Protein 6NCR (pdb70)

Radius of gyration: 32.48 Å; Cα contacts (8 Å, |Δi|>4): 1185; chains: 2; bounding box: 62×85×91 Å

Structure (mmCIF, N/CA/C/O backbone):
data_6NCR
#
_entry.id   6NCR
#
_cell.length_a   50.890
_cell.length_b   61.050
_cell.length_c   246.160
_cell.angle_alpha   90.000
_cell.angle_beta   90.000
_cell.angle_gamma   90.000
#
_symmetry.space_group_name_H-M   'P 21 21 21'
#
loop_
_entity.id
_entity.type
_entity.pdbx_description
1 polymer 'Tryptophan--tRNA ligase'
2 non-polymer TRYPTOPHAN
3 non-polymer 'ACETATE ION'
4 non-polymer 1,2-ETHANEDIOL
5 non-polymer 'CALCIUM ION'
6 water water
#
loop_
_atom_site.group_PDB
_atom_site.id
_atom_site.type_symbol
_atom_site.label_atom_id
_atom_site.label_alt_id
_atom_site.label_comp_id
_atom_site.label_asym_id
_atom_site.label_entity_id
_atom_site.label_seq_id
_atom_site.pdbx_PDB_ins_code
_atom_site.Cartn_x
_atom_site.Cartn_y
_atom_site.Cartn_z
_atom_site.occupancy
_atom_site.B_iso_or_equiv
_atom_site.auth_seq_id
_atom_site.auth_comp_id
_atom_site.auth_asym_id
_atom_site.auth_atom_id
_atom_site.pdbx_PDB_model_num
ATOM 1 N N . LYS A 1 10 ? 22.423 34.718 35.411 1.00 86.53 2 LYS A N 1
ATOM 2 C CA . LYS A 1 10 ? 21.439 35.758 35.132 1.00 81.87 2 LYS A CA 1
ATOM 3 C C . LYS A 1 10 ? 20.805 35.560 33.756 1.00 75.94 2 LYS A C 1
ATOM 4 O O . LYS A 1 10 ? 20.022 36.393 33.300 1.00 77.25 2 LYS A O 1
ATOM 6 N N . LYS A 1 11 ? 21.143 34.453 33.097 1.00 62.20 3 LYS A N 1
ATOM 7 C CA . LYS A 1 11 ? 20.625 34.162 31.766 1.00 56.54 3 LYS A CA 1
ATOM 8 C C . LYS A 1 11 ? 19.258 33.499 31.872 1.00 52.91 3 LYS A C 1
ATOM 9 O O . LYS A 1 11 ? 19.073 32.559 32.647 1.00 53.57 3 LYS A O 1
ATOM 15 N N . LYS A 1 12 ? 18.304 34.003 31.100 1.00 48.15 4 LYS A N 1
ATOM 16 C CA . LYS A 1 12 ? 16.965 33.439 31.059 1.00 43.65 4 LYS A CA 1
ATOM 17 C C . LYS A 1 12 ? 16.870 32.421 29.929 1.00 38.85 4 LYS A C 1
ATOM 18 O O . LYS A 1 12 ? 17.454 32.606 28.857 1.00 40.24 4 LYS A O 1
ATOM 20 N N . ARG A 1 13 ? 16.110 31.359 30.161 1.00 30.36 5 ARG A N 1
ATOM 21 C CA . ARG A 1 13 ? 15.971 30.300 29.177 1.00 28.34 5 ARG A CA 1
ATOM 22 C C . ARG A 1 13 ? 14.754 30.540 28.294 1.00 30.74 5 ARG A C 1
ATOM 23 O O . ARG A 1 13 ? 13.670 30.867 28.788 1.00 28.64 5 ARG A O 1
ATOM 31 N N . VAL A 1 14 ? 14.949 30.367 26.988 1.00 28.89 6 VAL A N 1
ATOM 32 C CA . VAL A 1 14 ? 13.912 30.494 25.970 1.00 24.29 6 VAL A CA 1
ATOM 33 C C . VAL A 1 14 ? 13.675 29.107 25.398 1.00 25.07 6 VAL A C 1
ATOM 34 O O . VAL A 1 14 ? 14.633 28.389 25.090 1.00 28.15 6 VAL A O 1
ATOM 38 N N . LEU A 1 15 ? 12.413 28.725 25.253 1.00 23.26 7 LEU A N 1
ATOM 39 C CA . LEU A 1 15 ? 12.103 27.473 24.583 1.00 22.59 7 LEU A CA 1
ATOM 40 C C . LEU A 1 15 ? 10.977 27.700 23.591 1.00 25.78 7 LEU A C 1
ATOM 41 O O . LEU A 1 15 ? 9.943 28.273 23.936 1.00 25.06 7 LEU A O 1
ATOM 46 N N . THR A 1 16 ? 11.184 27.258 22.356 1.00 26.48 8 THR A N 1
ATOM 47 C CA . THR A 1 16 ? 10.120 27.228 21.362 1.00 25.51 8 THR A CA 1
ATOM 48 C C . THR A 1 16 ? 10.521 26.203 20.311 1.00 25.37 8 THR A C 1
ATOM 49 O O . THR A 1 16 ? 11.607 25.621 20.373 1.00 23.59 8 THR A O 1
ATOM 53 N N . GLY A 1 17 ? 9.643 25.981 19.346 1.00 25.52 9 GLY A N 1
ATOM 54 C CA . GLY A 1 17 ? 9.961 25.015 18.315 1.00 25.88 9 GLY A CA 1
ATOM 55 C C . GLY A 1 17 ? 8.717 24.622 17.550 1.00 24.08 9 GLY A C 1
ATOM 56 O O . GLY A 1 17 ? 7.739 25.361 17.509 1.00 24.37 9 GLY A O 1
ATOM 57 N N . ASP A 1 18 ? 8.803 23.455 16.913 1.00 22.58 10 ASP A N 1
ATOM 58 C CA . ASP A 1 18 ? 7.806 23.037 15.938 1.00 25.63 10 ASP A CA 1
ATOM 59 C C . ASP A 1 18 ? 7.685 21.526 15.899 1.00 22.01 10 ASP A C 1
ATOM 60 O O . ASP A 1 18 ? 8.681 20.802 16.040 1.00 23.39 10 ASP A O 1
ATOM 65 N N . ARG A 1 19 ? 6.457 21.062 15.666 1.00 23.67 11 ARG A N 1
ATOM 66 C CA . ARG A 1 19 ? 6.273 19.711 15.127 1.00 25.97 11 ARG A CA 1
ATOM 67 C C . ARG A 1 19 ? 6.969 19.613 13.777 1.00 25.26 11 ARG A C 1
ATOM 68 O O . ARG A 1 19 ? 6.782 20.501 12.929 1.00 27.82 11 ARG A O 1
ATOM 76 N N . PRO A 1 20 ? 7.742 18.551 13.517 1.00 24.03 12 PRO A N 1
ATOM 77 C CA . PRO A 1 20 ? 8.357 18.404 12.189 1.00 25.92 12 PRO A CA 1
ATOM 78 C C . PRO A 1 20 ? 7.320 17.997 11.154 1.00 28.32 12 PRO A C 1
ATOM 79 O O . PRO A 1 20 ? 6.787 16.884 11.207 1.00 28.78 12 PRO A O 1
ATOM 83 N N . THR A 1 21 ? 6.983 18.909 10.226 1.00 24.32 13 THR A N 1
ATOM 84 C CA . THR A 1 21 ? 5.990 18.627 9.207 1.00 26.39 13 THR A CA 1
ATOM 85 C C . THR A 1 21 ? 6.533 18.772 7.799 1.00 30.95 13 THR A C 1
ATOM 86 O O . THR A 1 21 ? 5.837 18.404 6.845 1.00 35.73 13 THR A O 1
ATOM 90 N N . GLY A 1 22 ? 7.733 19.289 7.636 1.00 36.72 14 GLY A N 1
ATOM 91 C CA . GLY A 1 22 ? 8.282 19.487 6.318 1.00 41.98 14 GLY A CA 1
ATOM 92 C C . GLY A 1 22 ? 9.042 20.796 6.242 1.00 42.04 14 GLY A C 1
ATOM 93 O O . GLY A 1 22 ? 9.454 21.359 7.258 1.00 31.88 14 GLY A O 1
ATOM 94 N N . LYS A 1 23 ? 9.191 21.264 5.007 1.00 37.61 15 LYS A N 1
ATOM 95 C CA . LYS A 1 23 ? 10.013 22.419 4.685 1.00 39.11 15 LYS A CA 1
ATOM 96 C C . LYS A 1 23 ? 9.382 23.713 5.197 1.00 36.35 15 LYS A C 1
ATOM 97 O O . LYS A 1 23 ? 8.166 23.817 5.360 1.00 41.20 15 LYS A O 1
ATOM 103 N N . LEU A 1 24 ? 10.228 24.715 5.429 1.00 35.23 16 LEU A N 1
ATOM 104 C CA . LEU A 1 24 ? 9.782 26.019 5.901 1.00 30.40 16 LEU A CA 1
ATOM 105 C C . LEU A 1 24 ? 9.471 26.960 4.740 1.00 28.30 16 LEU A C 1
ATOM 106 O O . LEU A 1 24 ? 10.094 26.905 3.676 1.00 33.90 16 LEU A O 1
ATOM 111 N N . HIS A 1 25 ? 8.501 27.842 4.962 1.00 31.39 17 HIS A N 1
ATOM 112 C CA . HIS A 1 25 ? 8.085 28.787 3.942 1.00 34.32 17 HIS A CA 1
ATOM 113 C C . HIS A 1 25 ? 8.232 30.215 4.467 1.00 36.93 17 HIS A C 1
ATOM 114 O O . HIS A 1 25 ? 8.638 30.450 5.608 1.00 38.08 17 HIS A O 1
ATOM 121 N N . LEU A 1 26 ? 7.938 31.176 3.590 1.00 36.94 18 LEU A N 1
ATOM 122 C CA . LEU A 1 26 ? 8.141 32.584 3.932 1.00 34.58 18 LEU A CA 1
ATOM 123 C C . LEU A 1 26 ? 7.321 32.999 5.143 1.00 36.58 18 LEU A C 1
ATOM 124 O O . LEU A 1 26 ? 7.728 33.900 5.884 1.00 38.35 18 LEU A O 1
ATOM 129 N N . GLY A 1 27 ? 6.168 32.364 5.356 1.00 38.42 19 GLY A N 1
ATOM 130 C CA . GLY A 1 27 ? 5.365 32.690 6.520 1.00 43.29 19 GLY A CA 1
ATOM 131 C C . GLY A 1 27 ? 6.050 32.301 7.813 1.00 40.89 19 GLY A C 1
ATOM 132 O O . GLY A 1 27 ? 5.972 33.029 8.805 1.00 43.10 19 GLY A O 1
ATOM 133 N N . HIS A 1 28 ? 6.742 31.154 7.811 1.00 34.04 20 HIS A N 1
ATOM 134 C CA . HIS A 1 28 ? 7.537 30.748 8.967 1.00 38.74 20 HIS A CA 1
ATOM 135 C C . HIS A 1 28 ? 8.635 31.759 9.249 1.00 38.36 20 HIS A C 1
ATOM 136 O O . HIS A 1 28 ? 8.899 32.091 10.411 1.00 38.04 20 HIS A O 1
ATOM 143 N N . TRP A 1 29 ? 9.294 32.247 8.194 1.00 34.49 21 TRP A N 1
ATOM 144 C CA . TRP A 1 29 ? 10.361 33.228 8.369 1.00 39.03 21 TRP A CA 1
ATOM 145 C C . TRP A 1 29 ? 9.839 34.487 9.045 1.00 42.23 21 TRP A C 1
ATOM 146 O O . TRP A 1 29 ? 10.376 34.928 10.069 1.00 39.70 21 TRP A O 1
ATOM 157 N N . ILE A 1 30 ? 8.777 35.072 8.490 1.00 37.35 22 ILE A N 1
ATOM 158 C CA . ILE A 1 30 ? 8.242 36.321 9.023 1.00 42.71 22 ILE A CA 1
ATOM 159 C C . ILE A 1 30 ? 7.609 36.102 10.391 1.00 40.37 22 ILE A C 1
ATOM 160 O O . ILE A 1 30 ? 7.800 36.904 11.315 1.00 41.74 22 ILE A O 1
ATOM 165 N N . GLY A 1 31 ? 6.836 35.025 10.537 1.00 42.15 23 GLY A N 1
ATOM 166 C CA . GLY A 1 31 ? 6.051 34.827 11.739 1.00 43.43 23 GLY A CA 1
ATOM 167 C C . GLY A 1 31 ? 6.838 34.390 12.956 1.00 39.25 23 GLY A C 1
ATOM 168 O O . GLY A 1 31 ? 6.460 34.725 14.081 1.00 44.52 23 GLY A O 1
ATOM 169 N N . SER A 1 32 ? 7.924 33.627 12.773 1.00 34.37 24 SER A N 1
ATOM 170 C CA . SER A 1 32 ? 8.623 33.118 13.954 1.00 35.39 24 SER A CA 1
ATOM 171 C C . SER A 1 32 ? 10.136 33.012 13.814 1.00 34.83 24 SER A C 1
ATOM 172 O O . SER A 1 32 ? 10.827 33.231 14.814 1.00 32.88 24 SER A O 1
ATOM 175 N N . ILE A 1 33 ? 10.689 32.688 12.640 1.00 33.15 25 ILE A N 1
ATOM 176 C CA . ILE A 1 33 ? 12.122 32.400 12.567 1.00 37.49 25 ILE A CA 1
ATOM 177 C C . ILE A 1 33 ? 12.947 33.662 12.801 1.00 36.79 25 ILE A C 1
ATOM 178 O O . ILE A 1 33 ? 13.979 33.630 13.485 1.00 36.08 25 ILE A O 1
ATOM 183 N N . MET A 1 34 ? 12.519 34.784 12.224 1.00 35.89 26 MET A N 1
ATOM 184 C CA A MET A 1 34 ? 13.245 36.030 12.426 0.56 38.95 26 MET A CA 1
ATOM 185 C CA B MET A 1 34 ? 13.216 36.049 12.427 0.44 39.00 26 MET A CA 1
ATOM 186 C C . MET A 1 34 ? 13.352 36.365 13.909 1.00 37.52 26 MET A C 1
ATOM 187 O O . MET A 1 34 ? 14.421 36.764 14.385 1.00 41.04 26 MET A O 1
ATOM 196 N N . ASN A 1 35 ? 12.262 36.190 14.657 1.00 35.17 27 ASN A N 1
ATOM 197 C CA . ASN A 1 35 ? 12.316 36.428 16.092 1.00 33.35 27 ASN A CA 1
ATOM 198 C C . ASN A 1 35 ? 13.199 35.410 16.810 1.00 31.47 27 ASN A C 1
ATOM 199 O O . ASN A 1 35 ? 13.859 35.762 17.796 1.00 34.39 27 ASN A O 1
ATOM 204 N N . ARG A 1 36 ? 13.245 34.157 16.337 1.00 31.04 28 ARG A N 1
ATOM 205 C CA . ARG A 1 36 ? 14.116 33.187 16.991 1.00 28.82 28 ARG A CA 1
ATOM 206 C C . ARG A 1 36 ? 15.586 33.557 16.819 1.00 31.83 28 ARG A C 1
ATOM 207 O O . ARG A 1 36 ? 16.382 33.382 17.750 1.00 32.59 28 ARG A O 1
ATOM 215 N N . LEU A 1 37 ? 15.971 34.077 15.646 1.00 29.79 29 LEU A N 1
ATOM 216 C CA . LEU A 1 37 ? 17.338 34.553 15.480 1.00 32.36 29 LEU A CA 1
ATOM 217 C C . LEU A 1 37 ? 17.622 35.726 16.405 1.00 31.92 29 LEU A C 1
ATOM 218 O O . LEU A 1 37 ? 18.700 35.809 17.007 1.00 36.61 29 LEU A O 1
ATOM 223 N N . GLN A 1 38 ? 16.664 36.646 16.526 1.00 34.42 30 GLN A N 1
ATOM 224 C CA . GLN A 1 38 ? 16.849 37.795 17.404 1.00 37.07 30 GLN A CA 1
ATOM 225 C C . GLN A 1 38 ? 17.089 37.353 18.840 1.00 38.06 30 GLN A C 1
ATOM 226 O O . GLN A 1 38 ? 17.976 37.880 19.520 1.00 40.27 30 GLN A O 1
ATOM 232 N N . LEU A 1 39 ? 16.306 36.383 19.322 1.00 31.27 31 LEU A N 1
ATOM 233 C CA . LEU A 1 39 ? 16.495 35.890 20.682 1.00 33.03 31 LEU A CA 1
ATOM 234 C C . LEU A 1 39 ? 17.829 35.164 20.825 1.00 34.96 31 LEU A C 1
ATOM 235 O O . LEU A 1 39 ? 18.535 35.331 21.826 1.00 37.15 31 LEU A O 1
ATOM 240 N N . GLN A 1 40 ? 18.184 34.350 19.833 1.00 29.23 32 GLN A N 1
ATOM 241 C CA . GLN A 1 40 ? 19.430 33.597 19.903 1.00 33.57 32 GLN A CA 1
ATOM 242 C C . GLN A 1 40 ? 20.638 34.525 19.968 1.00 40.38 32 GLN A C 1
ATOM 243 O O . GLN A 1 40 ? 21.590 34.266 20.708 1.00 37.19 32 GLN A O 1
ATOM 249 N N . ASN A 1 41 ? 20.612 35.619 19.216 1.00 37.05 33 ASN A N 1
ATOM 250 C CA . ASN A 1 41 ? 21.727 36.562 19.210 1.00 39.51 33 ASN A CA 1
ATOM 251 C C . ASN A 1 41 ? 21.795 37.429 20.460 1.00 45.03 33 ASN A C 1
ATOM 252 O O . ASN A 1 41 ? 22.750 38.203 20.605 1.00 49.47 33 ASN A O 1
ATOM 257 N N . ASP A 1 42 ? 20.808 37.345 21.342 1.00 42.30 34 ASP A N 1
ATOM 258 C CA . ASP A 1 42 ? 20.759 38.177 22.533 1.00 45.40 34 ASP A CA 1
ATOM 259 C C . ASP A 1 42 ? 21.486 37.484 23.680 1.00 45.42 34 ASP A C 1
ATOM 260 O O . ASP A 1 42 ? 21.159 36.349 24.041 1.00 43.50 34 ASP A O 1
ATOM 265 N N . SER A 1 43 ? 22.463 38.183 24.262 1.00 51.55 35 SER A N 1
ATOM 266 C CA . SER A 1 43 ? 23.258 37.607 25.340 1.00 54.23 35 SER A CA 1
ATOM 267 C C . SER A 1 43 ? 22.439 37.337 26.596 1.00 50.64 35 SER A C 1
ATOM 268 O O . SER A 1 43 ? 22.895 36.589 27.464 1.00 52.15 35 SER A O 1
ATOM 271 N N . ARG A 1 44 ? 21.257 37.939 26.728 1.00 48.08 36 ARG A N 1
ATOM 272 C CA . ARG A 1 44 ? 20.436 37.680 27.905 1.00 46.24 36 ARG A CA 1
ATOM 273 C C . ARG A 1 44 ? 19.791 36.302 27.897 1.00 46.44 36 ARG A C 1
ATOM 274 O O . ARG A 1 44 ? 19.279 35.883 28.940 1.00 44.49 36 ARG A O 1
ATOM 282 N N . TYR A 1 45 ? 19.795 35.586 26.771 1.00 41.90 37 TYR A N 1
ATOM 283 C CA . TYR A 1 45 ? 18.995 34.374 26.652 1.00 41.73 37 TYR A CA 1
ATOM 284 C C . TYR A 1 45 ? 19.825 33.143 26.312 1.00 37.54 37 TYR A C 1
ATOM 285 O O . TYR A 1 45 ? 20.874 33.225 25.673 1.00 39.77 37 TYR A O 1
ATOM 294 N N . ASP A 1 46 ? 19.319 32.001 26.763 1.00 37.38 38 ASP A N 1
ATOM 295 C CA A ASP A 1 46 ? 19.822 30.679 26.411 0.48 35.54 38 ASP A CA 1
ATOM 296 C CA B ASP A 1 46 ? 19.824 30.678 26.401 0.52 35.43 38 ASP A CA 1
ATOM 297 C C . ASP A 1 46 ? 18.671 29.949 25.724 1.00 31.36 38 ASP A C 1
ATOM 298 O O . ASP A 1 46 ? 17.681 29.605 26.377 1.00 32.60 38 ASP A O 1
ATOM 307 N N . CYS A 1 47 ? 18.784 29.713 24.413 1.00 28.68 39 CYS A N 1
ATOM 308 C CA . CYS A 1 47 ? 17.660 29.205 23.631 1.00 27.78 39 CYS A CA 1
ATOM 309 C C . CYS A 1 47 ? 17.676 27.694 23.462 1.00 26.83 39 CYS A C 1
ATOM 310 O O . CYS A 1 47 ? 18.716 27.094 23.176 1.00 27.81 39 CYS A O 1
ATOM 313 N N . PHE A 1 48 ? 16.496 27.106 23.602 1.00 23.71 40 PHE A N 1
ATOM 314 C CA . PHE A 1 48 ? 16.232 25.693 23.335 1.00 26.15 40 PHE A CA 1
ATOM 315 C C . PHE A 1 48 ? 15.198 25.634 22.225 1.00 23.43 40 PHE A C 1
ATOM 316 O O . PHE A 1 48 ? 14.165 26.308 22.306 1.00 25.11 40 PHE A O 1
ATOM 324 N N . PHE A 1 49 ? 15.483 24.875 21.171 1.00 23.48 41 PHE A N 1
ATOM 325 C CA . PHE A 1 49 ? 14.552 24.747 20.053 1.00 21.72 41 PHE A CA 1
ATOM 326 C C . PHE A 1 49 ? 14.145 23.286 19.919 1.00 24.68 41 PHE A C 1
ATOM 327 O O . PHE A 1 49 ? 14.956 22.442 19.526 1.00 24.58 41 PHE A O 1
ATOM 335 N N . ILE A 1 50 ? 12.882 23.006 20.186 1.00 22.41 42 ILE A N 1
ATOM 336 C CA . ILE A 1 50 ? 12.387 21.633 20.202 1.00 23.18 42 ILE A CA 1
ATOM 337 C C . ILE A 1 50 ? 11.918 21.251 18.810 1.00 22.11 42 ILE A C 1
ATOM 338 O O . ILE A 1 50 ? 11.223 22.018 18.128 1.00 23.30 42 ILE A O 1
ATOM 343 N N . ILE A 1 51 ? 12.302 20.053 18.380 1.00 21.79 43 ILE A N 1
ATOM 344 C CA . ILE A 1 51 ? 11.667 19.382 17.250 1.00 21.26 43 ILE A CA 1
ATOM 345 C C . ILE A 1 51 ? 10.717 18.357 17.866 1.00 22.11 43 ILE A C 1
ATOM 346 O O . ILE A 1 51 ? 11.160 17.362 18.453 1.00 22.55 43 ILE A O 1
ATOM 351 N N . ALA A 1 52 ? 9.417 18.621 17.791 1.00 23.41 44 ALA A N 1
ATOM 352 C CA . ALA A 1 52 ? 8.457 17.971 18.686 1.00 21.31 44 ALA A CA 1
ATOM 353 C C . ALA A 1 52 ? 7.823 16.776 17.978 1.00 18.26 44 ALA A C 1
ATOM 354 O O . ALA A 1 52 ? 6.658 16.794 17.582 1.00 22.94 44 ALA A O 1
ATOM 356 N N . ASP A 1 53 ? 8.633 15.715 17.826 1.00 19.44 45 ASP A N 1
ATOM 357 C CA . ASP A 1 53 ? 8.151 14.555 17.082 1.00 22.09 45 ASP A CA 1
ATOM 358 C C . ASP A 1 53 ? 7.055 13.789 17.825 1.00 21.14 45 ASP A C 1
ATOM 359 O O . ASP A 1 53 ? 6.191 13.198 17.173 1.00 23.52 45 ASP A O 1
ATOM 364 N N . LEU A 1 54 ? 7.075 13.756 19.170 1.00 21.62 46 LEU A N 1
ATOM 365 C CA . LEU A 1 54 ? 5.984 13.089 19.889 1.00 21.05 46 LEU A CA 1
ATOM 366 C C . LEU A 1 54 ? 4.657 13.782 19.620 1.00 23.26 46 LEU A C 1
ATOM 367 O O . LEU A 1 54 ? 3.615 13.128 19.490 1.00 22.30 46 LEU A O 1
ATOM 372 N N . HIS A 1 55 ? 4.669 15.114 19.540 1.00 22.30 47 HIS A N 1
ATOM 373 C CA . HIS A 1 55 ? 3.413 15.801 19.291 1.00 21.13 47 HIS A CA 1
ATOM 374 C C . HIS A 1 55 ? 2.811 15.445 17.938 1.00 20.61 47 HIS A C 1
ATOM 375 O O . HIS A 1 55 ? 1.600 15.595 17.749 1.00 24.37 47 HIS A O 1
ATOM 382 N N . THR A 1 56 ? 3.605 14.979 16.972 1.00 23.24 48 THR A N 1
ATOM 383 C CA . THR A 1 56 ? 2.973 14.581 15.718 1.00 25.96 48 THR A CA 1
ATOM 384 C C . THR A 1 56 ? 2.031 13.397 15.905 1.00 23.47 48 THR A C 1
ATOM 385 O O . THR A 1 56 ? 1.105 13.229 15.114 1.00 24.37 48 THR A O 1
ATOM 389 N N . LEU A 1 57 ? 2.227 12.579 16.936 1.00 25.01 49 LEU A N 1
ATOM 390 C CA . LEU A 1 57 ? 1.327 11.443 17.131 1.00 25.37 49 LEU A CA 1
ATOM 391 C C . LEU A 1 57 ? -0.058 11.843 17.607 1.00 29.01 49 LEU A C 1
ATOM 392 O O . LEU A 1 57 ? -0.954 10.988 17.630 1.00 25.80 49 LEU A O 1
ATOM 397 N N . THR A 1 58 ? -0.251 13.089 18.038 1.00 24.42 50 THR A N 1
ATOM 398 C CA . THR A 1 58 ? -1.576 13.510 18.467 1.00 28.42 50 THR A CA 1
ATOM 399 C C . THR A 1 58 ? -2.560 13.537 17.310 1.00 32.92 50 THR A C 1
ATOM 400 O O . THR A 1 58 ? -3.765 13.430 17.548 1.00 29.36 50 THR A O 1
ATOM 404 N N . THR A 1 59 ? -2.079 13.675 16.065 1.00 30.78 51 THR A N 1
ATOM 405 C CA . THR A 1 59 ? -2.949 13.615 14.901 1.00 30.87 51 THR A CA 1
ATOM 406 C C . THR A 1 59 ? -2.490 12.666 13.809 1.00 30.67 51 THR A C 1
ATOM 407 O O . THR A 1 59 ? -3.297 12.353 12.930 1.00 35.03 51 THR A O 1
ATOM 411 N N . LYS A 1 60 ? -1.243 12.205 13.816 1.00 28.36 52 LYS A N 1
ATOM 412 C CA . LYS A 1 60 ? -0.739 11.355 12.736 1.00 27.92 52 LYS A CA 1
ATOM 413 C C . LYS A 1 60 ? -0.196 10.057 13.329 1.00 29.85 52 LYS A C 1
ATOM 414 O O . LYS A 1 60 ? 0.941 10.021 13.809 1.00 31.37 52 LYS A O 1
ATOM 420 N N . THR A 1 61 ? -1.001 8.988 13.268 1.00 34.42 53 THR A N 1
ATOM 421 C CA . THR A 1 61 ? -0.607 7.703 13.832 1.00 31.06 53 THR A CA 1
ATOM 422 C C . THR A 1 61 ? -0.477 6.580 12.809 1.00 30.59 53 THR A C 1
ATOM 423 O O . THR A 1 61 ? -0.049 5.485 13.188 1.00 34.58 53 THR A O 1
ATOM 427 N N . ARG A 1 62 ? -0.834 6.792 11.544 1.00 30.07 54 ARG A N 1
ATOM 428 C CA A ARG A 1 62 ? -0.672 5.733 10.554 0.53 33.66 54 ARG A CA 1
ATOM 429 C CA B ARG A 1 62 ? -0.671 5.730 10.558 0.47 33.76 54 ARG A CA 1
ATOM 430 C C . ARG A 1 62 ? 0.810 5.445 10.344 1.00 31.81 54 ARG A C 1
ATOM 431 O O . ARG A 1 62 ? 1.647 6.340 10.413 1.00 35.25 54 ARG A O 1
ATOM 446 N N . LYS A 1 63 ? 1.135 4.172 10.081 1.00 35.00 55 LYS A N 1
ATOM 447 C CA . LYS A 1 63 ? 2.547 3.822 9.922 1.00 33.83 55 LYS A CA 1
ATOM 448 C C . LYS A 1 63 ? 3.197 4.658 8.824 1.00 33.10 55 LYS A C 1
ATOM 449 O O . LYS A 1 63 ? 4.327 5.137 8.987 1.00 35.21 55 LYS A O 1
ATOM 455 N N . GLU A 1 64 ? 2.468 4.894 7.730 1.00 33.70 56 GLU A N 1
ATOM 456 C CA . GLU A 1 64 ? 2.996 5.661 6.604 1.00 41.66 56 GLU A CA 1
ATOM 457 C C . GLU A 1 64 ? 3.273 7.106 6.983 1.00 34.10 56 GLU A C 1
ATOM 458 O O . GLU A 1 64 ? 4.192 7.725 6.434 1.00 36.78 56 GLU A O 1
ATOM 464 N N . GLU A 1 65 ? 2.492 7.665 7.907 1.00 33.54 57 GLU A N 1
ATOM 465 C CA . GLU A 1 65 ? 2.755 9.018 8.385 1.00 32.00 57 GLU A CA 1
ATOM 466 C C . GLU A 1 65 ? 3.943 9.041 9.330 1.00 31.56 57 GLU A C 1
ATOM 467 O O . GLU A 1 65 ? 4.791 9.934 9.253 1.00 30.28 57 GLU A O 1
ATOM 473 N N . ILE A 1 66 ? 4.031 8.058 10.225 1.00 29.26 58 ILE A N 1
ATOM 474 C CA . ILE A 1 66 ? 5.120 8.060 11.194 1.00 26.01 58 ILE A CA 1
ATOM 475 C C . ILE A 1 66 ? 6.448 7.892 10.485 1.00 25.91 58 ILE A C 1
ATOM 476 O O . ILE A 1 66 ? 7.452 8.530 10.840 1.00 31.58 58 ILE A O 1
ATOM 481 N N . LEU A 1 67 ? 6.453 7.075 9.425 1.00 27.31 59 LEU A N 1
ATOM 482 C CA . LEU A 1 67 ? 7.659 6.838 8.653 1.00 30.01 59 LEU A CA 1
ATOM 483 C C . LEU A 1 67 ? 8.255 8.133 8.111 1.00 36.58 59 LEU A C 1
ATOM 484 O O . LEU A 1 67 ? 9.483 8.263 8.032 1.00 32.39 59 LEU A O 1
ATOM 489 N N . GLN A 1 68 ? 7.411 9.108 7.754 1.00 33.65 60 GLN A N 1
ATOM 490 C CA . GLN A 1 68 ? 7.903 10.347 7.158 1.00 30.37 60 GLN A CA 1
ATOM 491 C C . GLN A 1 68 ? 8.520 11.300 8.170 1.00 27.14 60 GLN A C 1
ATOM 492 O O . GLN A 1 68 ? 9.125 12.298 7.761 1.00 31.17 60 GLN A O 1
ATOM 498 N N . ILE A 1 69 ? 8.393 11.033 9.471 1.00 28.13 61 ILE A N 1
ATOM 499 C CA . ILE A 1 69 ? 8.933 11.964 10.459 1.00 26.54 61 ILE A CA 1
ATOM 500 C C . ILE A 1 69 ? 10.443 12.109 10.299 1.00 28.98 61 ILE A C 1
ATOM 501 O O . ILE A 1 69 ? 10.979 13.209 10.404 1.00 27.89 61 ILE A O 1
ATOM 506 N N . ASP A 1 70 ? 11.156 11.003 10.048 1.00 30.29 62 ASP A N 1
ATOM 507 C CA . ASP A 1 70 ? 12.599 11.106 9.831 1.00 31.74 62 ASP A CA 1
ATOM 508 C C . ASP A 1 70 ? 12.924 12.121 8.736 1.00 32.97 62 ASP A C 1
ATOM 509 O O . ASP A 1 70 ? 13.860 12.916 8.873 1.00 32.03 62 ASP A O 1
ATOM 514 N N . ASN A 1 71 ? 12.159 12.103 7.641 1.00 31.45 63 ASN A N 1
ATOM 515 C CA . ASN A 1 71 ? 12.385 13.046 6.547 1.00 32.80 63 ASN A CA 1
ATOM 516 C C . ASN A 1 71 ? 12.049 14.468 6.965 1.00 30.79 63 ASN A C 1
ATOM 517 O O . ASN A 1 71 ? 12.754 15.416 6.595 1.00 33.59 63 ASN A O 1
ATOM 522 N N . HIS A 1 72 ? 10.946 14.635 7.687 1.00 29.60 64 HIS A N 1
ATOM 523 C 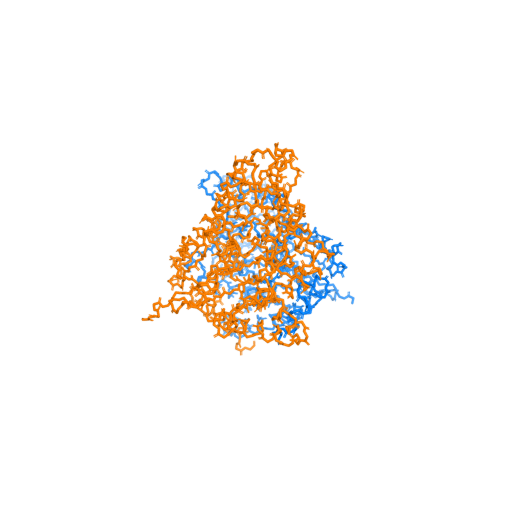CA . HIS A 1 72 ? 10.564 15.967 8.153 1.00 28.64 64 HIS A CA 1
ATOM 524 C C . HIS A 1 72 ? 11.624 16.562 9.080 1.00 33.07 64 HIS A C 1
ATOM 525 O O . HIS A 1 72 ? 11.906 17.765 9.014 1.00 30.41 64 HIS A O 1
ATOM 532 N N . ILE A 1 73 ? 12.211 15.743 9.965 1.00 28.62 65 ILE A N 1
ATOM 533 C CA . ILE A 1 73 ? 13.250 16.246 10.867 1.00 27.05 65 ILE A CA 1
ATOM 534 C C . ILE A 1 73 ? 14.446 16.732 10.072 1.00 26.45 65 ILE A C 1
ATOM 535 O O . ILE A 1 73 ? 15.026 17.787 10.364 1.00 27.25 65 ILE A O 1
ATOM 540 N N . TYR A 1 74 ? 14.822 15.975 9.040 1.00 28.29 66 TYR A N 1
ATOM 541 C CA . TYR A 1 74 ? 15.895 16.383 8.145 1.00 32.11 66 TYR A CA 1
ATOM 542 C C . TYR A 1 74 ? 15.605 17.751 7.543 1.00 29.07 66 TYR A C 1
ATOM 543 O O . TYR A 1 74 ? 16.469 18.639 7.548 1.00 27.59 66 TYR A O 1
ATOM 552 N N . ASP A 1 75 ? 14.391 17.930 7.014 1.00 28.95 67 ASP A N 1
ATOM 553 C CA . ASP A 1 75 ? 14.039 19.184 6.353 1.00 36.14 67 ASP A CA 1
ATOM 554 C C . ASP A 1 75 ? 14.041 20.349 7.338 1.00 31.68 67 ASP A C 1
ATOM 555 O O . ASP A 1 75 ? 14.473 21.460 6.994 1.00 29.79 67 ASP A O 1
ATOM 560 N N . VAL A 1 76 ? 13.559 20.116 8.560 1.00 25.45 68 VAL A N 1
ATOM 561 C CA . VAL A 1 76 ? 13.557 21.166 9.584 1.00 26.84 68 VAL A CA 1
ATOM 562 C C . VAL A 1 76 ? 14.981 21.593 9.918 1.00 28.31 68 VAL A C 1
ATOM 563 O O . VAL A 1 76 ? 15.303 22.785 9.944 1.00 28.22 68 VAL A O 1
ATOM 567 N N . LEU A 1 77 ? 15.854 20.625 10.202 1.00 25.51 69 LEU A N 1
ATOM 568 C CA . LEU A 1 77 ? 17.243 20.959 10.517 1.00 27.96 69 LEU A CA 1
ATOM 569 C C . LEU A 1 77 ? 17.910 21.721 9.379 1.00 25.90 69 LEU A C 1
ATOM 570 O O . LEU A 1 77 ? 18.639 22.693 9.614 1.00 29.34 69 LEU A O 1
ATOM 575 N N . ALA A 1 78 ? 17.735 21.254 8.141 1.00 27.24 70 ALA A N 1
ATOM 576 C CA . ALA A 1 78 ? 18.361 21.951 7.019 1.00 29.28 70 ALA A CA 1
ATOM 577 C C . ALA A 1 78 ? 17.863 23.383 6.919 1.00 34.12 70 ALA A C 1
ATOM 578 O O . ALA A 1 78 ? 18.657 24.313 6.730 1.00 30.31 70 ALA A O 1
ATOM 580 N N . ASP A 1 79 ? 16.555 23.588 7.042 1.00 28.76 71 ASP A N 1
ATOM 581 C CA . ASP A 1 79 ? 16.043 24.950 6.916 1.00 29.87 71 ASP A CA 1
ATOM 582 C C . ASP A 1 79 ? 16.464 25.811 8.107 1.00 24.77 71 ASP A C 1
ATOM 583 O O . ASP A 1 79 ? 16.923 26.948 7.925 1.00 29.42 71 ASP A O 1
ATOM 588 N N . TRP A 1 80 ? 16.382 25.274 9.327 1.00 25.92 72 TRP A N 1
ATOM 589 C CA . TRP A 1 80 ? 16.774 26.045 10.506 1.00 25.07 72 TRP A CA 1
ATOM 590 C C . TRP A 1 80 ? 18.241 26.452 10.442 1.00 28.27 72 TRP A C 1
ATOM 591 O O . TRP A 1 80 ? 18.594 27.620 10.659 1.00 30.47 72 TRP A O 1
ATOM 602 N N . LEU A 1 81 ? 19.125 25.498 10.167 1.00 25.14 73 LEU A N 1
ATOM 603 C CA A LEU A 1 81 ? 20.539 25.836 10.103 0.47 26.44 73 LEU A CA 1
ATOM 604 C CA B LEU A 1 81 ? 20.538 25.849 10.108 0.53 26.29 73 LEU A CA 1
ATOM 605 C C . LEU A 1 81 ? 20.830 26.780 8.942 1.00 29.91 73 LEU A C 1
ATOM 606 O O . LEU A 1 81 ? 21.700 27.660 9.057 1.00 32.48 73 LEU A O 1
ATOM 615 N N . SER A 1 82 ? 20.101 26.633 7.829 1.00 27.77 74 SER A N 1
ATOM 616 C CA . SER A 1 82 ? 20.384 27.462 6.661 1.00 30.68 74 SER A CA 1
ATOM 617 C C . SER A 1 82 ? 20.074 28.935 6.913 1.00 32.73 74 SER A C 1
ATOM 618 O O . SER A 1 82 ? 20.716 29.799 6.314 1.00 33.07 74 SER A O 1
ATOM 621 N N . VAL A 1 83 ? 19.105 29.246 7.783 1.00 31.35 75 VAL A N 1
ATOM 622 C CA . VAL A 1 83 ? 18.818 30.646 8.100 1.00 36.19 75 VAL A CA 1
ATOM 623 C C . VAL A 1 83 ? 19.633 31.162 9.277 1.00 37.87 75 VAL A C 1
ATOM 624 O O . VAL A 1 83 ? 19.587 32.368 9.566 1.00 36.06 75 VAL A O 1
ATOM 628 N N . GLY A 1 84 ? 20.365 30.294 9.978 1.00 31.21 76 GLY A N 1
ATOM 629 C CA . GLY A 1 84 ? 21.289 30.773 10.990 1.00 34.21 76 GLY A CA 1
ATOM 630 C C . GLY A 1 84 ? 20.956 30.373 12.414 1.00 31.00 76 GLY A C 1
ATOM 631 O O . GLY A 1 84 ? 21.611 30.843 13.352 1.00 32.04 76 GLY A O 1
ATOM 632 N N . ILE A 1 85 ? 19.935 29.535 12.610 1.00 30.49 77 ILE A N 1
ATOM 633 C CA . ILE A 1 85 ? 19.806 28.873 13.905 1.00 29.72 77 ILE A CA 1
ATOM 634 C C . ILE A 1 85 ? 21.107 28.129 14.153 1.00 35.09 77 ILE A C 1
ATOM 635 O O . ILE A 1 85 ? 21.565 27.355 13.301 1.00 32.97 77 ILE A O 1
ATOM 640 N N . ASP A 1 86 ? 21.738 28.401 15.298 1.00 31.69 78 ASP A N 1
ATOM 641 C CA . ASP A 1 86 ? 23.130 28.025 15.534 1.00 32.17 78 ASP A CA 1
ATOM 642 C C . ASP A 1 86 ? 23.192 26.933 16.589 1.00 34.70 78 ASP A C 1
ATOM 643 O O . ASP A 1 86 ? 22.800 27.180 17.739 1.00 33.64 78 ASP A O 1
ATOM 648 N N . PRO A 1 87 ? 23.707 25.741 16.260 1.00 30.53 79 PRO A N 1
ATOM 649 C CA . PRO A 1 87 ? 23.617 24.601 17.189 1.00 36.28 79 PRO A CA 1
ATOM 650 C C . PRO A 1 87 ? 24.607 24.632 18.330 1.00 41.74 79 PRO A C 1
ATOM 651 O O . PRO A 1 87 ? 24.481 23.815 19.258 1.00 43.40 79 PRO A O 1
ATOM 655 N N . GLU A 1 88 ? 25.618 25.492 18.267 1.00 37.91 80 GLU A N 1
ATOM 656 C CA . GLU A 1 88 ? 26.511 25.684 19.395 1.00 43.53 80 GLU A CA 1
ATOM 657 C C . GLU A 1 88 ? 25.940 26.701 20.376 1.00 54.59 80 GLU A C 1
ATOM 658 O O . GLU A 1 88 ? 26.028 26.503 21.593 1.00 57.19 80 GLU A O 1
ATOM 660 N N . LYS A 1 89 ? 25.318 27.770 19.863 1.00 40.99 81 LYS A N 1
ATOM 661 C CA . LYS A 1 89 ? 24.739 28.793 20.728 1.00 45.55 81 LYS A CA 1
ATOM 662 C C . LYS A 1 89 ? 23.415 28.339 21.332 1.00 47.12 81 LYS A C 1
ATOM 663 O O . LYS A 1 89 ? 23.152 28.579 22.516 1.00 49.98 81 LYS A O 1
ATOM 665 N N . SER A 1 90 ? 22.575 27.690 20.539 1.00 31.61 82 SER A N 1
ATOM 666 C CA . SER A 1 90 ? 21.285 27.195 20.981 1.00 28.59 82 SER A CA 1
ATOM 667 C C . SER A 1 90 ? 21.322 25.676 21.034 1.00 30.00 82 SER A C 1
ATOM 668 O O . SER A 1 90 ? 22.245 25.038 20.516 1.00 35.78 82 SER A O 1
ATOM 671 N N . ALA A 1 91 ? 20.302 25.095 21.655 1.00 30.05 83 ALA A N 1
ATOM 672 C CA . ALA A 1 91 ? 20.209 23.638 21.794 1.00 25.68 83 ALA A CA 1
ATOM 673 C C . ALA A 1 91 ? 19.023 23.158 20.965 1.00 28.84 83 ALA A C 1
ATOM 674 O O . ALA A 1 91 ? 17.867 23.300 21.377 1.00 28.44 83 ALA A O 1
ATOM 676 N N . ILE A 1 92 ? 19.310 22.614 19.784 1.00 25.43 84 ILE A N 1
ATOM 677 C CA . ILE A 1 92 ? 18.287 22.037 18.916 1.00 22.24 84 ILE A CA 1
ATOM 678 C C . ILE A 1 92 ? 18.153 20.570 19.307 1.00 22.11 84 ILE A C 1
ATOM 679 O O . ILE A 1 92 ? 19.129 19.815 19.207 1.00 24.14 84 ILE A O 1
ATOM 684 N N . TYR A 1 93 ? 16.964 20.147 19.737 1.00 23.14 85 TYR A N 1
ATOM 685 C CA . TYR A 1 93 ? 16.874 18.793 20.287 1.00 22.68 85 TYR A CA 1
ATOM 686 C C . TYR A 1 93 ? 15.613 18.088 19.813 1.00 22.46 85 TYR A C 1
ATOM 687 O O . TYR A 1 93 ? 14.637 18.712 19.396 1.00 24.42 85 TYR A O 1
ATOM 696 N N . LEU A 1 94 ? 15.658 16.758 19.879 1.00 22.79 86 LEU A N 1
ATOM 697 C CA . LEU A 1 94 ? 14.552 15.907 19.463 1.00 22.35 86 LEU A CA 1
ATOM 698 C C . LEU A 1 94 ? 13.758 15.497 20.697 1.00 22.74 86 LEU A C 1
ATOM 699 O O . LEU A 1 94 ? 14.293 14.850 21.598 1.00 22.71 86 LEU A O 1
ATOM 704 N N . GLN A 1 95 ? 12.477 15.852 20.711 1.00 20.76 87 GLN A N 1
ATOM 705 C CA . GLN A 1 95 ? 11.647 15.673 21.895 1.00 21.38 87 GLN A CA 1
ATOM 706 C C . GLN A 1 95 ? 11.643 14.223 22.374 1.00 23.84 87 GLN A C 1
ATOM 707 O O . GLN A 1 95 ? 11.831 13.956 23.570 1.00 21.91 87 GLN A O 1
ATOM 713 N N . SER A 1 96 ? 11.455 13.267 21.452 1.00 22.36 88 SER A N 1
ATOM 714 C CA . SER A 1 96 ? 11.326 11.856 21.853 1.00 23.56 88 SER A CA 1
ATOM 715 C C . SER A 1 96 ? 12.613 11.302 22.451 1.00 24.10 88 SER A C 1
ATOM 716 O O . SER A 1 96 ? 12.583 10.266 23.137 1.00 24.80 88 SER A O 1
ATOM 719 N N . ALA A 1 97 ? 13.733 11.977 22.227 1.00 25.28 89 ALA A N 1
ATOM 720 C CA . ALA A 1 97 ? 15.025 11.539 22.723 1.00 24.55 89 ALA A CA 1
ATOM 721 C C . ALA A 1 97 ? 15.316 12.037 24.129 1.00 22.81 89 ALA A C 1
ATOM 722 O O . ALA A 1 97 ? 16.422 11.816 24.621 1.00 22.66 89 ALA A O 1
ATOM 724 N N . ILE A 1 98 ? 14.378 12.739 24.765 1.00 21.37 90 ILE A N 1
ATOM 725 C CA . ILE A 1 98 ? 14.588 13.209 26.135 1.00 22.93 90 ILE A CA 1
ATOM 726 C C . ILE A 1 98 ? 13.825 12.267 27.059 1.00 21.77 90 ILE A C 1
ATOM 727 O O . ILE A 1 98 ? 12.605 12.396 27.175 1.00 23.10 90 ILE A O 1
ATOM 732 N N . PRO A 1 99 ? 14.487 11.303 27.715 1.00 22.08 91 PRO A N 1
ATOM 733 C CA . PRO A 1 99 ? 13.733 10.247 28.423 1.00 25.58 91 PRO A CA 1
ATOM 734 C C . PRO A 1 99 ? 12.805 10.782 29.499 1.00 30.43 91 PRO A C 1
ATOM 735 O O . PRO A 1 99 ? 11.733 10.212 29.719 1.00 27.93 91 PRO A O 1
ATOM 739 N N . GLU A 1 100 ? 13.183 11.876 30.165 1.00 24.35 92 GLU A N 1
ATOM 740 C CA . GLU A 1 100 ? 12.380 12.430 31.248 1.00 24.10 92 GLU A CA 1
ATOM 741 C C . GLU A 1 100 ? 11.048 13.008 30.790 1.00 22.57 92 GLU A C 1
ATOM 742 O O . GLU A 1 100 ? 10.173 13.215 31.633 1.00 23.45 92 GLU A O 1
ATOM 748 N N . ILE A 1 101 ? 10.859 13.254 29.490 1.00 20.86 93 ILE A N 1
ATOM 749 C CA . ILE A 1 101 ? 9.631 13.913 29.047 1.00 21.19 93 ILE A CA 1
ATOM 750 C C . ILE A 1 101 ? 8.425 13.029 29.345 1.00 22.25 93 ILE A C 1
ATOM 751 O O . ILE A 1 101 ? 7.363 13.519 29.706 1.00 20.50 93 ILE A O 1
ATOM 756 N N . TYR A 1 102 ? 8.577 11.706 29.237 1.00 21.60 94 TYR A N 1
ATOM 757 C CA . TYR A 1 102 ? 7.416 10.836 29.430 1.00 22.05 94 TYR A CA 1
ATOM 758 C C . TYR A 1 102 ? 6.940 10.851 30.875 1.00 25.38 94 TYR A C 1
ATOM 759 O O . TYR A 1 102 ? 5.730 10.861 31.130 1.00 21.98 94 TYR A O 1
ATOM 768 N N . GLU A 1 103 ? 7.873 10.853 31.835 1.00 22.97 95 GLU A N 1
ATOM 769 C CA . GLU A 1 103 ? 7.472 10.880 33.237 1.00 22.78 95 GLU A CA 1
ATOM 770 C C . GLU A 1 103 ? 6.919 12.246 33.619 1.00 23.12 95 GLU A C 1
ATOM 771 O O . GLU A 1 103 ? 5.927 12.335 34.350 1.00 21.36 95 GLU A O 1
ATOM 777 N N . LEU A 1 104 ? 7.536 13.326 33.145 1.00 20.64 96 LEU A N 1
ATOM 778 C CA . LEU A 1 104 ? 6.985 14.620 33.527 1.00 20.62 96 LEU A CA 1
ATOM 779 C C . LEU A 1 104 ? 5.605 14.815 32.916 1.00 19.73 96 LEU A C 1
ATOM 780 O O . LEU A 1 104 ? 4.724 15.414 33.541 1.00 22.55 96 LEU A O 1
ATOM 785 N N . ASN A 1 105 ? 5.402 14.319 31.688 1.00 19.29 97 ASN A N 1
ATOM 786 C CA . ASN A 1 105 ? 4.078 14.370 31.085 1.00 18.71 97 ASN A CA 1
ATOM 787 C C . ASN A 1 105 ? 3.049 13.680 31.971 1.00 22.34 97 ASN A C 1
ATOM 788 O O . ASN A 1 105 ? 1.956 14.208 32.200 1.00 23.48 97 ASN A O 1
ATOM 793 N N . LEU A 1 106 ? 3.380 12.495 32.491 1.00 21.43 98 LEU A N 1
ATOM 794 C CA A LEU A 1 106 ? 2.418 11.786 33.329 0.63 20.31 98 LEU A CA 1
ATOM 795 C CA B LEU A 1 106 ? 2.409 11.793 33.319 0.37 20.17 98 LEU A CA 1
ATOM 796 C C . LEU A 1 106 ? 2.127 12.554 34.608 1.00 20.65 98 LEU A C 1
ATOM 797 O O . LEU A 1 106 ? 0.969 12.664 35.033 1.00 22.83 98 LEU A O 1
ATOM 806 N N . ILE A 1 107 ? 3.168 13.088 35.247 1.00 21.03 99 ILE A N 1
ATOM 807 C CA . ILE A 1 107 ? 2.955 13.866 36.465 1.00 21.63 99 ILE A CA 1
ATOM 808 C C . ILE A 1 107 ? 2.022 15.035 36.179 1.00 21.29 99 ILE A C 1
ATOM 809 O O . ILE A 1 107 ? 1.051 15.277 36.911 1.00 24.84 99 ILE A O 1
ATOM 814 N N . PHE A 1 108 ? 2.288 15.770 35.095 1.00 20.73 100 PHE A N 1
ATOM 815 C CA . PHE A 1 108 ? 1.452 16.934 34.807 1.00 23.08 100 PHE A CA 1
ATOM 816 C C . PHE A 1 108 ? 0.029 16.531 34.434 1.00 21.96 100 PHE A C 1
ATOM 817 O O . PHE A 1 108 ? -0.919 17.266 34.734 1.00 22.14 100 PHE A O 1
ATOM 825 N N . SER A 1 109 ? -0.137 15.387 33.760 1.00 19.98 101 SER A N 1
ATOM 826 C CA A SER A 1 109 ? -1.472 14.863 33.484 0.69 20.56 101 SER A CA 1
ATOM 827 C CA B SER A 1 109 ? -1.481 14.889 33.486 0.31 21.21 101 SER A CA 1
ATOM 828 C C . SER A 1 109 ? -2.268 14.711 34.775 1.00 23.00 101 SER A C 1
ATOM 829 O O . SER A 1 109 ? -3.472 15.013 34.829 1.00 23.36 101 SER A O 1
ATOM 834 N N . MET A 1 110 ? -1.606 14.232 35.836 1.00 21.96 102 MET A N 1
ATOM 835 C CA . MET A 1 110 ? -2.266 14.045 37.116 1.00 26.27 102 MET A CA 1
ATOM 836 C C . MET A 1 110 ? -2.617 15.369 37.775 1.00 26.74 102 MET A C 1
ATOM 837 O O . MET A 1 110 ? -3.478 15.400 38.657 1.00 27.03 102 MET A O 1
ATOM 842 N N . LEU A 1 111 ? -1.985 16.461 37.353 1.00 24.12 103 LEU A N 1
ATOM 843 C CA . LEU A 1 111 ? -2.208 17.758 37.979 1.00 23.90 103 LEU A CA 1
ATOM 844 C C . LEU A 1 111 ? -3.143 18.647 37.176 1.00 30.99 103 LEU A C 1
ATOM 845 O O . LEU A 1 111 ? -3.418 19.774 37.608 1.00 29.16 103 LEU A O 1
ATOM 850 N N . THR A 1 112 ? -3.641 18.177 36.033 1.00 24.48 104 THR A N 1
ATOM 851 C CA . THR A 1 112 ? -4.400 19.047 35.124 1.00 25.09 104 THR A CA 1
ATOM 852 C C . THR A 1 112 ? -5.858 18.627 35.079 1.00 29.37 104 THR A C 1
ATOM 853 O O . THR A 1 112 ? -6.161 17.535 34.574 1.00 25.33 104 THR A O 1
ATOM 857 N N . PRO A 1 113 ? -6.797 19.458 35.522 1.00 30.62 105 PRO A N 1
ATOM 858 C CA . PRO A 1 113 ? -8.209 19.097 35.382 1.00 28.77 105 PRO A CA 1
ATOM 859 C C . PRO A 1 113 ? -8.614 19.063 33.917 1.00 31.43 105 PRO A C 1
ATOM 860 O O . PRO A 1 113 ? -8.183 19.889 33.116 1.00 30.65 105 PRO A O 1
ATOM 864 N N . LEU A 1 114 ? -9.435 18.072 33.568 1.00 32.23 106 LEU A N 1
ATOM 865 C CA . LEU A 1 114 ? -9.866 17.923 32.184 1.00 32.98 106 LEU A CA 1
ATOM 866 C C . LEU A 1 114 ? -10.615 19.163 31.704 1.00 31.45 106 LEU A C 1
ATOM 867 O O . LEU A 1 114 ? -10.427 19.614 30.567 1.00 32.81 106 LEU A O 1
ATOM 872 N N . ASN A 1 115 ? -11.433 19.760 32.568 1.00 34.13 107 ASN A N 1
ATOM 873 C CA . ASN A 1 115 ? -12.180 20.940 32.145 1.00 40.50 107 ASN A CA 1
ATOM 874 C C . ASN A 1 115 ? -11.266 22.121 31.831 1.00 42.82 107 ASN A C 1
ATOM 875 O O . ASN A 1 115 ? -11.667 23.024 31.083 1.00 45.32 107 ASN A O 1
ATOM 880 N N . HIS A 1 116 ? -10.046 22.136 32.372 1.00 33.45 108 HIS A N 1
ATOM 881 C CA . HIS A 1 116 ? -9.091 23.179 32.020 1.00 32.39 108 HIS A CA 1
ATOM 882 C C . HIS A 1 116 ? -8.477 22.959 30.647 1.00 40.54 108 HIS A C 1
ATOM 883 O O . HIS A 1 116 ? -7.971 23.912 30.044 1.00 49.93 108 HIS A O 1
ATOM 890 N N . ILE A 1 117 ? -8.511 21.731 30.142 1.00 28.19 109 ILE A N 1
ATOM 891 C CA . ILE A 1 117 ? -8.036 21.464 28.790 1.00 24.05 109 ILE A CA 1
ATOM 892 C C . ILE A 1 117 ? -9.126 21.707 27.758 1.00 30.76 109 ILE A C 1
ATOM 893 O O . ILE A 1 117 ? -8.868 22.277 26.689 1.00 30.59 109 ILE A O 1
ATOM 898 N N . MET A 1 118 ? -10.347 21.267 28.066 1.00 29.65 110 MET A N 1
ATOM 899 C CA . MET A 1 118 ? -11.408 21.247 27.072 1.00 33.54 110 MET A CA 1
ATOM 900 C C . MET A 1 118 ? -11.913 22.640 26.753 1.00 41.48 110 MET A C 1
ATOM 901 O O . MET A 1 118 ? -12.585 22.821 25.731 1.00 40.83 110 MET A O 1
ATOM 906 N N . GLY A 1 119 ? -11.620 23.619 27.612 1.00 33.94 111 GLY A N 1
ATOM 907 C CA . GLY A 1 119 ? -11.947 24.999 27.311 1.00 42.56 111 GLY A CA 1
ATOM 908 C C . GLY A 1 119 ? -10.928 25.721 26.461 1.00 35.90 111 GLY A C 1
ATOM 909 O O . GLY A 1 119 ? -11.227 26.811 25.966 1.00 42.08 111 GLY A O 1
ATOM 910 N N . ILE A 1 120 ? -9.737 25.151 26.291 1.00 33.89 112 ILE A N 1
ATOM 911 C CA . ILE A 1 120 ? -8.727 25.761 25.415 1.00 31.93 112 ILE A CA 1
ATOM 912 C C . ILE A 1 120 ? -9.296 25.866 24.005 1.00 40.07 112 ILE A C 1
ATOM 913 O O . ILE A 1 120 ? -9.833 24.875 23.481 1.00 35.91 112 ILE A O 1
ATOM 918 N N . PRO A 1 121 ? -9.260 27.037 23.362 1.00 36.53 113 PRO A N 1
ATOM 919 C CA . PRO A 1 121 ? -10.019 27.186 22.107 1.00 32.88 113 PRO A CA 1
ATOM 920 C C . PRO A 1 121 ? -9.590 26.221 21.013 1.00 31.46 113 PRO A C 1
ATOM 921 O O . PRO A 1 121 ? -10.451 25.723 20.280 1.00 39.50 113 PRO A O 1
ATOM 925 N N . SER A 1 122 ? -8.296 25.924 20.888 1.00 39.22 114 SER A N 1
ATOM 926 C CA . SER A 1 122 ? -7.860 24.967 19.875 1.00 41.92 114 SER A CA 1
ATOM 927 C C . SER A 1 122 ? -8.452 23.586 20.137 1.00 32.82 114 SER A C 1
ATOM 928 O O . SER A 1 122 ? -8.936 22.919 19.210 1.00 31.60 114 SER A O 1
ATOM 931 N N . ILE A 1 123 ? -8.448 23.156 21.399 1.00 28.35 115 ILE A N 1
ATOM 932 C CA . ILE A 1 123 ? -8.978 21.840 21.755 1.00 32.31 115 ILE A CA 1
ATOM 933 C C . ILE A 1 123 ? -10.495 21.824 21.612 1.00 29.58 115 ILE A C 1
ATOM 934 O O . ILE A 1 123 ? -11.081 20.865 21.091 1.00 28.95 115 ILE A O 1
ATOM 939 N N . LYS A 1 124 ? -11.152 22.891 22.066 1.00 31.89 116 LYS A N 1
ATOM 940 C CA . LYS A 1 124 ? -12.597 22.990 21.915 1.00 33.44 116 LYS A CA 1
ATOM 941 C C . LYS A 1 124 ? -13.004 22.855 20.456 1.00 35.29 116 LYS A C 1
ATOM 942 O O . LYS A 1 124 ? -13.988 22.178 20.131 1.00 31.95 116 LYS A O 1
ATOM 948 N N . GLU A 1 125 ? -12.253 23.490 19.558 1.00 34.90 117 GLU A N 1
ATOM 949 C CA . GLU A 1 125 ? -12.612 23.432 18.149 1.00 38.93 117 GLU A CA 1
ATOM 950 C C . GLU A 1 125 ? -12.379 22.037 17.587 1.00 29.42 117 GLU A C 1
ATOM 951 O O . GLU A 1 125 ? -13.202 21.529 16.814 1.00 35.44 117 GLU A O 1
ATOM 957 N N . MET A 1 126 ? -11.268 21.403 17.962 1.00 32.23 118 MET A N 1
ATOM 958 C CA . MET A 1 126 ? -11.034 20.043 17.498 1.00 30.15 118 MET A CA 1
ATOM 959 C C . MET A 1 126 ? -12.119 19.105 18.014 1.00 31.33 118 MET A C 1
ATOM 960 O O . MET A 1 126 ? -12.600 18.231 17.275 1.00 30.28 118 MET A O 1
ATOM 965 N N . ALA A 1 127 ? -12.576 19.330 19.252 1.00 28.82 119 ALA A N 1
ATOM 966 C CA . ALA A 1 127 ? -13.601 18.470 19.826 1.00 32.18 119 ALA A CA 1
ATOM 967 C C . ALA A 1 127 ? -14.934 18.669 19.129 1.00 29.39 119 ALA A C 1
ATOM 968 O O . ALA A 1 127 ? -15.658 17.700 18.873 1.00 31.20 119 ALA A O 1
ATOM 970 N N . ARG A 1 128 ? -15.276 19.922 18.798 1.00 28.41 120 ARG A N 1
ATOM 971 C CA . ARG A 1 128 ? -16.502 20.177 18.057 1.00 31.98 120 ARG A CA 1
ATOM 972 C C . ARG A 1 128 ? -16.447 19.540 16.670 1.00 33.89 120 ARG A C 1
ATOM 973 O O . ARG A 1 128 ? -17.435 18.958 16.207 1.00 31.38 120 ARG A O 1
ATOM 975 N N . ASN A 1 129 ? -15.302 19.640 15.990 1.00 32.49 121 ASN A N 1
ATOM 976 C CA A ASN A 1 129 ? -15.185 19.027 14.671 0.63 31.75 121 ASN A CA 1
ATOM 977 C CA B ASN A 1 129 ? -15.176 19.025 14.671 0.37 32.22 121 ASN A CA 1
ATOM 978 C C . ASN A 1 129 ? -15.244 17.503 14.765 1.00 29.57 121 ASN A C 1
ATOM 979 O O . ASN A 1 129 ? -15.824 16.846 13.890 1.00 34.46 121 ASN A O 1
ATOM 988 N N . ALA A 1 130 ? -14.651 16.927 15.812 1.00 30.44 122 ALA A N 1
ATOM 989 C CA . ALA A 1 130 ? -14.700 15.478 15.979 1.00 32.51 122 ALA A CA 1
ATOM 990 C C . ALA A 1 130 ? -16.135 15.001 16.169 1.00 33.17 122 ALA A C 1
ATOM 991 O O . ALA A 1 130 ? -16.578 14.063 15.504 1.00 31.26 122 ALA A O 1
ATOM 993 N N . SER A 1 131 ? -16.886 15.660 17.058 1.00 30.78 123 SER A N 1
ATOM 994 C CA . SER A 1 131 ? -18.288 15.307 17.266 1.00 33.04 123 SER A CA 1
ATOM 995 C C . SER A 1 131 ? -19.096 15.463 15.984 1.00 34.08 123 SER A C 1
ATOM 996 O O . SER A 1 131 ? -19.948 14.621 15.656 1.00 29.62 123 SER A O 1
ATOM 999 N N . LEU A 1 132 ? -18.863 16.552 15.256 1.00 29.86 124 LEU A N 1
ATOM 1000 C CA . LEU A 1 132 ? -19.553 16.756 13.990 1.00 31.31 124 LEU A CA 1
ATOM 1001 C C . LEU A 1 132 ? -19.353 15.563 13.063 1.00 31.08 124 LEU A C 1
ATOM 1002 O O . LEU A 1 132 ? -20.283 15.127 12.374 1.00 32.85 124 LEU A O 1
ATOM 1007 N N . ASN A 1 133 ? -18.149 15.002 13.073 1.00 33.20 125 ASN A N 1
ATOM 1008 C CA . ASN A 1 133 ? -17.748 13.914 12.197 1.00 37.63 125 ASN A CA 1
ATOM 1009 C C . ASN A 1 133 ? -17.886 12.549 12.854 1.00 39.83 125 ASN A C 1
ATOM 1010 O O . ASN A 1 133 ? -17.367 11.566 12.321 1.00 42.05 125 ASN A O 1
ATOM 1015 N N . GLU A 1 134 ? -18.582 12.473 13.993 1.00 31.68 126 GLU A N 1
ATOM 1016 C CA . GLU A 1 134 ? -18.830 11.221 14.719 1.00 31.55 126 GLU A CA 1
ATOM 1017 C C . GLU A 1 134 ? -17.523 10.516 15.074 1.00 39.50 126 GLU A C 1
ATOM 1018 O O . GLU A 1 134 ? -17.421 9.287 15.024 1.00 40.92 126 GLU A O 1
ATOM 1024 N N . GLU A 1 135 ? -16.515 11.307 15.425 1.00 32.70 127 GLU A N 1
ATOM 1025 C CA . GLU A 1 135 ? -15.230 10.824 15.906 1.00 31.72 127 GLU A CA 1
ATOM 1026 C C . GLU A 1 135 ? -15.022 11.284 17.344 1.00 33.81 127 GLU A C 1
ATOM 1027 O O . GLU A 1 135 ? -15.777 12.104 17.884 1.00 33.20 127 GLU A O 1
ATOM 1033 N N . SER A 1 136 ? -13.975 10.742 17.963 1.00 34.02 128 SER A N 1
ATOM 1034 C CA . SER A 1 136 ? -13.610 11.079 19.331 1.00 34.35 128 SER A CA 1
ATOM 1035 C C . SER A 1 136 ? -12.123 11.378 19.359 1.00 31.80 128 SER A C 1
ATOM 1036 O O . SER A 1 136 ? -11.329 10.604 18.817 1.00 34.39 128 SER A O 1
ATOM 1039 N N . LEU A 1 137 ? -11.746 12.494 19.971 1.00 29.33 129 LEU A N 1
ATOM 1040 C CA . LEU A 1 137 ? -10.332 12.833 20.047 1.00 27.53 129 LEU A CA 1
ATOM 1041 C C . LEU A 1 137 ? -9.617 11.824 20.936 1.00 26.83 129 LEU A C 1
ATOM 1042 O O . LEU A 1 137 ? -10.191 11.313 21.900 1.00 33.21 129 LEU A O 1
ATOM 1047 N N . SER A 1 138 ? -8.350 11.558 20.622 1.00 26.93 130 SER A N 1
ATOM 1048 C CA . SER A 1 138 ? -7.589 10.657 21.479 1.00 26.37 130 SER A CA 1
ATOM 1049 C C . SER A 1 138 ? -7.272 11.328 22.811 1.00 29.30 130 SER A C 1
ATOM 1050 O O . SER A 1 138 ? -7.215 12.553 22.926 1.00 26.79 130 SER A O 1
ATOM 1053 N N . HIS A 1 139 ? -7.060 10.497 23.833 1.00 24.82 131 HIS A N 1
ATOM 1054 C CA . HIS A 1 139 ? -6.603 11.016 25.118 1.00 22.75 131 HIS A CA 1
ATOM 1055 C C . HIS A 1 139 ? -5.309 11.807 24.945 1.00 20.73 131 HIS A C 1
ATOM 1056 O O . HIS A 1 139 ? -5.091 12.831 25.622 1.00 24.15 131 HIS A O 1
ATOM 1063 N N . GLY A 1 140 ? -4.451 11.353 24.024 1.00 23.24 132 GLY A N 1
ATOM 1064 C CA . GLY A 1 140 ? -3.171 12.012 23.798 1.00 20.51 132 GLY A CA 1
ATOM 1065 C C . GLY A 1 140 ? -3.320 13.359 23.111 1.00 23.49 132 GLY A C 1
ATOM 1066 O O . GLY A 1 140 ? -2.588 14.305 23.418 1.00 22.87 132 GLY A O 1
ATOM 1067 N N . LEU A 1 141 ? -4.260 13.467 22.167 1.00 23.49 133 LEU A N 1
ATOM 1068 C CA . LEU A 1 141 ? -4.506 14.774 21.546 1.00 25.27 133 LEU A CA 1
ATOM 1069 C C . LEU A 1 141 ? -5.083 15.752 22.560 1.00 25.47 133 LEU A C 1
ATOM 1070 O O . LEU A 1 141 ? -4.677 16.924 22.605 1.00 23.73 133 LEU A O 1
ATOM 1075 N N . ILE A 1 142 ? -6.033 15.298 23.385 1.00 21.83 134 ILE A N 1
ATOM 1076 C CA . ILE A 1 142 ? -6.498 16.124 24.501 1.00 25.75 134 ILE A CA 1
ATOM 1077 C C . ILE A 1 142 ? -5.321 16.528 25.379 1.00 28.34 134 ILE A C 1
ATOM 1078 O O . ILE A 1 142 ? -5.245 17.662 25.863 1.00 27.63 134 ILE A O 1
ATOM 1083 N N . GLY A 1 143 ? -4.370 15.621 25.575 1.00 24.51 135 GLY A N 1
ATOM 1084 C CA . GLY A 1 143 ? -3.197 15.977 26.342 1.00 26.35 135 GLY A CA 1
ATOM 1085 C C . GLY A 1 143 ? -2.153 16.808 25.621 1.00 24.89 135 GLY A C 1
ATOM 1086 O O . GLY A 1 143 ? -1.087 17.046 26.203 1.00 25.20 135 GLY A O 1
ATOM 1087 N N . TYR A 1 144 ? -2.408 17.248 24.380 1.00 22.70 136 TYR A N 1
ATOM 1088 C CA . TYR A 1 144 ? -1.422 18.063 23.664 1.00 23.24 136 TYR A CA 1
ATOM 1089 C C . TYR A 1 144 ? -0.832 19.159 24.542 1.00 22.52 136 TYR A C 1
ATOM 1090 O O . TYR A 1 144 ? 0.403 19.228 24.646 1.00 20.52 136 TYR A O 1
ATOM 1099 N N . PRO A 1 145 ? -1.616 20.037 25.182 1.00 22.69 137 PRO A N 1
ATOM 1100 C CA . PRO A 1 145 ? -0.996 21.115 25.971 1.00 21.90 137 PRO A CA 1
ATOM 1101 C C . PRO A 1 145 ? -0.348 20.647 27.251 1.00 24.70 137 PRO A C 1
ATOM 1102 O O . PRO A 1 145 ? 0.494 21.373 27.789 1.00 24.19 137 PRO A O 1
ATOM 1106 N N . VAL A 1 146 ? -0.721 19.476 27.773 1.00 22.15 138 VAL A N 1
ATOM 1107 C CA . VAL A 1 146 ? -0.022 18.912 28.930 1.00 22.07 138 VAL A CA 1
ATOM 1108 C C . VAL A 1 146 ? 1.387 18.481 28.541 1.00 21.26 138 VAL A C 1
ATOM 1109 O O . VAL A 1 146 ? 2.361 18.774 29.244 1.00 22.36 138 VAL A O 1
ATOM 1113 N N . LEU A 1 147 ? 1.512 17.770 27.416 1.00 21.36 139 LEU A N 1
ATOM 1114 C CA . LEU A 1 147 ? 2.833 17.385 26.927 1.00 20.62 139 LEU A CA 1
ATOM 1115 C C . LEU A 1 147 ? 3.671 18.613 26.579 1.00 21.46 139 LEU A C 1
ATOM 1116 O O . LEU A 1 147 ? 4.873 18.653 26.863 1.00 21.76 139 LEU A O 1
ATOM 1121 N N . GLN A 1 148 ? 3.052 19.626 25.964 1.00 21.98 140 GLN A N 1
ATOM 1122 C CA . GLN A 1 148 ? 3.778 20.865 25.676 1.00 19.40 140 GLN A CA 1
ATOM 1123 C C . GLN A 1 148 ? 4.235 21.542 26.963 1.00 20.37 140 GLN A C 1
ATOM 1124 O O . GLN A 1 148 ? 5.340 22.106 27.028 1.00 22.27 140 GLN A O 1
ATOM 1130 N N . SER A 1 149 ? 3.397 21.495 27.999 1.00 20.81 141 SER A N 1
ATOM 1131 C CA . SER A 1 149 ? 3.795 22.026 29.296 1.00 21.38 141 SER A CA 1
ATOM 1132 C C . SER A 1 149 ? 4.978 21.253 29.858 1.00 23.21 141 SER A C 1
ATOM 1133 O O . SER A 1 149 ? 5.902 21.843 30.434 1.00 21.46 141 SER A O 1
ATOM 1136 N N . ALA A 1 150 ? 4.976 19.927 29.688 1.00 19.11 142 ALA A N 1
ATOM 1137 C CA . ALA A 1 150 ? 6.142 19.158 30.111 1.00 20.78 142 ALA A CA 1
ATOM 1138 C C . ALA A 1 150 ? 7.396 19.580 29.348 1.00 21.10 142 ALA A C 1
ATOM 1139 O O . ALA A 1 150 ? 8.466 19.731 29.951 1.00 22.60 142 ALA A O 1
ATOM 1141 N N . ASP A 1 151 ? 7.285 19.824 28.032 1.00 20.87 143 ASP A N 1
ATOM 1142 C CA . ASP A 1 151 ? 8.441 20.310 27.276 1.00 18.93 143 ASP A CA 1
ATOM 1143 C C . ASP A 1 151 ? 9.007 21.578 27.898 1.00 25.93 143 ASP A C 1
ATOM 1144 O O . ASP A 1 151 ? 10.221 21.708 28.103 1.00 22.27 143 ASP A O 1
ATOM 1149 N N . ILE A 1 152 ? 8.127 22.551 28.135 1.00 22.76 144 ILE A N 1
ATOM 1150 C CA . ILE A 1 152 ? 8.544 23.878 28.586 1.00 24.11 144 ILE A CA 1
ATOM 1151 C C . ILE A 1 152 ? 9.141 23.808 29.982 1.00 25.19 144 ILE A C 1
ATOM 1152 O O . ILE A 1 152 ? 10.208 24.372 30.249 1.00 22.67 144 ILE A O 1
ATOM 1157 N N . LEU A 1 153 ? 8.459 23.115 30.897 1.00 20.96 145 LEU A N 1
ATOM 1158 C CA . LEU A 1 153 ? 8.878 23.124 32.287 1.00 22.83 145 LEU A CA 1
ATOM 1159 C C . LEU A 1 153 ? 10.023 22.154 32.550 1.00 20.64 145 LEU A C 1
ATOM 1160 O O . LEU A 1 153 ? 10.807 22.390 33.468 1.00 24.19 145 LEU A O 1
ATOM 1165 N N . LEU A 1 154 ? 10.165 21.087 31.755 1.00 22.52 146 LEU A N 1
ATOM 1166 C CA . LEU A 1 154 ? 11.342 20.240 31.916 1.00 22.40 146 LEU A CA 1
ATOM 1167 C C . LEU A 1 154 ? 12.624 21.027 31.674 1.00 26.62 146 LEU A C 1
ATOM 1168 O O . LEU A 1 154 ? 13.652 20.743 32.301 1.00 23.88 146 LEU A O 1
ATOM 1173 N N . ALA A 1 155 ? 12.585 22.014 30.772 1.00 22.93 147 ALA A N 1
ATOM 1174 C CA . ALA A 1 155 ? 13.707 22.910 30.533 1.00 22.18 147 ALA A CA 1
ATOM 1175 C C . ALA A 1 155 ? 13.774 24.059 31.527 1.00 26.82 147 ALA A C 1
ATOM 1176 O O . ALA A 1 155 ? 14.721 24.856 31.465 1.00 27.98 147 ALA A O 1
ATOM 1178 N N . LYS A 1 156 ? 12.782 24.186 32.401 1.00 23.72 148 LYS A N 1
ATOM 1179 C CA . LYS A 1 156 ? 12.625 25.346 33.285 1.00 23.76 148 LYS A CA 1
ATOM 1180 C C . LYS A 1 156 ? 12.733 26.646 32.495 1.00 26.99 148 LYS A C 1
ATOM 1181 O O . LYS A 1 156 ? 13.456 27.571 32.873 1.00 26.20 148 LYS A O 1
ATOM 1187 N N . ALA A 1 157 ? 11.998 26.708 31.387 1.00 24.96 149 ALA A N 1
ATOM 1188 C CA . ALA A 1 157 ? 12.046 27.890 30.531 1.00 23.86 149 ALA A CA 1
ATOM 1189 C C . ALA A 1 157 ? 11.337 29.096 31.161 1.00 26.15 149 ALA A C 1
ATOM 1190 O O . ALA A 1 157 ? 10.290 28.971 31.801 1.00 28.24 149 ALA A O 1
ATOM 1192 N N . HIS A 1 158 ? 11.911 30.279 30.945 1.00 23.71 150 HIS A N 1
ATOM 1193 C CA . HIS A 1 158 ? 11.355 31.542 31.415 1.00 27.01 150 HIS A CA 1
ATOM 1194 C C . HIS A 1 158 ? 10.502 32.245 30.382 1.00 27.39 150 HIS A C 1
ATOM 1195 O O . HIS A 1 158 ? 9.625 33.037 30.748 1.00 30.53 150 HIS A O 1
ATOM 1202 N N . LEU A 1 159 ? 10.778 32.008 29.103 1.00 27.85 151 LEU A N 1
ATOM 1203 C CA A LEU A 1 159 ? 10.171 32.753 28.012 0.67 23.98 151 LEU A CA 1
ATOM 1204 C CA B LEU A 1 159 ? 10.168 32.752 28.009 0.33 25.69 151 LEU A CA 1
ATOM 1205 C C . LEU A 1 159 ? 9.808 31.784 26.898 1.00 29.63 151 LEU A C 1
ATOM 1206 O O . LEU A 1 159 ? 10.639 30.962 26.493 1.00 28.96 151 LEU A O 1
ATOM 1215 N N . VAL A 1 160 ? 8.575 31.875 26.410 1.00 26.27 152 VAL A N 1
ATOM 1216 C CA . VAL A 1 160 ? 8.107 30.912 25.413 1.00 25.69 152 VAL A CA 1
ATOM 1217 C C . VAL A 1 160 ? 7.463 31.664 24.254 1.00 29.61 152 VAL A C 1
ATOM 1218 O O . VAL A 1 160 ? 6.316 32.119 24.371 1.00 31.00 152 VAL A O 1
ATOM 1222 N N . PRO A 1 161 ? 8.170 31.850 23.136 1.00 29.66 153 PRO A N 1
ATOM 1223 C CA . PRO A 1 161 ? 7.515 32.359 21.924 1.00 32.29 153 PRO A CA 1
ATOM 1224 C C . PRO A 1 161 ? 6.575 31.298 21.371 1.00 35.99 153 PRO A C 1
ATOM 1225 O O . PRO A 1 161 ? 6.949 30.131 21.230 1.00 38.54 153 PRO A O 1
ATOM 1229 N N . VAL A 1 162 ? 5.346 31.705 21.066 1.00 34.96 154 VAL A N 1
ATOM 1230 C CA . VAL A 1 162 ? 4.357 30.799 20.495 1.00 33.23 154 VAL A CA 1
ATOM 1231 C C . VAL A 1 162 ? 3.442 31.605 19.604 1.00 36.30 154 VAL A C 1
ATOM 1232 O O . VAL A 1 162 ? 3.287 32.823 19.770 1.00 32.63 154 VAL A O 1
ATOM 1236 N N . GLY A 1 163 ? 2.830 30.910 18.639 1.00 34.46 155 GLY A N 1
ATOM 1237 C CA . GLY A 1 163 ? 1.818 31.527 17.813 1.00 38.30 155 GLY A CA 1
ATOM 1238 C C . GLY A 1 163 ? 0.503 31.658 18.554 1.00 37.96 155 GLY A C 1
ATOM 1239 O O . GLY A 1 163 ? 0.307 31.062 19.619 1.00 37.82 155 GLY A O 1
ATOM 1240 N N . LYS A 1 164 ? -0.409 32.432 17.947 1.00 39.40 156 LYS A N 1
ATOM 1241 C CA . LYS A 1 164 ? -1.660 32.778 18.615 1.00 42.68 156 LYS A CA 1
ATOM 1242 C C . LYS A 1 164 ? -2.415 31.538 19.067 1.00 36.54 156 LYS A C 1
ATOM 1243 O O . LYS A 1 164 ? -2.917 31.486 20.196 1.00 40.05 156 LYS A O 1
ATOM 1249 N N . ASP A 1 165 ? -2.493 30.519 18.207 1.00 42.05 157 ASP A N 1
ATOM 1250 C CA . ASP A 1 165 ? -3.240 29.314 18.544 1.00 40.70 157 ASP A CA 1
ATOM 1251 C C . ASP A 1 165 ? -2.579 28.501 19.646 1.00 41.05 157 ASP A C 1
ATOM 1252 O O . ASP A 1 165 ? -3.170 27.523 20.111 1.00 41.48 157 ASP A O 1
ATOM 1257 N N . ASN A 1 166 ? -1.373 28.872 20.068 1.00 33.46 158 ASN A N 1
ATOM 1258 C CA . ASN A 1 166 ? -0.672 28.138 21.099 1.00 32.89 158 ASN A CA 1
ATOM 1259 C C . ASN A 1 166 ? -0.545 28.912 22.400 1.00 31.26 158 ASN A C 1
ATOM 1260 O O . ASN A 1 166 ? -0.079 28.345 23.395 1.00 32.16 158 ASN A O 1
ATOM 1265 N N . GLU A 1 167 ? -0.948 30.184 22.425 1.00 31.69 159 GLU A N 1
ATOM 1266 C CA . GLU A 1 167 ? -0.807 30.943 23.657 1.00 30.52 159 GLU A CA 1
ATOM 1267 C C . GLU A 1 167 ? -1.576 30.290 24.788 1.00 29.86 159 GLU A C 1
ATOM 1268 O O . GLU A 1 167 ? -1.089 30.234 25.918 1.00 30.54 159 GLU A O 1
ATOM 1274 N N . ALA A 1 168 ? -2.799 29.825 24.514 1.00 34.71 160 ALA A N 1
ATOM 1275 C CA . ALA A 1 168 ? -3.597 29.231 25.589 1.00 36.83 160 ALA A CA 1
ATOM 1276 C C . ALA A 1 168 ? -2.968 27.952 26.110 1.00 31.49 160 ALA A C 1
ATOM 1277 O O . ALA A 1 168 ? -3.191 27.580 27.272 1.00 28.42 160 ALA A O 1
ATOM 1279 N N . HIS A 1 169 ? -2.198 27.251 25.268 1.00 28.36 161 HIS A N 1
ATOM 1280 C CA . HIS A 1 169 ? -1.470 26.087 25.756 1.00 27.14 161 HIS A CA 1
ATOM 1281 C C . HIS A 1 169 ? -0.469 26.495 26.823 1.00 26.83 161 HIS A C 1
ATOM 1282 O O . HIS A 1 169 ? -0.301 25.802 27.833 1.00 27.04 161 HIS A O 1
ATOM 1289 N N . VAL A 1 170 ? 0.225 27.611 26.602 1.00 27.28 162 VAL A N 1
ATOM 1290 C CA . VAL A 1 170 ? 1.240 28.041 27.557 1.00 25.91 162 VAL A CA 1
ATOM 1291 C C . VAL A 1 170 ? 0.586 28.671 28.786 1.00 25.46 162 VAL A C 1
ATOM 1292 O O . VAL A 1 170 ? 1.166 28.660 29.874 1.00 28.57 162 VAL A O 1
ATOM 1296 N N . GLU A 1 171 ? -0.624 29.231 28.651 1.00 29.35 163 GLU A N 1
ATOM 1297 C CA . GLU A 1 171 ? -1.357 29.642 29.849 1.00 29.94 163 GLU A CA 1
ATOM 1298 C C . GLU A 1 171 ? -1.652 28.431 30.735 1.00 30.72 163 GLU A C 1
ATOM 1299 O O . GLU A 1 171 ? -1.576 28.514 31.968 1.00 29.37 163 GLU A O 1
ATOM 1305 N N . LEU A 1 172 ? -1.954 27.284 30.123 1.00 28.55 164 LEU A N 1
ATOM 1306 C CA . LEU A 1 172 ? -2.071 26.060 30.902 1.00 25.19 164 LEU A CA 1
ATOM 1307 C C . LEU A 1 172 ? -0.737 25.708 31.553 1.00 26.32 164 LEU A C 1
ATOM 1308 O O . LEU A 1 172 ? -0.696 25.288 32.718 1.00 25.60 164 LEU A O 1
ATOM 1313 N N . THR A 1 173 ? 0.370 25.894 30.818 1.00 24.13 165 THR A N 1
ATOM 1314 C CA . THR A 1 173 ? 1.690 25.611 31.378 1.00 25.05 165 THR A CA 1
ATOM 1315 C C . THR A 1 173 ? 1.929 26.435 32.641 1.00 27.14 165 THR A C 1
ATOM 1316 O O . THR A 1 173 ? 2.433 25.922 33.641 1.00 25.75 165 THR A O 1
ATOM 1320 N N . ARG A 1 174 ? 1.583 27.721 32.601 1.00 24.52 166 ARG A N 1
ATOM 1321 C CA . ARG A 1 174 ? 1.756 28.562 33.779 1.00 22.11 166 ARG A CA 1
ATOM 1322 C C . ARG A 1 174 ? 0.929 28.045 34.945 1.00 27.69 166 ARG A C 1
ATOM 1323 O O . ARG A 1 174 ? 1.389 28.053 36.095 1.00 28.42 166 ARG A O 1
ATOM 1331 N N . ASP A 1 175 ? -0.305 27.604 34.672 1.00 26.14 167 ASP A N 1
ATOM 1332 C CA . ASP A 1 175 ? -1.152 27.070 35.738 1.00 26.24 167 ASP A CA 1
ATOM 1333 C C . ASP A 1 175 ? -0.597 25.762 36.297 1.00 26.90 167 ASP A C 1
ATOM 1334 O O . ASP A 1 175 ? -0.729 25.491 37.495 1.00 26.01 167 ASP A O 1
ATOM 1339 N N . ILE A 1 176 ? -0.007 24.929 35.439 1.00 23.92 168 ILE A N 1
ATOM 1340 C CA . ILE A 1 176 ? 0.594 23.681 35.914 1.00 25.13 168 ILE A CA 1
ATOM 1341 C C . ILE A 1 176 ? 1.800 23.970 36.796 1.00 25.44 168 ILE A C 1
ATOM 1342 O O . ILE A 1 176 ? 1.982 23.346 37.855 1.00 23.96 168 ILE A O 1
ATOM 1347 N N . ALA A 1 177 ? 2.635 24.929 36.384 1.00 25.11 169 ALA A N 1
ATOM 1348 C CA . ALA A 1 177 ? 3.757 25.335 37.220 1.00 26.45 169 ALA A CA 1
ATOM 1349 C C . ALA A 1 177 ? 3.275 25.831 38.576 1.00 27.51 169 ALA A C 1
ATOM 1350 O O . ALA A 1 177 ? 3.853 25.479 39.608 1.00 27.60 169 ALA A O 1
ATOM 1352 N N . LYS A 1 178 ? 2.211 26.644 38.592 1.00 25.00 170 LYS A N 1
ATOM 1353 C CA . LYS A 1 178 ? 1.703 27.165 39.860 1.00 24.84 170 LYS A CA 1
ATOM 1354 C C . LYS A 1 178 ? 1.174 26.041 40.733 1.00 29.95 170 LYS A C 1
ATOM 1355 O O . LYS A 1 178 ? 1.402 26.021 41.951 1.00 27.82 170 LYS A O 1
ATOM 1361 N N . THR A 1 179 ? 0.451 25.102 40.127 1.00 28.33 171 THR A N 1
ATOM 1362 C CA . THR A 1 179 ? -0.093 23.980 40.887 1.00 27.71 171 THR A CA 1
ATOM 1363 C C . THR A 1 179 ? 1.025 23.135 41.477 1.00 26.90 171 THR A C 1
ATOM 1364 O O . THR A 1 179 ? 0.997 22.789 42.669 1.00 27.02 171 THR A O 1
ATOM 1368 N N . PHE A 1 180 ? 2.026 22.800 40.658 1.00 23.16 172 PHE A N 1
ATOM 1369 C CA . PHE A 1 180 ? 3.142 21.997 41.153 1.00 22.59 172 PHE A CA 1
ATOM 1370 C C . PHE A 1 180 ? 3.866 22.720 42.280 1.00 24.87 172 PHE A C 1
ATOM 1371 O O . PHE A 1 180 ? 4.138 22.140 43.335 1.00 25.18 172 PHE A O 1
ATOM 1379 N N . ASN A 1 181 ? 4.208 23.995 42.064 1.00 24.18 173 ASN A N 1
ATOM 1380 C CA . ASN A 1 181 ? 4.944 24.731 43.087 1.00 23.50 173 ASN A CA 1
ATOM 1381 C C . ASN A 1 181 ? 4.144 24.850 44.379 1.00 27.89 173 ASN A C 1
ATOM 1382 O O . ASN A 1 181 ? 4.718 24.844 45.474 1.00 28.10 173 ASN A O 1
ATOM 1387 N N . ARG A 1 182 ? 2.823 25.012 44.275 1.00 30.02 174 ARG A N 1
ATOM 1388 C CA . ARG A 1 182 ? 1.984 25.122 45.468 1.00 30.46 174 ARG A CA 1
ATOM 1389 C C . ARG A 1 182 ? 1.961 23.808 46.245 1.00 26.15 174 ARG A C 1
ATOM 1390 O O . ARG A 1 182 ? 2.090 23.789 47.477 1.00 27.10 174 ARG A O 1
ATOM 1398 N N . LEU A 1 183 ? 1.778 22.701 45.537 1.00 26.22 175 LEU A N 1
ATOM 1399 C CA . LEU A 1 183 ? 1.665 21.405 46.199 1.00 22.73 175 LEU A CA 1
ATOM 1400 C C . LEU A 1 183 ? 2.996 20.954 46.781 1.00 26.76 175 LEU A C 1
ATOM 1401 O O . LEU A 1 183 ? 3.040 20.420 47.895 1.00 25.83 175 LEU A O 1
ATOM 1406 N N . TYR A 1 184 ? 4.085 21.145 46.047 1.00 25.01 176 TYR A N 1
ATOM 1407 C CA . TYR A 1 184 ? 5.343 20.474 46.367 1.00 24.66 176 TYR A CA 1
ATOM 1408 C C . TYR A 1 184 ? 6.498 21.416 46.636 1.00 28.47 176 TYR A C 1
ATOM 1409 O O . TYR A 1 184 ? 7.611 20.940 46.882 1.00 27.06 176 TYR A O 1
ATOM 1418 N N . GLY A 1 185 ? 6.272 22.726 46.618 1.00 27.20 177 GLY A N 1
ATOM 1419 C CA . GLY A 1 185 ? 7.349 23.675 46.809 1.00 26.00 177 GLY A CA 1
ATOM 1420 C C . GLY A 1 185 ? 7.895 24.181 45.481 1.00 29.26 177 GLY A C 1
ATOM 1421 O O . GLY A 1 185 ? 7.785 23.533 44.441 1.00 27.79 177 GLY A O 1
ATOM 1422 N N . GLU A 1 186 ? 8.509 25.369 45.522 1.00 30.18 178 GLU A N 1
ATOM 1423 C CA . GLU A 1 186 ? 8.861 26.042 44.269 1.00 27.58 178 GLU A CA 1
ATOM 1424 C C . GLU A 1 186 ? 9.958 25.288 43.519 1.00 32.57 178 GLU A C 1
ATOM 1425 O O . GLU A 1 186 ? 11.071 25.103 44.026 1.00 33.94 178 GLU A O 1
ATOM 1431 N N . VAL A 1 187 ? 9.625 24.833 42.308 1.00 27.27 179 VAL A N 1
ATOM 1432 C CA . VAL A 1 187 ? 10.576 24.228 41.387 1.00 27.75 179 VAL A CA 1
ATOM 1433 C C . VAL A 1 187 ? 10.612 24.969 40.059 1.00 28.79 179 VAL A C 1
ATOM 1434 O O . VAL A 1 187 ? 11.692 25.238 39.522 1.00 30.79 179 VAL A O 1
ATOM 1438 N N . PHE A 1 188 ? 9.444 25.312 39.523 1.00 24.34 180 PHE A N 1
ATOM 1439 C CA . PHE A 1 188 ? 9.371 25.792 38.136 1.00 26.46 180 PHE A CA 1
ATOM 1440 C C . PHE A 1 188 ? 9.176 27.295 38.060 1.00 26.91 180 PHE A C 1
ATOM 1441 O O . PHE A 1 188 ? 8.328 27.853 38.765 1.00 29.13 180 PHE A O 1
ATOM 1449 N N . PRO A 1 189 ? 9.925 27.972 37.185 1.00 27.84 181 PRO A N 1
ATOM 1450 C CA . PRO A 1 189 ? 9.525 29.320 36.783 1.00 28.73 181 PRO A CA 1
ATOM 1451 C C . PRO A 1 189 ? 8.143 29.292 36.142 1.00 29.60 181 PRO A C 1
ATOM 1452 O O . PRO A 1 189 ? 7.755 28.316 35.492 1.00 32.69 181 PRO A O 1
ATOM 1456 N N . GLU A 1 190 ? 7.375 30.369 36.369 1.00 28.62 182 GLU A N 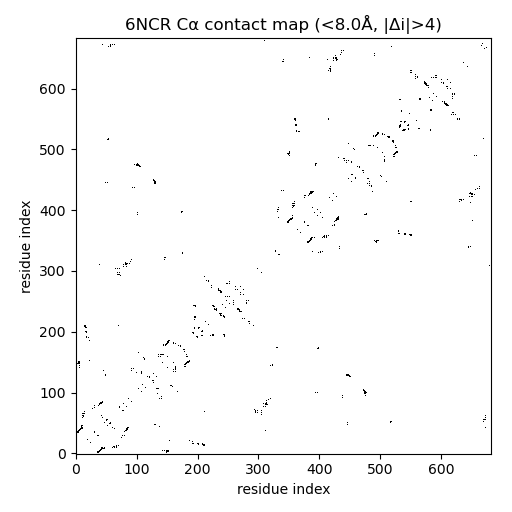1
ATOM 1457 C CA . GLU A 1 190 ? 6.150 30.563 35.611 1.00 28.32 182 GLU A CA 1
ATOM 1458 C C . GLU A 1 190 ? 6.537 31.193 34.280 1.00 26.12 182 GLU A C 1
ATOM 1459 O O . GLU A 1 190 ? 6.959 32.355 34.265 1.00 29.06 182 GLU A O 1
ATOM 1465 N N . PRO A 1 191 ? 6.420 30.480 33.157 1.00 26.51 183 PRO A N 1
ATOM 1466 C CA . PRO A 1 191 ? 6.924 31.023 31.887 1.00 26.56 183 PRO A CA 1
ATOM 1467 C C . PRO A 1 191 ? 6.104 32.205 31.415 1.00 27.65 183 PRO A C 1
ATOM 1468 O O . PRO A 1 191 ? 4.881 32.242 31.578 1.00 29.60 183 PRO A O 1
ATOM 1472 N N . ASP A 1 192 ? 6.792 33.165 30.805 1.00 28.13 184 ASP A N 1
ATOM 1473 C CA . ASP A 1 192 ? 6.143 34.293 30.151 1.00 30.41 184 ASP A CA 1
ATOM 1474 C C . ASP A 1 192 ? 5.940 33.932 28.689 1.00 35.62 184 ASP A C 1
ATOM 1475 O O . ASP A 1 192 ? 6.800 33.295 28.075 1.00 35.02 184 ASP A O 1
ATOM 1480 N N . ILE A 1 193 ? 4.797 34.318 28.147 1.00 32.62 185 ILE A N 1
ATOM 1481 C CA . ILE A 1 193 ? 4.508 34.114 26.732 1.00 36.57 185 ILE A CA 1
ATOM 1482 C C . ILE A 1 193 ? 5.080 35.286 25.942 1.00 39.25 185 ILE A C 1
ATOM 1483 O O . ILE A 1 193 ? 4.855 36.453 26.281 1.00 37.84 185 ILE A O 1
ATOM 1488 N N . LEU A 1 194 ? 5.824 34.982 24.881 1.00 34.16 186 LEU A N 1
ATOM 1489 C CA . LEU A 1 194 ? 6.209 35.981 23.895 1.00 34.81 186 LEU A CA 1
ATOM 1490 C C . LEU A 1 194 ? 5.258 35.878 22.704 1.00 37.33 186 LEU A C 1
ATOM 1491 O O . LEU A 1 194 ? 5.177 34.829 22.055 1.00 37.06 186 LEU A O 1
ATOM 1496 N N . GLN A 1 195 ? 4.524 36.951 22.438 1.00 42.15 187 GLN A N 1
ATOM 1497 C CA . GLN A 1 195 ? 3.509 36.965 21.400 1.00 43.35 187 GLN A CA 1
ATOM 1498 C C . GLN A 1 195 ? 4.110 37.363 20.063 1.00 45.64 187 GLN A C 1
ATOM 1499 O O . GLN A 1 195 ? 5.052 38.153 19.998 1.00 51.00 187 GLN A O 1
ATOM 1505 N N . GLY A 1 196 ? 3.540 36.815 18.990 1.00 51.65 188 GLY A N 1
ATOM 1506 C CA . GLY A 1 196 ? 3.895 37.201 17.644 1.00 58.40 188 GLY A CA 1
ATOM 1507 C C . GLY A 1 196 ? 2.933 38.233 17.086 1.00 68.68 188 GLY A C 1
ATOM 1508 O O . GLY A 1 196 ? 2.106 38.809 17.796 1.00 61.88 188 GLY A O 1
ATOM 1509 N N . GLU A 1 197 ? 3.060 38.471 15.782 1.00 80.35 189 GLU A N 1
ATOM 1510 C CA . GLU A 1 197 ? 2.150 39.382 15.108 1.00 84.49 189 GLU A CA 1
ATOM 1511 C C . GLU A 1 197 ? 0.747 38.784 15.063 1.00 83.79 189 GLU A C 1
ATOM 1512 O O . GLU A 1 197 ? 0.550 37.573 15.203 1.00 80.97 189 GLU A O 1
ATOM 1514 N N . LEU A 1 198 ? -0.241 39.659 14.885 1.00 84.15 190 LEU A N 1
ATOM 1515 C CA . LEU A 1 198 ? -1.616 39.194 14.764 1.00 80.27 190 LEU A CA 1
ATOM 1516 C C . LEU A 1 198 ? -1.894 38.619 13.383 1.00 84.38 190 LEU A C 1
ATOM 1517 O O . LEU A 1 198 ? -2.749 37.737 13.243 1.00 80.04 190 LEU A O 1
ATOM 1519 N N . THR A 1 199 ? -1.175 39.088 12.365 1.00 90.24 191 THR A N 1
ATOM 1520 C CA . THR A 1 199 ? -1.434 38.735 10.974 1.00 84.05 191 THR A CA 1
ATOM 1521 C C . THR A 1 199 ? -0.315 37.833 10.464 1.00 73.67 191 THR A C 1
ATOM 1522 O O . THR A 1 199 ? 0.792 38.305 10.181 1.00 76.57 191 THR A O 1
ATOM 1524 N N . ALA A 1 200 ? -0.604 36.538 10.350 1.00 58.02 192 ALA A N 1
ATOM 1525 C CA . ALA A 1 200 ? 0.286 35.643 9.629 1.00 51.12 192 ALA A CA 1
ATOM 1526 C C . ALA A 1 200 ? 0.292 36.002 8.146 1.00 54.99 192 ALA A C 1
ATOM 1527 O O . ALA A 1 200 ? -0.694 36.506 7.603 1.00 57.76 192 ALA A O 1
ATOM 1529 N N . LEU A 1 201 ? 1.422 35.745 7.491 1.00 48.67 193 LEU A N 1
ATOM 1530 C CA . LEU A 1 201 ? 1.584 36.140 6.097 1.00 47.14 193 LEU A CA 1
ATOM 1531 C C . LEU A 1 201 ? 0.552 35.451 5.209 1.00 39.90 193 LEU A C 1
ATOM 1532 O O . LEU A 1 201 ? 0.387 34.227 5.264 1.00 43.49 193 LEU A O 1
ATOM 1537 N N . VAL A 1 202 ? -0.122 36.238 4.369 1.00 43.81 194 VAL A N 1
ATOM 1538 C CA . VAL A 1 202 ? -1.122 35.680 3.465 1.00 45.46 194 VAL A CA 1
ATOM 1539 C C . VAL A 1 202 ? -0.453 34.804 2.404 1.00 42.12 194 VAL A C 1
ATOM 1540 O O . VAL A 1 202 ? 0.679 35.057 1.968 1.00 39.98 194 VAL A O 1
ATOM 1544 N N . GLY A 1 203 ? -1.149 33.734 2.010 1.00 39.71 195 GLY A N 1
ATOM 1545 C CA . GLY A 1 203 ? -0.641 32.852 0.981 1.00 43.56 195 GLY A CA 1
ATOM 1546 C C . GLY A 1 203 ? -0.785 33.433 -0.419 1.00 41.79 195 GLY A C 1
ATOM 1547 O O . GLY A 1 203 ? -1.397 34.479 -0.627 1.00 41.81 195 GLY A O 1
ATOM 1548 N N . THR A 1 204 ? -0.211 32.710 -1.390 1.00 40.35 196 THR A N 1
ATOM 1549 C CA . THR A 1 204 ? -0.096 33.202 -2.762 1.00 43.55 196 THR A CA 1
ATOM 1550 C C . THR A 1 204 ? -1.435 33.264 -3.490 1.00 44.04 196 THR A C 1
ATOM 1551 O O . THR A 1 204 ? -1.549 33.978 -4.491 1.00 46.06 196 THR A O 1
ATOM 1555 N N . ASN A 1 205 ? -2.440 32.523 -3.037 1.00 51.24 197 ASN A N 1
ATOM 1556 C CA . ASN A 1 205 ? -3.766 32.620 -3.624 1.00 49.44 197 ASN A CA 1
ATOM 1557 C C . ASN A 1 205 ? -4.643 33.640 -2.912 1.00 52.74 197 ASN A C 1
ATOM 1558 O O . ASN A 1 205 ? -5.836 33.729 -3.219 1.00 54.06 197 ASN A O 1
ATOM 1563 N N . GLY A 1 206 ? -4.081 34.397 -1.966 1.00 47.19 198 GLY A N 1
ATOM 1564 C CA . GLY A 1 206 ? -4.831 35.398 -1.232 1.00 50.09 198 GLY A CA 1
ATOM 1565 C C . GLY A 1 206 ? -5.895 34.848 -0.313 1.00 62.81 198 GLY A C 1
ATOM 1566 O O . GLY A 1 206 ? -6.698 35.624 0.218 1.00 60.76 198 GLY A O 1
ATOM 1567 N N . GLN A 1 207 ? -5.934 33.534 -0.114 1.00 61.97 199 GLN A N 1
ATOM 1568 C CA . GLN A 1 207 ? -6.973 32.876 0.670 1.00 67.68 199 GLN A CA 1
ATOM 1569 C C . GLN A 1 207 ? -6.307 32.327 1.927 1.00 67.90 199 GLN A C 1
ATOM 1570 O O . GLN A 1 207 ? -5.723 31.242 1.921 1.00 69.78 199 GLN A O 1
ATOM 1572 N N . GLY A 1 208 ? -6.383 33.099 3.004 1.00 61.82 200 GLY A N 1
ATOM 1573 C CA . GLY A 1 208 ? -5.873 32.660 4.282 1.00 64.82 200 GLY A CA 1
ATOM 1574 C C . GLY A 1 208 ? -4.363 32.708 4.358 1.00 60.62 200 GLY A C 1
ATOM 1575 O O . GLY A 1 208 ? -3.658 33.105 3.427 1.00 63.03 200 GLY A O 1
ATOM 1576 N N . LYS A 1 209 ? -3.865 32.288 5.515 1.00 61.33 201 LYS A N 1
ATOM 1577 C CA . LYS A 1 209 ? -2.435 32.290 5.766 1.00 62.47 201 LYS A CA 1
ATOM 1578 C C . LYS A 1 209 ? -1.720 31.311 4.845 1.00 58.57 201 LYS A C 1
ATOM 1579 O O . LYS A 1 209 ? -2.277 30.299 4.410 1.00 58.58 201 LYS A O 1
ATOM 1581 N N . MET A 1 210 ? -0.469 31.634 4.549 1.00 53.00 202 MET A N 1
ATOM 1582 C CA . MET A 1 210 ? 0.391 30.738 3.796 1.00 51.16 202 MET A CA 1
ATOM 1583 C C . MET A 1 210 ? 0.655 29.480 4.613 1.00 59.96 202 MET A C 1
ATOM 1584 O O . MET A 1 210 ? 1.098 29.566 5.763 1.00 67.98 202 MET A O 1
ATOM 1589 N N . SER A 1 211 ? 0.375 28.312 4.032 1.00 57.59 203 SER A N 1
ATOM 1590 C CA . SER A 1 211 ? 0.536 27.053 4.742 1.00 58.75 203 SER A CA 1
ATOM 1591 C C . SER A 1 211 ? 0.757 25.922 3.747 1.00 54.87 203 SER A C 1
ATOM 1592 O O . SER A 1 211 ? 0.296 25.974 2.603 1.00 51.06 203 SER A O 1
ATOM 1595 N N . LYS A 1 212 ? 1.475 24.897 4.207 1.00 52.43 204 LYS A N 1
ATOM 1596 C CA . LYS A 1 212 ? 1.720 23.718 3.384 1.00 55.33 204 LYS A CA 1
ATOM 1597 C C . LYS A 1 212 ? 0.410 23.095 2.918 1.00 58.69 204 LYS A C 1
ATOM 1598 O O . LYS A 1 212 ? 0.247 22.769 1.736 1.00 64.55 204 LYS A O 1
ATOM 1600 N N . SER A 1 213 ? -0.548 22.944 3.834 1.00 64.33 205 SER A N 1
ATOM 1601 C CA . SER A 1 213 ? -1.777 22.226 3.519 1.00 67.20 205 SER A CA 1
ATOM 1602 C C . SER A 1 213 ? -2.713 23.022 2.618 1.00 70.70 205 SER A C 1
ATOM 1603 O O . SER A 1 213 ? -3.580 22.425 1.972 1.00 72.79 205 SER A O 1
ATOM 1606 N N . ALA A 1 214 ? -2.565 24.347 2.556 1.00 62.74 206 ALA A N 1
ATOM 1607 C CA . ALA A 1 214 ? -3.343 25.143 1.617 1.00 65.41 206 ALA A CA 1
ATOM 1608 C C . ALA A 1 214 ? -2.721 25.195 0.227 1.00 65.57 206 ALA A C 1
ATOM 1609 O O . ALA A 1 214 ? -3.385 25.655 -0.710 1.00 58.01 206 ALA A O 1
ATOM 1611 N N . ASN A 1 215 ? -1.470 24.747 0.084 1.00 69.78 207 ASN A N 1
ATOM 1612 C CA . ASN A 1 215 ? -0.747 24.760 -1.190 1.00 66.13 207 ASN A CA 1
ATOM 1613 C C . ASN A 1 215 ? -0.667 26.168 -1.778 1.00 59.13 207 ASN A C 1
ATOM 1614 O O . ASN A 1 215 ? -0.841 26.372 -2.981 1.00 60.59 207 ASN A O 1
ATOM 1619 N N . ASN A 1 216 ? -0.395 27.151 -0.918 1.00 53.11 208 ASN A N 1
ATOM 1620 C CA . ASN A 1 216 ? -0.258 28.549 -1.311 1.00 40.94 208 ASN A CA 1
ATOM 1621 C C . ASN A 1 216 ? 1.032 29.133 -0.749 1.00 39.79 208 ASN A C 1
ATOM 1622 O O . ASN A 1 216 ? 1.100 30.325 -0.435 1.00 45.83 208 ASN A O 1
ATOM 1627 N N . ALA A 1 217 ? 2.058 28.297 -0.605 1.00 38.74 209 ALA A N 1
ATOM 1628 C CA . ALA A 1 217 ? 3.289 28.668 0.072 1.00 37.93 209 ALA A CA 1
ATOM 1629 C C . ALA A 1 217 ? 4.404 28.903 -0.932 1.00 42.58 209 ALA A C 1
ATOM 1630 O O . ALA A 1 217 ? 4.426 28.307 -2.013 1.00 43.28 209 ALA A O 1
ATOM 1632 N N . ILE A 1 218 ? 5.326 29.787 -0.557 1.00 36.26 210 ILE A N 1
ATOM 1633 C CA . ILE A 1 218 ? 6.639 29.887 -1.179 1.00 37.97 210 ILE A CA 1
ATOM 1634 C C . ILE A 1 218 ? 7.651 29.395 -0.154 1.00 34.84 210 ILE A C 1
ATOM 1635 O O . ILE A 1 218 ? 7.792 29.991 0.920 1.00 36.18 210 ILE A O 1
ATOM 1640 N N . TYR A 1 219 ? 8.342 28.307 -0.473 1.00 32.06 211 TYR A N 1
ATOM 1641 C CA . TYR A 1 219 ? 9.253 27.697 0.482 1.00 30.06 211 TYR A CA 1
ATOM 1642 C C . TYR A 1 219 ? 10.618 28.369 0.416 1.00 34.51 211 TYR A C 1
ATOM 1643 O O . TYR A 1 219 ? 11.054 28.823 -0.645 1.00 36.84 211 TYR A O 1
ATOM 1652 N N . LEU A 1 220 ? 11.295 28.426 1.568 1.00 30.03 212 LEU A N 1
ATOM 1653 C CA . LEU A 1 220 ? 12.644 28.983 1.588 1.00 31.81 212 LEU A CA 1
ATOM 1654 C C . LEU A 1 220 ? 13.558 28.237 0.635 1.00 33.31 212 LEU A C 1
ATOM 1655 O O . LEU A 1 220 ? 14.496 28.830 0.081 1.00 36.19 212 LEU A O 1
ATOM 1660 N N . SER A 1 221 ? 13.265 26.960 0.377 1.00 33.88 213 SER A N 1
ATOM 1661 C CA . SER A 1 221 ? 14.068 26.130 -0.509 1.00 31.25 213 SER A CA 1
ATOM 1662 C C . SER A 1 221 ? 13.518 26.029 -1.929 1.00 33.88 213 SER A C 1
ATOM 1663 O O . SER A 1 221 ? 14.063 25.268 -2.732 1.00 36.60 213 SER A O 1
ATOM 1666 N N . ASP A 1 222 ? 12.465 26.769 -2.277 1.00 34.17 214 ASP A N 1
ATOM 1667 C CA . ASP A 1 222 ? 12.068 26.815 -3.680 1.00 33.03 214 ASP A CA 1
ATOM 1668 C C . ASP A 1 222 ? 13.189 27.430 -4.515 1.00 40.70 214 ASP A C 1
ATOM 1669 O O . ASP A 1 222 ? 13.847 28.381 -4.084 1.00 36.30 214 ASP A O 1
ATOM 1674 N N . ASP A 1 223 ? 13.422 26.878 -5.711 1.00 39.13 215 ASP A N 1
ATOM 1675 C CA . ASP A 1 223 ? 14.449 27.442 -6.585 1.00 41.47 215 ASP A CA 1
ATOM 1676 C C . ASP A 1 223 ? 13.927 28.692 -7.287 1.00 36.89 215 ASP A C 1
ATOM 1677 O O . ASP A 1 223 ? 12.765 29.074 -7.145 1.00 40.55 215 ASP A O 1
ATOM 1682 N N . ALA A 1 224 ? 14.800 29.324 -8.082 1.00 39.45 216 ALA A N 1
ATOM 1683 C CA . ALA A 1 224 ? 14.493 30.632 -8.657 1.00 38.96 216 ALA A CA 1
ATOM 1684 C C . ALA A 1 224 ? 13.303 30.566 -9.603 1.00 49.58 216 ALA A C 1
ATOM 1685 O O . ALA A 1 224 ? 12.391 31.401 -9.527 1.00 45.45 216 ALA A O 1
ATOM 1687 N N . LYS A 1 225 ? 13.305 29.588 -10.519 1.00 46.45 217 LYS A N 1
ATOM 1688 C CA . LYS A 1 225 ? 12.193 29.438 -11.449 1.00 50.56 217 LYS A CA 1
ATOM 1689 C C . LYS A 1 225 ? 10.875 29.227 -10.711 1.00 46.35 217 LYS A C 1
ATOM 1690 O O . LYS A 1 225 ? 9.838 29.776 -11.110 1.00 48.00 217 LYS A O 1
ATOM 1692 N N . THR A 1 226 ? 10.896 28.447 -9.628 1.00 48.26 218 THR A N 1
ATOM 1693 C CA . THR A 1 226 ? 9.675 28.185 -8.871 1.00 41.13 218 THR A CA 1
ATOM 1694 C C . THR A 1 226 ? 9.142 29.455 -8.215 1.00 40.51 218 THR A C 1
ATOM 1695 O O . THR A 1 226 ? 7.935 29.721 -8.257 1.00 44.11 218 THR A O 1
ATOM 1699 N N . VAL A 1 227 ? 10.024 30.258 -7.616 1.00 39.67 219 VAL A N 1
ATOM 1700 C CA . VAL A 1 227 ? 9.599 31.541 -7.059 1.00 39.53 219 VAL A CA 1
ATOM 1701 C C . VAL A 1 227 ? 8.997 32.422 -8.150 1.00 42.32 219 VAL A C 1
ATOM 1702 O O . VAL A 1 227 ? 7.967 33.081 -7.947 1.00 44.23 219 VAL A O 1
ATOM 1706 N N . GLN A 1 228 ? 9.621 32.437 -9.327 1.00 40.17 220 GLN A N 1
ATOM 1707 C CA . GLN A 1 228 ? 9.090 33.217 -10.441 1.00 45.70 220 GLN A CA 1
ATOM 1708 C C . GLN A 1 228 ? 7.680 32.772 -10.815 1.00 50.26 220 GLN A C 1
ATOM 1709 O O . GLN A 1 228 ? 6.792 33.609 -11.026 1.00 48.65 220 GLN A O 1
ATOM 1715 N N . GLU A 1 229 ? 7.449 31.460 -10.891 1.00 46.82 221 GLU A N 1
ATOM 1716 C CA . GLU A 1 229 ? 6.137 30.974 -11.304 1.00 50.60 221 GLU A CA 1
ATOM 1717 C C . GLU A 1 229 ? 5.079 31.239 -10.236 1.00 49.05 221 GLU A C 1
ATOM 1718 O O . GLU A 1 229 ? 3.950 31.629 -10.556 1.00 50.55 221 GLU A O 1
ATOM 1724 N N . LYS A 1 230 ? 5.418 31.038 -8.962 1.00 44.99 222 LYS A N 1
ATOM 1725 C CA . LYS A 1 230 ? 4.436 31.287 -7.914 1.00 39.67 222 LYS A CA 1
ATOM 1726 C C . LYS A 1 230 ? 4.086 32.771 -7.817 1.00 44.00 222 LYS A C 1
ATOM 1727 O O . LYS A 1 230 ? 2.922 33.122 -7.590 1.00 45.80 222 LYS A O 1
ATOM 1733 N N . ILE A 1 231 ? 5.070 33.656 -8.007 1.00 45.08 223 ILE A N 1
ATOM 1734 C CA . ILE A 1 231 ? 4.791 35.090 -8.007 1.00 46.26 223 ILE A CA 1
ATOM 1735 C C . ILE A 1 231 ? 4.007 35.493 -9.250 1.00 50.67 223 ILE A C 1
ATOM 1736 O O . ILE A 1 231 ? 3.154 36.389 -9.193 1.00 46.36 223 ILE A O 1
ATOM 1741 N N . ARG A 1 232 ? 4.273 34.846 -10.386 1.00 45.54 224 ARG A N 1
ATOM 1742 C CA . ARG A 1 232 ? 3.546 35.171 -11.608 1.00 48.86 224 ARG A CA 1
ATOM 1743 C C . ARG A 1 232 ? 2.050 34.942 -11.429 1.00 50.96 224 ARG A C 1
ATOM 1744 O O . ARG A 1 232 ? 1.230 35.749 -11.889 1.00 49.11 224 ARG A O 1
ATOM 1752 N N . LYS A 1 233 ? 1.682 33.863 -10.735 1.00 46.98 225 LYS A N 1
ATOM 1753 C CA . LYS A 1 233 ? 0.295 33.501 -10.463 1.00 54.94 225 LYS A CA 1
ATOM 1754 C C . LYS A 1 233 ? -0.240 34.114 -9.170 1.00 55.76 225 LYS A C 1
ATOM 1755 O O . LYS A 1 233 ? -1.364 33.796 -8.767 1.00 50.21 225 LYS A O 1
ATOM 1757 N N . LEU A 1 234 ? 0.539 34.979 -8.521 1.00 47.66 226 LEU A N 1
ATOM 1758 C CA . LEU A 1 234 ? 0.139 35.592 -7.262 1.00 42.46 226 LEU A CA 1
ATOM 1759 C C . LEU A 1 234 ? -1.200 36.315 -7.378 1.00 47.94 226 LEU A C 1
ATOM 1760 O O . LEU A 1 234 ? -1.432 37.081 -8.319 1.00 52.44 226 LEU A O 1
ATOM 1765 N N . TYR A 1 235 ? -2.081 36.054 -6.415 1.00 50.33 227 TYR A N 1
ATOM 1766 C CA . TYR A 1 235 ? -3.349 36.764 -6.318 1.00 48.15 227 TYR A CA 1
ATOM 1767 C C . TYR A 1 235 ? -3.093 38.243 -6.050 1.00 48.04 227 TYR A C 1
ATOM 1768 O O . TYR A 1 235 ? -2.242 38.602 -5.231 1.00 45.83 227 TYR A O 1
ATOM 1777 N N . THR A 1 236 ? -3.819 39.111 -6.758 1.00 48.25 228 THR A N 1
ATOM 1778 C CA . THR A 1 236 ? -3.618 40.546 -6.584 1.00 46.15 228 THR A CA 1
ATOM 1779 C C . THR A 1 236 ? -4.914 41.261 -6.202 1.00 51.79 228 THR A C 1
ATOM 1780 O O . THR A 1 236 ? -5.401 41.131 -5.072 1.00 58.58 228 THR A O 1
ATOM 1784 N N . ASP A 1 237 ? -5.455 42.038 -7.128 1.00 44.63 229 ASP A N 1
ATOM 1785 C CA . ASP A 1 237 ? -6.713 42.760 -6.946 1.00 47.99 229 ASP A CA 1
ATOM 1786 C C . ASP A 1 237 ? -7.703 42.250 -7.979 1.00 49.22 229 ASP A C 1
ATOM 1787 O O . ASP A 1 237 ? -7.548 42.547 -9.179 1.00 51.70 229 ASP A O 1
ATOM 1792 N N . PRO A 1 238 ? -8.732 41.498 -7.578 1.00 61.16 230 PRO A N 1
ATOM 1793 C CA . PRO A 1 238 ? -9.673 40.951 -8.569 1.00 61.92 230 PRO A CA 1
ATOM 1794 C C . PRO A 1 238 ? -10.499 42.008 -9.280 1.00 68.00 230 PRO A C 1
ATOM 1795 O O . PRO A 1 238 ? -11.046 41.723 -10.354 1.00 73.11 230 PRO A O 1
ATOM 1799 N N . ASN A 1 239 ? -10.617 43.212 -8.719 1.00 62.62 231 ASN A N 1
ATOM 1800 C CA . ASN A 1 239 ? -11.353 44.274 -9.389 1.00 63.36 231 ASN A CA 1
ATOM 1801 C C . ASN A 1 239 ? -10.550 44.914 -10.512 1.00 68.80 231 ASN A C 1
ATOM 1802 O O . ASN A 1 239 ? -11.139 45.563 -11.383 1.00 70.16 231 ASN A O 1
ATOM 1807 N N . ARG A 1 240 ? -9.228 44.743 -10.518 1.00 63.82 232 ARG A N 1
ATOM 1808 C CA . ARG A 1 240 ? -8.372 45.314 -11.558 1.00 66.93 232 ARG A CA 1
ATOM 1809 C C . ARG A 1 240 ? -8.471 44.413 -12.787 1.00 68.85 232 ARG A C 1
ATOM 1810 O O . ARG A 1 240 ? -7.622 43.557 -13.049 1.00 61.61 232 ARG A O 1
ATOM 1818 N N . ILE A 1 241 ? -9.550 44.623 -13.550 1.00 71.77 233 ILE A N 1
ATOM 1819 C CA . ILE A 1 241 ? -9.874 43.745 -14.673 1.00 79.22 233 ILE A CA 1
ATOM 1820 C C . ILE A 1 241 ? -8.809 43.846 -15.759 1.00 86.80 233 ILE A C 1
ATOM 1821 O O . ILE A 1 241 ? -8.315 42.832 -16.267 1.00 89.10 233 ILE A O 1
ATOM 1823 N N . HIS A 1 242 ? -8.436 45.069 -16.128 1.00 81.01 234 HIS A N 1
ATOM 1824 C CA . HIS A 1 242 ? -7.516 45.317 -17.228 1.00 72.78 234 HIS A CA 1
ATOM 1825 C C . HIS A 1 242 ? -6.222 45.938 -16.715 1.00 68.60 234 HIS A C 1
ATOM 1826 O O . HIS A 1 242 ? -6.138 46.419 -15.580 1.00 59.09 234 HIS A O 1
ATOM 1833 N N . ALA A 1 243 ? -5.200 45.916 -17.579 1.00 70.89 235 ALA A N 1
ATOM 1834 C CA . ALA A 1 243 ? -3.890 46.452 -17.221 1.00 69.29 235 ALA A CA 1
ATOM 1835 C C . ALA A 1 243 ? -3.931 47.953 -16.979 1.00 58.64 235 ALA A C 1
ATOM 1836 O O . ALA A 1 243 ? -3.004 48.502 -16.373 1.00 59.09 235 ALA A O 1
ATOM 1838 N N . THR A 1 244 ? -4.979 48.624 -17.440 1.00 54.49 236 THR A N 1
ATOM 1839 C CA . THR A 1 244 ? -5.136 50.058 -17.262 1.00 60.70 236 THR A CA 1
ATOM 1840 C C . THR A 1 244 ? -6.111 50.409 -16.147 1.00 53.99 236 THR A C 1
ATOM 1841 O O . THR A 1 244 ? -6.346 51.593 -15.900 1.00 54.21 236 THR A O 1
ATOM 1845 N N . THR A 1 245 ? -6.661 49.412 -15.456 1.00 53.11 237 THR A N 1
ATOM 1846 C CA . THR A 1 245 ? -7.683 49.653 -14.445 1.00 56.65 237 THR A CA 1
ATOM 1847 C C . THR A 1 245 ? -7.035 50.101 -13.139 1.00 51.18 237 THR A C 1
ATOM 1848 O O . THR A 1 245 ? -6.077 49.471 -12.686 1.00 49.71 237 THR A O 1
ATOM 1852 N N . PRO A 1 246 ? -7.517 51.181 -12.519 1.00 52.46 238 PRO A N 1
ATOM 1853 C CA . PRO A 1 246 ? -7.052 51.534 -11.168 1.00 50.39 238 PRO A CA 1
ATOM 1854 C C . PRO A 1 246 ? -7.255 50.374 -10.200 1.00 49.49 238 PRO A C 1
ATOM 1855 O O . PRO A 1 246 ? -8.329 49.773 -10.145 1.00 55.57 238 PRO A O 1
ATOM 1859 N N . GLY A 1 247 ? -6.207 50.064 -9.430 1.00 47.95 239 GLY A N 1
ATOM 1860 C CA . GLY A 1 247 ? -6.206 48.922 -8.541 1.00 47.03 239 GLY A CA 1
ATOM 1861 C C . GLY A 1 247 ? -6.125 49.321 -7.072 1.00 47.21 239 GLY A C 1
ATOM 1862 O O . GLY A 1 247 ? -5.816 50.468 -6.723 1.00 48.27 239 GLY A O 1
ATOM 1863 N N . ARG A 1 248 ? -6.428 48.349 -6.211 1.00 46.48 240 ARG A N 1
ATOM 1864 C CA . ARG A 1 248 ? -6.333 48.517 -4.765 1.00 52.10 240 ARG A CA 1
ATOM 1865 C C . ARG A 1 248 ? -5.033 47.904 -4.257 1.00 49.63 240 ARG A C 1
ATOM 1866 O O . ARG A 1 248 ? -4.706 46.757 -4.585 1.00 49.36 240 ARG A O 1
ATOM 1874 N N . VAL A 1 249 ? -4.297 48.678 -3.461 1.00 44.65 241 VAL A N 1
ATOM 1875 C CA . VAL A 1 249 ? -3.096 48.203 -2.778 1.00 43.36 241 VAL A CA 1
ATOM 1876 C C . VAL A 1 249 ? -3.452 47.556 -1.447 1.00 43.63 241 VAL A C 1
ATOM 1877 O O . VAL A 1 249 ? -2.864 46.540 -1.061 1.00 42.45 241 VAL A O 1
ATOM 1881 N N . GLU A 1 250 ? -4.413 48.150 -0.739 1.00 50.29 242 GLU A N 1
ATOM 1882 C CA . GLU A 1 250 ? -4.871 47.600 0.529 1.00 47.02 242 GLU A CA 1
ATOM 1883 C C . GLU A 1 250 ? -5.406 46.188 0.327 1.00 45.85 242 GLU A C 1
ATOM 1884 O O . GLU A 1 250 ? -6.194 45.934 -0.590 1.00 52.09 242 GLU A O 1
ATOM 1890 N N . GLY A 1 251 ? -4.977 45.276 1.193 1.00 50.74 243 GLY A N 1
ATOM 1891 C CA . GLY A 1 251 ? -5.350 43.877 1.108 1.00 55.72 243 GLY A CA 1
ATOM 1892 C C . GLY A 1 251 ? -4.681 43.084 0.007 1.00 53.12 243 GLY A C 1
ATOM 1893 O O . GLY A 1 251 ? -4.952 41.883 -0.117 1.00 53.99 243 GLY A O 1
ATOM 1894 N N . ASN A 1 252 ? -3.796 43.702 -0.776 1.00 47.24 244 ASN A N 1
ATOM 1895 C CA . ASN A 1 252 ? -3.289 43.101 -2.003 1.00 42.91 244 ASN A CA 1
ATOM 1896 C C . ASN A 1 252 ? -2.009 42.330 -1.706 1.00 43.89 244 ASN A C 1
ATOM 1897 O O . ASN A 1 252 ? -0.996 42.951 -1.355 1.00 44.73 244 ASN A O 1
ATOM 1902 N N . PRO A 1 253 ? -1.998 40.997 -1.840 1.00 43.17 245 PRO A N 1
ATOM 1903 C CA . PRO A 1 253 ? -0.770 40.231 -1.557 1.00 40.59 245 PRO A CA 1
ATOM 1904 C C . PRO A 1 253 ? 0.444 40.706 -2.331 1.00 41.37 245 PRO A C 1
ATOM 1905 O O . PRO A 1 253 ? 1.573 40.615 -1.824 1.00 43.34 245 PRO A O 1
ATOM 1909 N N . LEU A 1 254 ? 0.248 41.202 -3.553 1.00 38.27 246 LEU A N 1
ATOM 1910 C CA . LEU A 1 254 ? 1.367 41.711 -4.339 1.00 37.43 246 LEU A CA 1
ATOM 1911 C C . LEU A 1 254 ? 2.132 42.791 -3.584 1.00 46.12 246 LEU A C 1
ATOM 1912 O O . LEU A 1 254 ? 3.366 42.834 -3.623 1.00 35.70 246 LEU A O 1
ATOM 1917 N N . PHE A 1 255 ? 1.421 43.670 -2.884 1.00 40.43 247 PHE A N 1
ATOM 1918 C CA . PHE A 1 255 ? 2.095 44.740 -2.166 1.00 39.22 247 PHE A CA 1
ATOM 1919 C C . PHE A 1 255 ? 2.372 44.391 -0.714 1.00 37.14 247 PHE A C 1
ATOM 1920 O O . PHE A 1 255 ? 3.300 44.958 -0.120 1.00 41.63 247 PHE A O 1
ATOM 1928 N N . ILE A 1 256 ? 1.615 43.458 -0.135 1.00 39.12 248 ILE A N 1
ATOM 1929 C CA . ILE A 1 256 ? 2.021 42.888 1.143 1.00 41.22 248 ILE A CA 1
ATOM 1930 C C . ILE A 1 256 ? 3.409 42.268 1.017 1.00 37.98 248 ILE A C 1
ATOM 1931 O O . ILE A 1 256 ? 4.279 42.472 1.872 1.00 41.02 248 ILE A O 1
ATOM 1936 N N . TYR A 1 257 ? 3.659 41.556 -0.083 1.00 36.92 249 TYR A N 1
ATOM 1937 C CA . TYR A 1 257 ? 4.957 40.909 -0.264 1.00 35.72 249 TYR A CA 1
ATOM 1938 C C . TYR A 1 257 ? 6.047 41.921 -0.589 1.00 42.75 249 TYR A C 1
ATOM 1939 O O . TYR A 1 257 ? 7.184 41.788 -0.122 1.00 40.51 249 TYR A O 1
ATOM 1948 N N . HIS A 1 258 ? 5.739 42.915 -1.427 1.00 37.61 250 HIS A N 1
ATOM 1949 C CA . HIS A 1 258 ? 6.749 43.913 -1.745 1.00 35.68 250 HIS A CA 1
ATOM 1950 C C . HIS A 1 258 ? 7.234 44.612 -0.484 1.00 36.94 250 HIS A C 1
ATOM 1951 O O . HIS A 1 258 ? 8.438 44.818 -0.299 1.00 38.47 250 HIS A O 1
ATOM 1958 N N . ASP A 1 259 ? 6.305 44.987 0.399 1.00 40.95 251 ASP A N 1
ATOM 1959 C CA . ASP A 1 259 ? 6.688 45.695 1.615 1.00 39.37 251 ASP A CA 1
ATOM 1960 C C . ASP A 1 259 ? 7.623 44.857 2.477 1.00 41.17 251 ASP A C 1
ATOM 1961 O O . ASP A 1 259 ? 8.541 45.394 3.112 1.00 38.83 251 ASP A O 1
ATOM 1966 N N . LEU A 1 260 ? 7.409 43.537 2.511 1.00 37.84 252 LEU A N 1
ATOM 1967 C CA . LEU A 1 260 ? 8.192 42.667 3.382 1.00 37.91 252 LEU A CA 1
ATOM 1968 C C . LEU A 1 260 ? 9.539 42.288 2.785 1.00 39.52 252 LEU A C 1
ATOM 1969 O O . LEU A 1 260 ? 10.509 42.125 3.530 1.00 41.38 252 LEU A O 1
ATOM 1974 N N . PHE A 1 261 ? 9.631 42.132 1.466 1.00 39.93 253 PHE A N 1
ATOM 1975 C CA . PHE A 1 261 ? 10.821 41.542 0.869 1.00 39.72 253 PHE A CA 1
ATOM 1976 C C . PHE A 1 261 ? 11.560 42.438 -0.115 1.00 44.69 253 PHE A C 1
ATOM 1977 O O . PHE A 1 261 ? 12.686 42.096 -0.496 1.00 42.71 253 PHE A O 1
ATOM 1985 N N . ASN A 1 262 ? 10.977 43.569 -0.537 1.00 40.29 254 ASN A N 1
ATOM 1986 C CA . ASN A 1 262 ? 11.672 44.462 -1.448 1.00 41.95 254 ASN A CA 1
ATOM 1987 C C . ASN A 1 262 ? 12.314 45.578 -0.639 1.00 47.51 254 ASN A C 1
ATOM 1988 O O . ASN A 1 262 ? 11.594 46.442 -0.113 1.00 46.64 254 ASN A O 1
ATOM 1993 N N . PRO A 1 263 ? 13.647 45.620 -0.527 1.00 40.89 255 PRO A N 1
ATOM 1994 C CA . PRO A 1 263 ? 14.297 46.674 0.275 1.00 43.99 255 PRO A CA 1
ATOM 1995 C C . PRO A 1 263 ? 14.239 48.058 -0.348 1.00 48.98 255 PRO A C 1
ATOM 1996 O O . PRO A 1 263 ? 14.593 49.036 0.323 1.00 48.73 255 PRO A O 1
ATOM 2000 N N . HIS A 1 264 ? 13.821 48.174 -1.603 1.00 49.16 256 HIS A N 1
ATOM 2001 C CA . HIS A 1 264 ? 13.878 49.436 -2.334 1.00 47.56 256 HIS A CA 1
ATOM 2002 C C . HIS A 1 264 ? 12.574 50.177 -2.086 1.00 52.37 256 HIS A C 1
ATOM 2003 O O . HIS A 1 264 ? 11.599 50.045 -2.830 1.00 51.02 256 HIS A O 1
ATOM 2010 N N . LYS A 1 265 ? 12.571 50.981 -1.020 1.00 54.08 257 LYS A N 1
ATOM 2011 C CA . LYS A 1 265 ? 11.329 51.547 -0.506 1.00 51.19 257 LYS A CA 1
ATOM 2012 C C . LYS A 1 265 ? 10.708 52.537 -1.485 1.00 53.16 257 LYS A C 1
ATOM 2013 O O . LYS A 1 265 ? 9.487 52.534 -1.676 1.00 56.25 257 LYS A O 1
ATOM 2015 N N . GLU A 1 266 ? 11.526 53.394 -2.112 1.00 52.49 258 GLU A N 1
ATOM 2016 C CA . GLU A 1 266 ? 10.983 54.386 -3.034 1.00 53.83 258 GLU A CA 1
ATOM 2017 C C . GLU A 1 266 ? 10.380 53.736 -4.275 1.00 52.59 258 GLU A C 1
ATOM 2018 O O . GLU A 1 266 ? 9.402 54.251 -4.832 1.00 51.94 258 GLU A O 1
ATOM 2020 N N . GLU A 1 267 ? 10.949 52.618 -4.728 1.00 50.42 259 GLU A N 1
ATOM 2021 C CA . GLU A 1 267 ? 10.334 51.878 -5.822 1.00 50.42 259 GLU A CA 1
ATOM 2022 C C . GLU A 1 267 ? 8.959 51.358 -5.428 1.00 51.92 259 GLU A C 1
ATOM 2023 O O . GLU A 1 267 ? 7.998 51.466 -6.201 1.00 49.12 259 GLU A O 1
ATOM 2029 N N . VAL A 1 268 ? 8.846 50.791 -4.223 1.00 45.38 260 VAL A N 1
ATOM 2030 C CA . VAL A 1 268 ? 7.571 50.230 -3.781 1.00 45.18 260 VAL A CA 1
ATOM 2031 C C . VAL A 1 268 ? 6.510 51.321 -3.697 1.00 44.84 260 VAL A C 1
ATOM 2032 O O . VAL A 1 268 ? 5.366 51.128 -4.130 1.00 47.51 260 VAL A O 1
ATOM 2036 N N . GLU A 1 269 ? 6.873 52.493 -3.164 1.00 46.93 261 GLU A N 1
ATOM 2037 C CA . GLU A 1 269 ? 5.897 53.576 -3.087 1.00 48.31 261 GLU A CA 1
ATOM 2038 C C . GLU A 1 269 ? 5.484 54.053 -4.471 1.00 50.74 261 GLU A C 1
ATOM 2039 O O . GLU A 1 269 ? 4.324 54.428 -4.670 1.00 54.43 261 GLU A O 1
ATOM 2045 N N . GLU A 1 270 ? 6.403 54.029 -5.439 1.00 54.00 262 GLU A N 1
ATOM 2046 C CA . GLU A 1 270 ? 6.032 54.413 -6.799 1.00 52.82 262 GLU A CA 1
ATOM 2047 C C . GLU A 1 270 ? 5.111 53.370 -7.422 1.00 50.18 262 GLU A C 1
ATOM 2048 O O . GLU A 1 270 ? 4.114 53.717 -8.070 1.00 48.24 262 GLU A O 1
ATOM 2050 N N . PHE A 1 271 ? 5.425 52.087 -7.219 1.00 48.39 263 PHE A N 1
ATOM 2051 C CA . PHE A 1 271 ? 4.550 51.018 -7.687 1.00 44.61 263 PHE A CA 1
ATOM 2052 C C . PHE A 1 271 ? 3.148 51.170 -7.113 1.00 50.23 263 PHE A C 1
ATOM 2053 O O . PHE A 1 271 ? 2.154 51.055 -7.837 1.00 44.31 263 PHE A O 1
ATOM 2061 N N . LYS A 1 272 ? 3.050 51.419 -5.803 1.00 46.98 264 LYS A N 1
ATOM 2062 C CA . LYS A 1 272 ? 1.742 51.588 -5.175 1.00 46.99 264 LYS A CA 1
ATOM 2063 C C . LYS A 1 272 ? 0.956 52.720 -5.828 1.00 48.68 264 LYS A C 1
ATOM 2064 O O . LYS A 1 272 ? -0.226 52.560 -6.156 1.00 48.52 264 LYS A O 1
ATOM 2070 N N . THR A 1 273 ? 1.597 53.873 -6.028 1.00 52.69 265 THR A N 1
ATOM 2071 C CA . THR A 1 273 ? 0.904 55.003 -6.640 1.00 49.05 265 THR A CA 1
ATOM 2072 C C . THR A 1 273 ? 0.462 54.672 -8.059 1.00 52.86 265 THR A C 1
ATOM 2073 O O . THR A 1 273 ? -0.696 54.900 -8.430 1.00 51.66 265 THR A O 1
ATOM 2077 N N . ARG A 1 274 ? 1.376 54.132 -8.873 1.00 48.40 266 ARG A N 1
ATOM 2078 C CA . ARG A 1 274 ? 1.025 53.795 -10.248 1.00 53.21 266 ARG A CA 1
ATOM 2079 C C . ARG A 1 274 ? -0.065 52.730 -10.292 1.00 47.41 266 ARG A C 1
ATOM 2080 O O . ARG A 1 274 ? -0.935 52.761 -11.173 1.00 51.32 266 ARG A O 1
ATOM 2088 N N . TYR A 1 275 ? -0.044 51.800 -9.339 1.00 45.91 267 TYR A N 1
ATOM 2089 C CA . TYR A 1 275 ? -1.065 50.761 -9.282 1.00 45.14 267 TYR A CA 1
ATOM 2090 C C . TYR A 1 275 ? -2.439 51.354 -8.993 1.00 46.04 267 TYR A C 1
ATOM 2091 O O . TYR A 1 275 ? -3.427 50.993 -9.646 1.00 46.55 267 TYR A O 1
ATOM 2100 N N . ARG A 1 276 ? -2.521 52.281 -8.032 1.00 46.60 268 ARG A N 1
ATOM 2101 C CA . ARG A 1 276 ? -3.797 52.930 -7.739 1.00 47.82 268 ARG A CA 1
ATOM 2102 C C . ARG A 1 276 ? -4.280 53.784 -8.899 1.00 49.17 268 ARG A C 1
ATOM 2103 O O . ARG A 1 276 ? -5.491 53.948 -9.084 1.00 50.93 268 ARG A O 1
ATOM 2111 N N . GLN A 1 277 ? -3.356 54.350 -9.671 1.00 49.56 269 GLN A N 1
ATOM 2112 C CA . GLN A 1 277 ? -3.712 55.138 -10.840 1.00 51.02 269 GLN A CA 1
ATOM 2113 C C . GLN A 1 277 ? -3.922 54.273 -12.071 1.00 50.93 269 GLN A C 1
ATOM 2114 O O . GLN A 1 277 ? -4.502 54.750 -13.055 1.00 52.28 269 GLN A O 1
ATOM 2120 N N . GLY A 1 278 ? -3.486 53.015 -12.019 1.00 52.27 270 GLY A N 1
ATOM 2121 C CA . GLY A 1 278 ? -3.687 52.046 -13.075 1.00 52.60 270 GLY A CA 1
ATOM 2122 C C . GLY A 1 278 ? -2.658 52.066 -14.181 1.00 52.22 270 GLY A C 1
ATOM 2123 O O . GLY A 1 278 ? -2.837 51.354 -15.175 1.00 65.09 270 GLY A O 1
ATOM 2124 N N . CYS A 1 279 ? -1.599 52.862 -14.057 1.00 50.77 271 CYS A N 1
ATOM 2125 C CA . CYS A 1 279 ? -0.633 53.040 -15.147 1.00 52.09 271 CYS A CA 1
ATOM 2126 C C . CYS A 1 279 ? 0.618 52.198 -14.918 1.00 52.84 271 CYS A C 1
ATOM 2127 O O . CYS A 1 279 ? 1.747 52.681 -14.976 1.00 57.75 271 CYS A O 1
ATOM 2130 N N . ILE A 1 280 ? 0.418 50.912 -14.651 1.00 54.34 272 ILE A N 1
ATOM 2131 C CA . ILE A 1 280 ? 1.523 49.971 -14.524 1.00 57.44 272 ILE A CA 1
ATOM 2132 C C . ILE A 1 280 ? 0.978 48.580 -14.808 1.00 68.88 272 ILE A C 1
ATOM 2133 O O . ILE A 1 280 ? -0.162 48.261 -14.459 1.00 77.99 272 ILE A O 1
ATOM 2138 N N . ARG A 1 281 ? 1.786 47.763 -15.477 1.00 62.54 273 ARG A N 1
ATOM 2139 C CA . ARG A 1 281 ? 1.408 46.382 -15.737 1.00 63.77 273 ARG A CA 1
ATOM 2140 C C . ARG A 1 281 ? 1.785 45.515 -14.542 1.00 61.00 273 ARG A C 1
ATOM 2141 O O . ARG A 1 281 ? 2.817 45.739 -13.905 1.00 54.31 273 ARG A O 1
ATOM 2143 N N . ASP A 1 282 ? 0.929 44.535 -14.226 1.00 58.78 274 ASP A N 1
ATOM 2144 C CA . ASP A 1 282 ? 1.228 43.630 -13.118 1.00 56.09 274 ASP A CA 1
ATOM 2145 C C . ASP A 1 282 ? 2.533 42.888 -13.340 1.00 58.43 274 ASP A C 1
ATOM 2146 O O . ASP A 1 282 ? 3.228 42.559 -12.371 1.00 56.33 274 ASP A O 1
ATOM 2151 N N . VAL A 1 283 ? 2.875 42.609 -14.601 1.00 55.93 275 VAL A N 1
ATOM 2152 C CA . VAL A 1 283 ? 4.095 41.865 -14.900 1.00 61.85 275 VAL A CA 1
ATOM 2153 C C . VAL A 1 283 ? 5.321 42.630 -14.424 1.00 58.94 275 VAL A C 1
ATOM 2154 O O . VAL A 1 283 ? 6.301 42.031 -13.965 1.00 58.16 275 VAL A O 1
ATOM 2158 N N . GLU A 1 284 ? 5.298 43.960 -14.540 1.00 57.11 276 GLU A N 1
ATOM 2159 C CA . GLU A 1 284 ? 6.416 44.753 -14.045 1.00 60.50 276 GLU A CA 1
ATOM 2160 C C . GLU A 1 284 ? 6.558 44.600 -12.536 1.00 55.66 276 GLU A C 1
ATOM 2161 O O . GLU A 1 284 ? 7.639 44.277 -12.029 1.00 53.69 276 GLU A O 1
ATOM 2167 N N . VAL A 1 285 ? 5.462 44.811 -11.803 1.00 45.71 277 VAL A N 1
ATOM 2168 C CA . VAL A 1 285 ? 5.505 44.743 -10.352 1.00 41.45 277 VAL A CA 1
ATOM 2169 C C . VAL A 1 285 ? 5.814 43.324 -9.886 1.00 45.06 277 VAL A C 1
ATOM 2170 O O . VAL A 1 285 ? 6.475 43.132 -8.857 1.00 42.86 277 VAL A O 1
ATOM 2174 N N . LYS A 1 286 ? 5.361 42.309 -10.631 1.00 48.10 278 LYS A N 1
ATOM 2175 C CA . LYS A 1 286 ? 5.583 40.927 -10.210 1.00 48.25 278 LYS A CA 1
ATOM 2176 C C . LYS A 1 286 ? 7.003 40.454 -10.509 1.00 43.53 278 LYS A C 1
ATOM 2177 O O . LYS A 1 286 ? 7.610 39.758 -9.681 1.00 43.31 278 LYS A O 1
ATOM 2183 N N . ALA A 1 287 ? 7.543 40.816 -11.676 1.00 47.02 279 ALA A N 1
ATOM 2184 C CA . ALA A 1 287 ? 8.920 40.456 -12.005 1.00 52.06 279 ALA A CA 1
ATOM 2185 C C . ALA A 1 287 ? 9.889 41.008 -10.972 1.00 54.01 279 ALA A C 1
ATOM 2186 O O . ALA A 1 287 ? 10.823 40.314 -10.544 1.00 51.29 279 ALA A O 1
ATOM 2188 N N . ARG A 1 288 ? 9.668 42.250 -10.542 1.00 44.60 280 ARG A N 1
ATOM 2189 C CA . ARG A 1 288 ? 10.519 42.837 -9.517 1.00 43.41 280 ARG A CA 1
ATOM 2190 C C . ARG A 1 288 ? 10.316 42.157 -8.171 1.00 40.70 280 ARG A C 1
ATOM 2191 O O . ARG A 1 288 ? 11.274 41.974 -7.410 1.00 44.39 280 ARG A O 1
ATOM 2199 N N . LEU A 1 289 ? 9.076 41.795 -7.841 1.00 38.67 281 LEU A N 1
ATOM 2200 C CA . LEU A 1 289 ? 8.861 41.085 -6.586 1.00 36.36 281 LEU A CA 1
ATOM 2201 C C . LEU A 1 289 ? 9.591 39.748 -6.588 1.00 41.14 281 LEU A C 1
ATOM 2202 O O . LEU A 1 289 ? 10.238 39.384 -5.598 1.00 38.39 281 LEU A O 1
ATOM 2207 N N . ALA A 1 290 ? 9.516 39.012 -7.701 1.00 40.94 282 ALA A N 1
ATOM 2208 C CA . ALA A 1 290 ? 10.222 37.735 -7.781 1.00 47.88 282 ALA A CA 1
ATOM 2209 C C . ALA A 1 290 ? 11.728 37.931 -7.677 1.00 45.10 282 ALA A C 1
ATOM 2210 O O . ALA A 1 290 ? 12.415 37.166 -6.986 1.00 43.78 282 ALA A O 1
ATOM 2212 N N . GLU A 1 291 ? 12.257 38.950 -8.362 1.00 44.93 283 GLU A N 1
ATOM 2213 C CA A GLU A 1 291 ? 13.688 39.230 -8.293 0.62 46.74 283 GLU A CA 1
ATOM 2214 C CA B GLU A 1 291 ? 13.688 39.227 -8.294 0.38 46.21 283 GLU A CA 1
ATOM 2215 C C . GLU A 1 291 ? 14.132 39.483 -6.858 1.00 43.67 283 GLU A C 1
ATOM 2216 O O . GLU A 1 291 ? 15.167 38.970 -6.417 1.00 40.73 283 GLU A O 1
ATOM 2227 N N . GLU A 1 292 ? 13.351 40.255 -6.102 1.00 39.91 284 GLU A N 1
ATOM 2228 C CA . GLU A 1 292 ? 13.768 40.568 -4.742 1.00 36.76 284 GLU A CA 1
ATOM 2229 C C . GLU A 1 292 ? 13.581 39.394 -3.786 1.00 35.09 284 GLU A C 1
ATOM 2230 O O . GLU A 1 292 ? 14.385 39.236 -2.859 1.00 36.95 284 GLU A O 1
ATOM 2236 N N . ILE A 1 293 ? 12.550 38.563 -3.974 1.00 34.89 285 ILE A N 1
ATOM 2237 C CA . ILE A 1 293 ? 12.438 37.380 -3.121 1.00 33.46 285 ILE A CA 1
ATOM 2238 C C . ILE A 1 293 ? 13.586 36.415 -3.401 1.00 34.18 285 ILE A C 1
ATOM 2239 O O . ILE A 1 293 ? 14.140 35.804 -2.478 1.00 35.23 285 ILE A O 1
ATOM 2244 N N . ASN A 1 294 ? 13.960 36.261 -4.673 1.00 40.49 286 ASN A N 1
ATOM 2245 C CA . ASN A 1 294 ? 15.085 35.391 -5.000 1.00 36.61 286 ASN A CA 1
ATOM 2246 C C . ASN A 1 294 ? 16.385 35.921 -4.413 1.00 39.35 286 ASN A C 1
ATOM 2247 O O . ASN A 1 294 ? 17.190 35.149 -3.880 1.00 43.52 286 ASN A O 1
ATOM 2252 N N . LEU A 1 295 ? 16.610 37.235 -4.486 1.00 42.18 287 LEU A N 1
ATOM 2253 C CA . LEU A 1 295 ? 17.800 37.790 -3.852 1.00 37.34 287 LEU A CA 1
ATOM 2254 C C . LEU A 1 295 ? 17.754 37.596 -2.343 1.00 39.36 287 LEU A C 1
ATOM 2255 O O . LEU A 1 295 ? 18.785 37.330 -1.712 1.00 38.10 287 LEU A O 1
ATOM 2260 N N . PHE A 1 296 ? 16.560 37.692 -1.750 1.00 34.47 288 PHE A N 1
ATOM 2261 C CA . PHE A 1 296 ? 16.414 37.437 -0.322 1.00 33.39 288 PHE A CA 1
ATOM 2262 C C . PHE A 1 296 ? 16.735 35.985 0.009 1.00 33.84 288 PHE A C 1
ATOM 2263 O O . PHE A 1 296 ? 17.357 35.697 1.040 1.00 32.87 288 PHE A O 1
ATOM 2271 N N . LEU A 1 297 ? 16.335 35.060 -0.868 1.00 36.29 289 LEU A N 1
ATOM 2272 C CA . LEU A 1 297 ? 16.477 33.636 -0.579 1.00 38.81 289 LEU A CA 1
ATOM 2273 C C . LEU A 1 297 ? 17.854 33.081 -0.921 1.00 36.49 289 LEU A C 1
ATOM 2274 O O . LEU A 1 297 ? 18.246 32.063 -0.339 1.00 35.80 289 LEU A O 1
ATOM 2279 N N . ASN A 1 298 ? 18.592 33.714 -1.835 1.00 37.40 290 ASN A N 1
ATOM 2280 C CA . ASN A 1 298 ? 19.848 33.137 -2.316 1.00 34.74 290 ASN A CA 1
ATOM 2281 C C . ASN A 1 298 ? 20.809 32.727 -1.205 1.00 38.96 290 ASN A C 1
ATOM 2282 O O . ASN A 1 298 ? 21.349 31.610 -1.275 1.00 40.04 290 ASN A O 1
ATOM 2287 N N . PRO A 1 299 ? 21.076 33.544 -0.177 1.00 39.26 291 PRO A N 1
ATOM 2288 C CA . PRO A 1 299 ? 22.025 33.098 0.853 1.00 35.89 291 PRO A CA 1
ATOM 2289 C C . PRO A 1 299 ? 21.533 31.898 1.641 1.00 39.80 291 PRO A C 1
ATOM 2290 O O . PRO A 1 299 ? 22.361 31.062 2.034 1.00 37.14 291 PRO A O 1
ATOM 2294 N N . PHE A 1 300 ? 20.222 31.792 1.890 1.00 35.13 292 PHE A N 1
ATOM 2295 C CA . PHE A 1 300 ? 19.676 30.583 2.508 1.00 32.88 292 PHE A CA 1
ATOM 2296 C C . PHE A 1 300 ? 19.962 29.370 1.640 1.00 34.30 292 PHE A C 1
ATOM 2297 O O . PHE A 1 300 ? 20.398 28.321 2.138 1.00 37.35 292 PHE A O 1
ATOM 2305 N N . ARG A 1 301 ? 19.660 29.484 0.340 1.00 32.54 293 ARG A N 1
ATOM 2306 C CA . ARG A 1 301 ? 19.855 28.373 -0.590 1.00 36.52 293 ARG A CA 1
ATOM 2307 C C . ARG A 1 301 ? 21.302 27.923 -0.610 1.00 37.79 293 ARG A C 1
ATOM 2308 O O . ARG A 1 301 ? 21.587 26.721 -0.658 1.00 40.68 293 ARG A O 1
ATOM 2316 N N . GLU A 1 302 ? 22.229 28.881 -0.644 1.00 39.65 294 GLU A N 1
ATOM 2317 C CA . GLU A 1 302 ? 23.643 28.534 -0.644 1.00 37.04 294 GLU A CA 1
ATOM 2318 C C . GLU A 1 302 ? 24.022 27.765 0.617 1.00 38.73 294 GLU A C 1
ATOM 2319 O O . GLU A 1 302 ? 24.706 26.737 0.545 1.00 37.97 294 GLU A O 1
ATOM 2325 N N . LYS A 1 303 ? 23.581 28.238 1.788 1.00 33.74 295 LYS A N 1
ATOM 2326 C CA . LYS A 1 303 ? 23.931 27.512 3.008 1.00 32.11 295 LYS A CA 1
ATOM 2327 C C . LYS A 1 303 ? 23.232 26.162 3.060 1.00 35.90 295 LYS A C 1
ATOM 2328 O O . LYS A 1 303 ? 23.825 25.162 3.483 1.00 33.17 295 LYS A O 1
ATOM 2334 N N . ARG A 1 304 ? 21.967 26.108 2.653 1.00 34.83 296 ARG A N 1
ATOM 2335 C CA A ARG A 1 304 ? 21.265 24.829 2.667 0.79 31.47 296 ARG A CA 1
ATOM 2336 C CA B ARG A 1 304 ? 21.257 24.833 2.654 0.21 32.08 296 ARG A CA 1
ATOM 2337 C C . ARG A 1 304 ? 21.953 23.825 1.751 1.00 32.66 296 ARG A C 1
ATOM 2338 O O . ARG A 1 304 ? 22.066 22.641 2.092 1.00 32.95 296 ARG A O 1
ATOM 2353 N N . SER A 1 305 ? 22.422 24.280 0.587 1.00 35.45 297 SER A N 1
ATOM 2354 C CA . SER A 1 305 ? 23.152 23.398 -0.316 1.00 40.38 297 SER A CA 1
ATOM 2355 C C . SER A 1 305 ? 24.375 22.799 0.377 1.00 41.12 297 SER A C 1
ATOM 2356 O O . SER A 1 305 ? 24.643 21.598 0.251 1.00 41.50 297 SER A O 1
ATOM 2359 N N . GLU A 1 306 ? 25.111 23.616 1.139 1.00 43.25 298 GLU A N 1
ATOM 2360 C CA . GLU A 1 306 ? 26.260 23.105 1.891 1.00 42.08 298 GLU A CA 1
ATOM 2361 C C . GLU A 1 306 ? 25.842 22.062 2.915 1.00 42.61 298 GLU A C 1
ATOM 2362 O O . GLU A 1 306 ? 26.562 21.080 3.142 1.00 36.58 298 GLU A O 1
ATOM 2368 N N . LEU A 1 307 ? 24.705 22.287 3.587 1.00 30.96 299 LEU A N 1
ATOM 2369 C CA . LEU A 1 307 ? 24.263 21.362 4.624 1.00 29.50 299 LEU A CA 1
ATOM 2370 C C . LEU A 1 307 ? 23.788 20.049 4.021 1.00 37.66 299 LEU A C 1
ATOM 2371 O O . LEU A 1 307 ? 24.035 18.976 4.580 1.00 39.96 299 LEU A O 1
ATOM 2376 N N . VAL A 1 308 ? 23.109 20.115 2.877 1.00 35.47 300 VAL A N 1
ATOM 2377 C CA . VAL A 1 308 ? 22.655 18.894 2.218 1.00 35.39 300 VAL A CA 1
ATOM 2378 C C . VAL A 1 308 ? 23.847 18.088 1.719 1.00 35.69 300 VAL A C 1
ATOM 2379 O O . VAL A 1 308 ? 23.848 16.849 1.764 1.00 38.10 300 VAL A O 1
ATOM 2383 N N . ALA A 1 309 ? 24.894 18.777 1.261 1.00 35.11 301 ALA A N 1
ATOM 2384 C CA . ALA A 1 309 ? 26.077 18.083 0.766 1.00 37.21 301 ALA A CA 1
ATOM 2385 C C . ALA A 1 309 ? 26.859 17.416 1.890 1.00 39.23 301 ALA A C 1
ATOM 2386 O O . ALA A 1 309 ? 27.500 16.385 1.662 1.00 41.70 301 ALA A O 1
ATOM 2388 N N . GLN A 1 310 ? 26.833 17.980 3.097 1.00 37.30 302 GLN A N 1
ATOM 2389 C CA . GLN A 1 310 ? 27.557 17.424 4.244 1.00 38.54 302 GLN A CA 1
ATOM 2390 C C . GLN A 1 310 ? 26.605 17.265 5.416 1.00 42.74 302 GLN A C 1
ATOM 2391 O O . GLN A 1 310 ? 26.648 18.036 6.386 1.00 36.00 302 GLN A O 1
ATOM 2397 N N . PRO A 1 311 ? 25.742 16.246 5.376 1.00 35.84 303 PRO A N 1
ATOM 2398 C CA . PRO A 1 311 ? 24.712 16.115 6.413 1.00 33.17 303 PRO A CA 1
ATOM 2399 C C . PRO A 1 311 ? 25.262 15.862 7.816 1.00 32.49 303 PRO A C 1
ATOM 2400 O O . PRO A 1 311 ? 24.482 15.918 8.773 1.00 30.18 303 PRO A O 1
ATOM 2404 N N . LYS A 1 312 ? 26.570 15.613 7.975 1.00 33.78 304 LYS A N 1
ATOM 2405 C CA . LYS A 1 312 ? 27.121 15.538 9.325 1.00 31.72 304 LYS A CA 1
ATOM 2406 C C . LYS A 1 312 ? 26.828 16.810 10.119 1.00 33.78 304 LYS A C 1
ATOM 2407 O O . LYS A 1 312 ? 26.710 16.754 11.345 1.00 31.53 304 LYS A O 1
ATOM 2413 N N . PHE A 1 313 ? 26.690 17.966 9.447 1.00 30.54 305 PHE A N 1
ATOM 2414 C CA . PHE A 1 313 ? 26.349 19.192 10.174 1.00 28.76 305 PHE A CA 1
ATOM 2415 C C . PHE A 1 313 ? 24.947 19.117 10.768 1.00 27.87 305 PHE A C 1
ATOM 2416 O O . PHE A 1 313 ? 24.706 19.617 11.871 1.00 29.93 305 PHE A O 1
ATOM 2424 N N . LEU A 1 314 ? 24.007 18.501 10.049 1.00 29.83 306 LEU A N 1
ATOM 2425 C CA . LEU A 1 314 ? 22.658 18.332 10.573 1.00 24.68 306 LEU A CA 1
ATOM 2426 C C . LEU A 1 314 ? 22.659 17.386 11.760 1.00 26.38 306 LEU A C 1
ATOM 2427 O O . LEU A 1 314 ? 22.007 17.646 12.780 1.00 27.06 306 LEU A O 1
ATOM 2432 N N . GLU A 1 315 ? 23.383 16.280 11.625 1.00 28.14 307 GLU A N 1
ATOM 2433 C CA . GLU A 1 315 ? 23.459 15.284 12.689 1.00 31.54 307 GLU A CA 1
ATOM 2434 C C . GLU A 1 315 ? 24.137 15.849 13.931 1.00 27.61 307 GLU A C 1
ATOM 2435 O O . GLU A 1 315 ? 23.639 15.686 15.051 1.00 27.88 307 GLU A O 1
ATOM 2441 N N . GLU A 1 316 ? 25.271 16.532 13.750 1.00 28.60 308 GLU A N 1
ATOM 2442 C CA . GLU A 1 316 ? 25.952 17.154 14.883 1.00 26.33 308 GLU A CA 1
ATOM 2443 C C . GLU A 1 316 ? 25.061 18.180 15.568 1.00 28.44 308 GLU A C 1
ATOM 2444 O O . GLU A 1 316 ? 25.044 18.263 16.801 1.00 28.06 308 GLU A O 1
ATOM 2450 N N . ALA A 1 317 ? 24.322 18.974 14.788 1.00 28.18 309 ALA A N 1
ATOM 2451 C CA . ALA A 1 317 ? 23.413 19.956 15.380 1.00 28.55 309 ALA A CA 1
ATOM 2452 C C . ALA A 1 317 ? 22.441 19.286 16.344 1.00 25.75 309 ALA A C 1
ATOM 2453 O O . ALA A 1 317 ? 22.298 19.709 17.501 1.00 28.92 309 ALA A O 1
ATOM 2455 N N . LEU A 1 318 ? 21.790 18.210 15.896 1.00 25.17 310 LEU A N 1
ATOM 2456 C CA . LEU A 1 318 ? 20.803 17.563 16.753 1.00 24.57 310 LEU A CA 1
ATOM 2457 C C . LEU A 1 318 ? 21.460 16.770 17.890 1.00 24.05 310 LEU A C 1
ATOM 2458 O O . LEU A 1 318 ? 20.901 16.696 18.994 1.00 25.83 310 LEU A O 1
ATOM 2463 N N . GLN A 1 319 ? 22.635 16.190 17.650 1.00 26.92 311 GLN A N 1
ATOM 2464 C CA . GLN A 1 319 ? 23.353 15.498 18.723 1.00 26.99 311 GLN A CA 1
ATOM 2465 C C . GLN A 1 319 ? 23.741 16.459 19.839 1.00 33.92 311 GLN A C 1
ATOM 2466 O O . GLN A 1 319 ? 23.507 16.178 21.024 1.00 27.81 311 GLN A O 1
ATOM 2472 N N . GLN A 1 320 ? 24.350 17.595 19.474 1.00 26.71 312 GLN A N 1
ATOM 2473 C CA . GLN A 1 320 ? 24.785 18.584 20.465 1.00 28.15 312 GLN A CA 1
ATOM 2474 C C . GLN A 1 320 ? 23.610 19.092 21.290 1.00 30.94 312 GLN A C 1
ATOM 2475 O O . GLN A 1 320 ? 23.694 19.187 22.523 1.00 29.94 312 GLN A O 1
ATOM 2481 N N . GLY A 1 321 ? 22.535 19.490 20.608 1.00 29.68 313 GLY A N 1
ATOM 2482 C CA . GLY A 1 321 ? 21.390 20.064 21.295 1.00 26.85 313 GLY A CA 1
ATOM 2483 C C . GLY A 1 321 ? 20.668 19.050 22.156 1.00 29.69 313 GLY A C 1
ATOM 2484 O O . GLY A 1 321 ? 20.236 19.363 23.271 1.00 26.36 313 GLY A O 1
ATOM 2485 N N . THR A 1 322 ? 20.510 17.823 21.647 1.00 24.46 314 THR A N 1
ATOM 2486 C CA . THR A 1 322 ? 19.861 16.785 22.447 1.00 27.09 314 THR A CA 1
ATOM 2487 C C . THR A 1 322 ? 20.673 16.467 23.701 1.00 27.01 314 THR A C 1
ATOM 2488 O O . THR A 1 322 ? 20.109 16.295 24.792 1.00 28.17 314 THR A O 1
ATOM 2492 N N . GLU A 1 323 ? 22.003 16.421 23.581 1.00 27.64 315 GLU A N 1
ATOM 2493 C CA . GLU A 1 323 ? 22.825 16.187 24.765 1.00 29.56 315 GLU A CA 1
ATOM 2494 C C . GLU A 1 323 ? 22.685 17.322 25.777 1.00 28.28 315 GLU A C 1
ATOM 2495 O O . GLU A 1 323 ? 22.653 17.077 26.989 1.00 28.53 315 GLU A O 1
ATOM 2501 N N . LYS A 1 324 ? 22.598 18.572 25.304 1.00 28.23 316 LYS A N 1
ATOM 2502 C CA . LYS A 1 324 ? 22.397 19.692 26.229 1.00 29.60 316 LYS A CA 1
ATOM 2503 C C . LYS A 1 324 ? 21.032 19.612 26.907 1.00 30.32 316 LYS A C 1
ATOM 2504 O O . LYS A 1 324 ? 20.925 19.798 28.124 1.00 29.48 316 LYS A O 1
ATOM 2510 N N . MET A 1 325 ? 19.973 19.336 26.139 1.00 25.38 317 MET A N 1
ATOM 2511 C CA . MET A 1 325 ? 18.649 19.181 26.745 1.00 26.56 317 MET A CA 1
ATOM 2512 C C . MET A 1 325 ? 18.588 17.964 27.670 1.00 25.84 317 MET A C 1
ATOM 2513 O O . MET A 1 325 ? 17.916 18.001 28.708 1.00 25.08 317 MET A O 1
ATOM 2518 N N . ARG A 1 326 ? 19.271 16.869 27.320 1.00 24.20 318 ARG A N 1
ATOM 2519 C CA . ARG A 1 326 ? 19.251 15.715 28.215 1.00 24.41 318 ARG A CA 1
ATOM 2520 C C . ARG A 1 326 ? 19.875 16.055 29.563 1.00 26.06 318 ARG A C 1
ATOM 2521 O O . ARG A 1 326 ? 19.387 15.617 30.613 1.00 26.54 318 ARG A O 1
ATOM 2529 N N . THR A 1 327 ? 20.964 16.819 29.551 1.00 28.34 319 THR A N 1
ATOM 2530 C CA . THR A 1 327 ? 21.586 17.257 30.801 1.00 29.49 319 THR A CA 1
ATOM 2531 C C . THR A 1 327 ? 20.615 18.073 31.648 1.00 28.36 319 THR A C 1
ATOM 2532 O O . THR A 1 327 ? 20.455 17.819 32.853 1.00 28.63 319 THR A O 1
ATOM 2536 N N . VAL A 1 328 ? 19.973 19.067 31.034 1.00 24.71 320 VAL A N 1
ATOM 2537 C CA . VAL A 1 328 ? 19.004 19.908 31.733 1.00 25.68 320 VAL A CA 1
ATOM 2538 C C . VAL A 1 328 ? 17.868 19.064 32.284 1.00 27.64 320 VAL A C 1
ATOM 2539 O O . VAL A 1 328 ? 17.446 19.242 33.433 1.00 25.92 320 VAL A O 1
ATOM 2543 N N . ALA A 1 329 ? 17.372 18.114 31.481 1.00 22.87 321 ALA A N 1
ATOM 2544 C CA . ALA A 1 329 ? 16.222 17.316 31.899 1.00 22.72 321 ALA A CA 1
ATOM 2545 C C . ALA A 1 329 ? 16.548 16.460 33.114 1.00 25.48 321 ALA A C 1
ATOM 2546 O O . ALA A 1 329 ? 15.703 16.298 34.005 1.00 25.80 321 ALA A O 1
ATOM 2548 N N . ARG A 1 330 ? 17.753 15.876 33.167 1.00 24.42 322 ARG A N 1
ATOM 2549 C CA . ARG A 1 330 ? 18.123 15.109 34.354 1.00 22.79 322 ARG A CA 1
ATOM 2550 C C . ARG A 1 330 ? 18.147 15.993 35.593 1.00 23.22 322 ARG A C 1
ATOM 2551 O O . ARG A 1 330 ? 17.706 15.574 36.670 1.00 26.41 322 ARG A O 1
ATOM 2559 N N . GLU A 1 331 ? 18.677 17.207 35.467 1.00 27.02 323 GLU A N 1
ATOM 2560 C CA . GLU A 1 331 ? 18.747 18.093 36.620 1.00 28.23 323 GLU A CA 1
ATOM 2561 C C . GLU A 1 331 ? 17.355 18.514 37.061 1.00 28.82 323 GLU A C 1
ATOM 2562 O O . GLU A 1 331 ? 17.047 18.487 38.257 1.00 28.01 323 GLU A O 1
ATOM 2568 N N . THR A 1 332 ? 16.488 18.857 36.107 1.00 25.41 324 THR A N 1
ATOM 2569 C CA . THR A 1 332 ? 15.124 19.231 36.458 1.00 27.15 324 THR A CA 1
ATOM 2570 C C . THR A 1 332 ? 14.407 18.077 37.149 1.00 27.04 324 THR A C 1
ATOM 2571 O O . THR A 1 332 ? 13.756 18.271 38.180 1.00 26.26 324 THR A O 1
ATOM 2575 N N . MET A 1 333 ? 14.536 16.853 36.620 1.00 23.71 325 MET A N 1
ATOM 2576 C CA A MET A 1 333 ? 13.795 15.743 37.214 0.61 26.24 325 MET A CA 1
ATOM 2577 C CA B MET A 1 333 ? 13.796 15.741 37.205 0.39 26.19 325 MET A CA 1
ATOM 2578 C C . MET A 1 333 ? 14.330 15.372 38.586 1.00 28.85 325 MET A C 1
ATOM 2579 O O . MET A 1 333 ? 13.576 14.863 39.425 1.00 27.29 325 MET A O 1
ATOM 2588 N N . GLU A 1 334 ? 15.618 15.608 38.842 1.00 26.52 326 GLU A N 1
ATOM 2589 C CA . GLU A 1 334 ? 16.116 15.381 40.193 1.00 28.59 326 GLU A CA 1
ATOM 2590 C C . GLU A 1 334 ? 15.393 16.295 41.170 1.00 29.30 326 GLU A C 1
ATOM 2591 O O . GLU A 1 334 ? 14.991 15.864 42.259 1.00 30.59 326 GLU A O 1
ATOM 2593 N N . GLU A 1 335 ? 15.181 17.551 40.766 1.00 28.88 327 GLU A N 1
ATOM 2594 C CA . GLU A 1 335 ? 14.444 18.504 41.589 1.00 27.91 327 GLU A CA 1
ATOM 2595 C C . GLU A 1 335 ? 12.988 18.084 41.738 1.00 29.16 327 GLU A C 1
ATOM 2596 O O . GLU A 1 335 ? 12.427 18.156 42.835 1.00 28.68 327 GLU A O 1
ATOM 2602 N N . VAL A 1 336 ? 12.355 17.648 40.641 1.00 27.06 328 VAL A N 1
ATOM 2603 C CA . VAL A 1 336 ? 10.965 17.198 40.714 1.00 28.20 328 VAL A CA 1
ATOM 2604 C C . VAL A 1 336 ? 10.833 16.046 41.692 1.00 27.50 328 VAL A C 1
ATOM 2605 O O . VAL A 1 336 ? 9.912 16.002 42.514 1.00 26.56 328 VAL A O 1
ATOM 2609 N N . HIS A 1 337 ? 11.727 15.070 41.591 1.00 24.91 329 HIS A N 1
ATOM 2610 C CA . HIS A 1 337 ? 11.644 13.929 42.492 1.00 25.59 329 HIS A CA 1
ATOM 2611 C C . HIS A 1 337 ? 11.865 14.355 43.936 1.00 27.77 329 HIS A C 1
ATOM 2612 O O . HIS A 1 337 ? 11.227 13.824 44.855 1.00 29.18 329 HIS A O 1
ATOM 2619 N N . ASP A 1 338 ? 12.775 15.301 44.152 1.00 25.54 330 ASP A N 1
ATOM 2620 C CA . ASP A 1 338 ? 13.043 15.781 45.505 1.00 28.06 330 ASP A CA 1
ATOM 2621 C C . ASP A 1 338 ? 11.817 16.455 46.110 1.00 36.84 330 ASP A C 1
ATOM 2622 O O . ASP A 1 338 ? 11.590 16.367 47.323 1.00 38.71 330 ASP A O 1
ATOM 2627 N N . HIS A 1 339 ? 10.993 17.096 45.285 1.00 24.99 331 HIS A N 1
ATOM 2628 C CA . HIS A 1 339 ? 9.854 17.854 45.795 1.00 26.73 331 HIS A CA 1
ATOM 2629 C C . HIS A 1 339 ? 8.559 17.059 45.801 1.00 27.67 331 HIS A C 1
ATOM 2630 O O . HIS A 1 339 ? 7.810 17.128 46.773 1.00 26.77 331 HIS A O 1
ATOM 2637 N N . LEU A 1 340 ? 8.280 16.306 44.735 1.00 26.16 332 LEU A N 1
ATOM 2638 C CA . LEU A 1 340 ? 7.110 15.432 44.712 1.00 23.09 332 LEU A CA 1
ATOM 2639 C C . LEU A 1 340 ? 7.332 14.218 45.613 1.00 25.46 332 LEU A C 1
ATOM 2640 O O . LEU A 1 340 ? 6.524 13.934 46.502 1.00 29.46 332 LEU A O 1
ATOM 2645 N N . GLY A 1 341 ? 8.434 13.504 45.403 1.00 25.64 333 GLY A N 1
ATOM 2646 C CA . GLY A 1 341 ? 8.830 12.454 46.323 1.00 27.60 333 GLY A CA 1
ATOM 2647 C C . GLY A 1 341 ? 7.940 11.230 46.351 1.00 29.71 333 GLY A C 1
ATOM 2648 O O . GLY A 1 341 ? 7.867 10.567 47.387 1.00 29.14 333 GLY A O 1
ATOM 2649 N N . LEU A 1 342 ? 7.276 10.896 45.244 1.00 28.10 334 LEU A N 1
ATOM 2650 C CA . LEU A 1 342 ? 6.473 9.672 45.198 1.00 23.24 334 LEU A CA 1
ATOM 2651 C C . LEU A 1 342 ? 7.395 8.466 45.316 1.00 29.74 334 LEU A C 1
ATOM 2652 O O . LEU A 1 342 ? 8.277 8.279 44.475 1.00 27.99 334 LEU A O 1
ATOM 2657 N N . SER A 1 343 ? 7.212 7.676 46.379 1.00 30.60 335 SER A N 1
ATOM 2658 C CA . SER A 1 343 ? 7.966 6.436 46.580 1.00 27.19 335 SER A CA 1
ATOM 2659 C C . SER A 1 343 ? 9.465 6.699 46.568 1.00 33.85 335 SER A C 1
ATOM 2660 O O . SER A 1 343 ? 10.258 5.876 46.100 1.00 32.58 335 SER A O 1
ATOM 2663 N N . ARG A 1 344 ? 9.852 7.849 47.120 1.00 29.72 336 ARG A N 1
ATOM 2664 C CA A ARG A 1 344 ? 11.240 8.287 47.014 0.37 33.49 336 ARG A CA 1
ATOM 2665 C CA B ARG A 1 344 ? 11.240 8.291 47.022 0.30 33.60 336 ARG A CA 1
ATOM 2666 C CA C ARG A 1 344 ? 11.239 8.290 47.021 0.33 33.48 336 ARG A CA 1
ATOM 2667 C C . ARG A 1 344 ? 12.192 7.277 47.642 1.00 32.53 336 ARG A C 1
ATOM 2668 O O . ARG A 1 344 ? 13.239 6.964 47.065 1.00 36.68 336 ARG A O 1
ATOM 2690 N N . LYS A 1 345 ? 11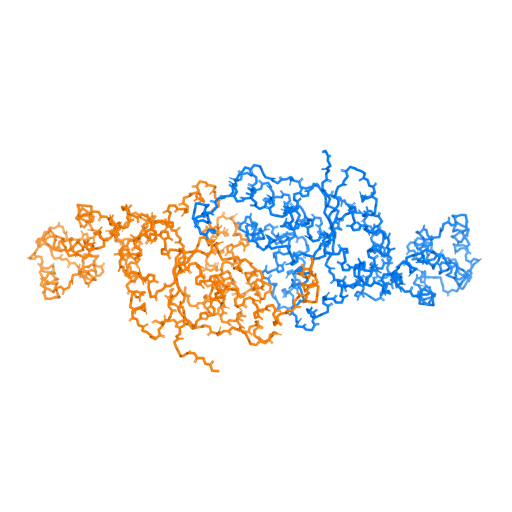.849 6.758 48.822 1.00 32.37 337 LYS A N 1
ATOM 2691 C CA . LYS A 1 345 ? 12.732 5.815 49.501 1.00 34.41 337 LYS A CA 1
ATOM 2692 C C . LYS A 1 345 ? 12.864 4.515 48.723 1.00 37.98 337 LYS A C 1
ATOM 2693 O O . LYS A 1 345 ? 13.971 3.981 48.579 1.00 36.72 337 LYS A O 1
ATOM 2699 N N . TRP A 1 346 ? 11.749 3.975 48.230 1.00 34.38 338 TRP A N 1
ATOM 2700 C CA . TRP A 1 346 ? 11.837 2.705 47.519 1.00 32.13 338 TRP A CA 1
ATOM 2701 C C . TRP A 1 346 ? 12.518 2.861 46.168 1.00 32.39 338 TRP A C 1
ATOM 2702 O O . TRP A 1 346 ? 13.225 1.945 45.728 1.00 34.79 338 TRP A O 1
ATOM 2713 N N . ARG A 1 347 ? 12.333 3.991 45.481 1.00 33.49 339 ARG A N 1
ATOM 2714 C CA A ARG A 1 347 ? 13.008 4.150 44.196 0.74 36.38 339 ARG A CA 1
ATOM 2715 C CA B ARG A 1 347 ? 13.007 4.143 44.198 0.26 36.43 339 ARG A CA 1
ATOM 2716 C C . ARG A 1 347 ? 14.511 4.276 44.379 1.00 39.14 339 ARG A C 1
ATOM 2717 O O . ARG A 1 347 ? 15.278 3.856 43.506 1.00 40.16 339 ARG A O 1
ATOM 2732 N N . THR A 1 348 ? 14.949 4.829 45.508 1.00 34.37 340 THR A N 1
ATOM 2733 C CA . THR A 1 348 ? 16.367 4.806 45.836 1.00 38.45 340 THR A CA 1
ATOM 2734 C C . THR A 1 348 ? 16.837 3.375 46.067 1.00 38.68 340 THR A C 1
ATOM 2735 O O . THR A 1 348 ? 17.857 2.942 45.517 1.00 44.89 340 THR A O 1
ATOM 2739 N N . ILE A 1 349 ? 16.083 2.622 46.869 1.00 36.85 341 ILE A N 1
ATOM 2740 C CA . ILE A 1 349 ? 16.410 1.225 47.137 1.00 35.22 341 ILE A CA 1
ATOM 2741 C C . ILE A 1 349 ? 16.520 0.432 45.838 1.00 39.13 341 ILE A C 1
ATOM 2742 O O . ILE A 1 349 ? 17.378 -0.451 45.699 1.00 42.42 341 ILE A O 1
ATOM 2747 N N . LEU A 1 350 ? 15.665 0.735 44.867 1.00 37.09 342 LEU A N 1
ATOM 2748 C CA . LEU A 1 350 ? 15.607 -0.029 43.629 1.00 39.65 342 LEU A CA 1
ATOM 2749 C C . LEU A 1 350 ? 16.561 0.479 42.558 1.00 43.75 342 LEU A C 1
ATOM 2750 O O . LEU A 1 350 ? 16.622 -0.117 41.477 1.00 45.30 342 LEU A O 1
ATOM 2755 N N . ALA A 1 351 ? 17.314 1.540 42.827 1.00 38.83 343 ALA A N 1
ATOM 2756 C CA . ALA A 1 351 ? 18.151 2.159 41.799 1.00 49.55 343 ALA A CA 1
ATOM 2757 C C . ALA A 1 351 ? 19.283 1.240 41.335 1.00 60.66 343 ALA A C 1
ATOM 2758 O O . ALA A 1 351 ? 19.902 0.543 42.138 1.00 63.52 343 ALA A O 1
ATOM 2760 N N . HIS B 1 7 ? 7.309 -19.889 17.762 1.00 71.78 -1 HIS B N 1
ATOM 2761 C CA . HIS B 1 7 ? 7.040 -20.749 18.914 1.00 78.02 -1 HIS B CA 1
ATOM 2762 C C . HIS B 1 7 ? 7.112 -19.982 20.232 1.00 75.94 -1 HIS B C 1
ATOM 2763 O O . HIS B 1 7 ? 7.823 -18.983 20.336 1.00 84.05 -1 HIS B O 1
ATOM 2770 N N . HIS B 1 8 ? 6.382 -20.459 21.242 1.00 65.79 0 HIS B N 1
ATOM 2771 C CA . HIS B 1 8 ? 6.257 -19.733 22.500 1.00 63.50 0 HIS B CA 1
ATOM 2772 C C . HIS B 1 8 ? 5.721 -20.666 23.581 1.00 54.24 0 HIS B C 1
ATOM 2773 O O . HIS B 1 8 ? 5.088 -21.686 23.295 1.00 56.52 0 HIS B O 1
ATOM 2780 N N . MET B 1 9 ? 5.969 -20.286 24.830 1.00 58.20 1 MET B N 1
ATOM 2781 C CA . MET B 1 9 ? 5.489 -21.060 25.969 1.00 62.05 1 MET B CA 1
ATOM 2782 C C . MET B 1 9 ? 3.971 -20.999 26.078 1.00 57.39 1 MET B C 1
ATOM 2783 O O . MET B 1 9 ? 3.363 -19.935 25.912 1.00 44.11 1 MET B O 1
ATOM 2788 N N . LYS B 1 10 ? 3.354 -22.143 26.389 1.00 48.67 2 LYS B N 1
ATOM 2789 C CA . LYS B 1 10 ? 1.929 -22.133 26.707 1.00 44.22 2 LYS B CA 1
ATOM 2790 C C . LYS B 1 10 ? 1.658 -21.489 28.059 1.00 46.02 2 LYS B C 1
ATOM 2791 O O . LYS B 1 10 ? 0.550 -20.985 28.287 1.00 44.90 2 LYS B O 1
ATOM 2797 N N . LYS B 1 11 ? 2.649 -21.464 28.948 1.00 40.81 3 LYS B N 1
ATOM 2798 C CA . LYS B 1 11 ? 2.504 -20.758 30.216 1.00 39.62 3 LYS B CA 1
ATOM 2799 C C . LYS B 1 11 ? 2.028 -19.329 29.984 1.00 43.14 3 LYS B C 1
ATOM 2800 O O . LYS B 1 11 ? 2.591 -18.595 29.169 1.00 44.75 3 LYS B O 1
ATOM 2806 N N . LYS B 1 12 ? 0.973 -18.948 30.685 1.00 35.43 4 LYS B N 1
ATOM 2807 C CA . LYS B 1 12 ? 0.309 -17.673 30.462 1.00 38.66 4 LYS B CA 1
ATOM 2808 C C . LYS B 1 12 ? 0.752 -16.688 31.530 1.00 37.45 4 LYS B C 1
ATOM 2809 O O . LYS B 1 12 ? 0.704 -16.995 32.727 1.00 33.69 4 LYS B O 1
ATOM 2815 N N . ARG B 1 13 ? 1.200 -15.515 31.100 1.00 33.13 5 ARG B N 1
ATOM 2816 C CA . ARG B 1 13 ? 1.608 -14.502 32.055 1.00 31.94 5 ARG B CA 1
ATOM 2817 C C . ARG B 1 13 ? 0.374 -13.825 32.627 1.00 30.60 5 ARG B C 1
ATOM 2818 O O . ARG B 1 13 ? -0.516 -13.399 31.880 1.00 31.54 5 ARG B O 1
ATOM 2826 N N . VAL B 1 14 ? 0.341 -13.701 33.955 1.00 29.10 6 VAL B N 1
ATOM 2827 C CA . VAL B 1 14 ? -0.757 -13.080 34.681 1.00 28.91 6 VAL B CA 1
ATOM 2828 C C . VAL B 1 14 ? -0.220 -11.789 35.280 1.00 27.55 6 VAL B C 1
ATOM 2829 O O . VAL B 1 14 ? 0.881 -11.769 35.837 1.00 29.29 6 VAL B O 1
ATOM 2833 N N . LEU B 1 15 ? -0.957 -10.706 35.130 1.00 28.27 7 LEU B N 1
ATOM 2834 C CA A LEU B 1 15 ? -0.606 -9.475 35.812 0.47 27.56 7 LEU B CA 1
ATOM 2835 C CA B LEU B 1 15 ? -0.616 -9.447 35.780 0.53 27.61 7 LEU B CA 1
ATOM 2836 C C . LEU B 1 15 ? -1.795 -9.019 36.638 1.00 26.70 7 LEU B C 1
ATOM 2837 O O . LEU B 1 15 ? -2.919 -8.921 36.134 1.00 31.33 7 LEU B O 1
ATOM 2846 N N . THR B 1 16 ? -1.536 -8.754 37.912 1.00 29.92 8 THR B N 1
ATOM 2847 C CA . THR B 1 16 ? -2.537 -8.181 38.802 1.00 32.93 8 THR B CA 1
ATOM 2848 C C . THR B 1 16 ? -1.799 -7.508 39.951 1.00 30.87 8 THR B C 1
ATOM 2849 O O . THR B 1 16 ? -0.593 -7.665 40.113 1.00 30.56 8 THR B O 1
ATOM 2853 N N . GLY B 1 17 ? -2.529 -6.727 40.734 1.00 29.47 9 GLY B N 1
ATOM 2854 C CA . GLY B 1 17 ? -1.899 -6.089 41.872 1.00 26.67 9 GLY B CA 1
ATOM 2855 C C . GLY B 1 17 ? -2.805 -5.022 42.441 1.00 32.08 9 GLY B C 1
ATOM 2856 O O . GLY B 1 17 ? -4.017 -5.033 42.221 1.00 32.95 9 GLY B O 1
ATOM 2857 N N . ASP B 1 18 ? -2.189 -4.082 43.155 1.00 29.35 10 ASP B N 1
ATOM 2858 C CA . ASP B 1 18 ? -2.948 -3.125 43.949 1.00 26.60 10 ASP B CA 1
ATOM 2859 C C . ASP B 1 18 ? -2.226 -1.797 43.988 1.00 27.91 10 ASP B C 1
ATOM 2860 O O . ASP B 1 18 ? -1.001 -1.748 43.942 1.00 31.49 10 ASP B O 1
ATOM 2865 N N . ARG B 1 19 ? -3.011 -0.730 44.061 1.00 29.20 11 ARG B N 1
ATOM 2866 C CA . ARG B 1 19 ? -2.489 0.537 44.547 1.00 31.08 11 ARG B CA 1
ATOM 2867 C C . ARG B 1 19 ? -2.054 0.374 46.002 1.00 30.37 11 ARG B C 1
ATOM 2868 O O . ARG B 1 19 ? -2.775 -0.239 46.799 1.00 32.01 11 ARG B O 1
ATOM 2876 N N . PRO B 1 20 ? -0.894 0.891 46.387 1.00 31.72 12 PRO B N 1
ATOM 2877 C CA . PRO B 1 20 ? -0.494 0.791 47.799 1.00 31.59 12 PRO B CA 1
ATOM 2878 C C . PRO B 1 20 ? -1.259 1.807 48.638 1.00 32.68 12 PRO B C 1
ATOM 2879 O O . PRO B 1 20 ? -1.088 3.021 48.489 1.00 35.03 12 PRO B O 1
ATOM 2883 N N . THR B 1 21 ? -2.119 1.304 49.529 1.00 32.91 13 THR B N 1
ATOM 2884 C CA . THR B 1 21 ? -2.924 2.172 50.378 1.00 36.50 13 THR B CA 1
ATOM 2885 C C . THR B 1 21 ? -2.680 1.958 51.867 1.00 32.41 13 THR B C 1
ATOM 2886 O O . THR B 1 21 ? -3.159 2.761 52.674 1.00 38.17 13 THR B O 1
ATOM 2890 N N . GLY B 1 22 ? -1.969 0.920 52.249 1.00 33.42 14 GLY B N 1
ATOM 2891 C CA . GLY B 1 22 ? -1.718 0.654 53.649 1.00 33.44 14 GLY B CA 1
ATOM 2892 C C . GLY B 1 22 ? -1.808 -0.830 53.909 1.00 31.21 14 GLY B C 1
ATOM 2893 O O . GLY B 1 22 ? -1.686 -1.647 53.001 1.00 31.46 14 GLY B O 1
ATOM 2894 N N . LYS B 1 23 ? -2.023 -1.165 55.172 1.00 31.45 15 LYS B N 1
ATOM 2895 C CA . LYS B 1 23 ? -2.075 -2.562 55.588 1.00 29.93 15 LYS B CA 1
ATOM 2896 C C . LYS B 1 23 ? -3.285 -3.271 54.997 1.00 30.80 15 LYS B C 1
ATOM 2897 O O . LYS B 1 23 ? -4.342 -2.676 54.791 1.00 31.47 15 LYS B O 1
ATOM 2903 N N . LEU B 1 24 ? -3.130 -4.571 54.737 1.00 26.60 16 LEU B N 1
ATOM 2904 C CA . LEU B 1 24 ? -4.174 -5.365 54.116 1.00 28.57 16 LEU B CA 1
ATOM 2905 C C . LEU B 1 24 ? -5.091 -5.964 55.180 1.00 26.29 16 LEU B C 1
ATOM 2906 O O . LEU B 1 24 ? -4.693 -6.146 56.330 1.00 31.43 16 LEU B O 1
ATOM 2911 N N . HIS B 1 25 ? -6.333 -6.245 54.788 1.00 29.95 17 HIS B N 1
ATOM 2912 C CA . HIS B 1 25 ? -7.330 -6.768 55.717 1.00 30.86 17 HIS B CA 1
ATOM 2913 C C . HIS B 1 25 ? -7.982 -8.028 55.139 1.00 33.23 17 HIS B C 1
ATOM 2914 O O . HIS B 1 25 ? -7.609 -8.524 54.066 1.00 31.12 17 HIS B O 1
ATOM 2921 N N . LEU B 1 26 ? -8.959 -8.567 55.875 1.00 30.23 18 LEU B N 1
ATOM 2922 C CA . LEU B 1 26 ? -9.567 -9.836 55.476 1.00 29.86 18 LEU B CA 1
ATOM 2923 C C . LEU B 1 26 ? -10.275 -9.722 54.134 1.00 33.96 18 LEU B C 1
ATOM 2924 O O . LEU B 1 26 ? -10.455 -10.729 53.433 1.00 32.63 18 LEU B O 1
ATOM 2929 N N . GLY B 1 27 ? -10.702 -8.514 53.772 1.00 31.45 19 GLY B N 1
ATOM 2930 C CA . GLY B 1 27 ? -11.309 -8.315 52.466 1.00 37.41 19 GLY B CA 1
ATOM 2931 C C . GLY B 1 27 ? -10.326 -8.476 51.320 1.00 32.93 19 GLY B C 1
ATOM 2932 O O . GLY B 1 27 ? -10.688 -8.971 50.247 1.00 34.51 19 GLY B O 1
ATOM 2933 N N . HIS B 1 28 ? -9.081 -8.037 51.512 1.00 31.63 20 HIS B N 1
ATOM 2934 C CA . HIS B 1 28 ? -8.061 -8.285 50.500 1.00 37.43 20 HIS B CA 1
ATOM 2935 C C . HIS B 1 28 ? -7.784 -9.771 50.378 1.00 33.16 20 HIS B C 1
ATOM 2936 O O . HIS B 1 28 ? -7.560 -10.282 49.274 1.00 33.47 20 HIS B O 1
ATOM 2943 N N . TRP B 1 29 ? -7.792 -10.477 51.511 1.00 29.72 21 TRP B N 1
ATOM 2944 C CA . TRP B 1 29 ? -7.571 -11.915 51.490 1.00 27.21 21 TRP B CA 1
ATOM 2945 C C . TRP B 1 29 ? -8.641 -12.616 50.664 1.00 36.61 21 TRP B C 1
ATOM 2946 O O . TRP B 1 29 ? -8.343 -13.326 49.694 1.00 35.67 21 TRP B O 1
ATOM 2957 N N . ILE B 1 30 ? -9.903 -12.422 51.043 1.00 33.53 22 ILE B N 1
ATOM 2958 C CA . ILE B 1 30 ? -11.008 -13.084 50.367 1.00 34.80 22 ILE B CA 1
ATOM 2959 C C . ILE B 1 30 ? -11.140 -12.582 48.938 1.00 39.73 22 ILE B C 1
ATOM 2960 O O . ILE B 1 30 ? -11.513 -13.344 48.036 1.00 37.52 22 ILE B O 1
ATOM 2965 N N . GLY B 1 31 ? -10.815 -11.309 48.705 1.00 38.77 23 GLY B N 1
ATOM 2966 C CA . GLY B 1 31 ? -11.076 -10.701 47.414 1.00 39.36 23 GLY B CA 1
ATOM 2967 C C . GLY B 1 31 ? -10.047 -10.991 46.344 1.00 38.95 23 GLY B C 1
ATOM 2968 O O . GLY B 1 31 ? -10.393 -11.054 45.159 1.00 43.51 23 GLY B O 1
ATOM 2969 N N . SER B 1 32 ? -8.783 -11.163 46.720 1.00 33.13 24 SER B N 1
ATOM 2970 C CA . SER B 1 32 ? -7.739 -11.287 45.710 1.00 34.81 24 SER B CA 1
ATOM 2971 C C . SER B 1 32 ? -6.589 -12.184 46.145 1.00 40.35 24 SER B C 1
ATOM 2972 O O . SER B 1 32 ? -6.140 -13.024 45.367 1.00 34.80 24 SER B O 1
ATOM 2975 N N . ILE B 1 33 ? -6.104 -12.028 47.378 1.00 35.94 25 ILE B N 1
ATOM 2976 C CA . ILE B 1 33 ? -4.825 -12.640 47.723 1.00 33.80 25 ILE B CA 1
ATOM 2977 C C . ILE B 1 33 ? -4.927 -14.158 47.728 1.00 30.84 25 ILE B C 1
ATOM 2978 O O . ILE B 1 33 ? -4.023 -14.853 47.243 1.00 40.09 25 ILE B O 1
ATOM 2983 N N . MET B 1 34 ? -6.021 -14.703 48.279 1.00 32.68 26 MET B N 1
ATOM 2984 C CA . MET B 1 34 ? -6.209 -16.148 48.293 1.00 39.61 26 MET B CA 1
ATOM 2985 C C . MET B 1 34 ? -6.134 -16.728 46.886 1.00 42.67 26 MET B C 1
ATOM 2986 O O . MET B 1 34 ? -5.490 -17.760 46.662 1.00 39.68 26 MET B O 1
ATOM 2991 N N . ASN B 1 35 ? -6.775 -16.068 45.924 1.00 39.09 27 ASN B N 1
ATOM 2992 C CA . ASN B 1 35 ? -6.713 -16.529 44.544 1.00 39.83 27 ASN B CA 1
ATOM 2993 C C . ASN B 1 35 ? -5.324 -16.334 43.949 1.00 36.27 27 ASN B C 1
ATOM 2994 O O . ASN B 1 35 ? -4.867 -17.174 43.162 1.00 38.27 27 ASN B O 1
ATOM 2999 N N . ARG B 1 36 ? -4.629 -15.259 44.328 1.00 33.36 28 ARG B N 1
ATOM 3000 C CA . ARG B 1 36 ? -3.286 -15.018 43.803 1.00 32.04 28 ARG B CA 1
ATOM 3001 C C . ARG B 1 36 ? -2.304 -16.079 44.272 1.00 34.79 28 ARG B C 1
ATOM 3002 O O . ARG B 1 36 ? -1.369 -16.426 43.540 1.00 39.69 28 ARG B O 1
ATOM 3010 N N . LEU B 1 37 ? -2.464 -16.565 45.507 1.00 38.46 29 LEU B N 1
ATOM 3011 C CA . LEU B 1 37 ? -1.610 -17.644 45.992 1.00 36.72 29 LEU B CA 1
ATOM 3012 C C . LEU B 1 37 ? -1.832 -18.904 45.181 1.00 41.15 29 LEU B C 1
ATOM 3013 O O . LEU B 1 37 ? -0.889 -19.662 44.924 1.00 45.04 29 LEU B O 1
ATOM 3018 N N . GLN B 1 38 ? -3.081 -19.155 44.789 1.00 37.57 30 GLN B N 1
ATOM 3019 C CA . GLN B 1 38 ? -3.367 -20.323 43.969 1.00 38.09 30 GLN B CA 1
ATOM 3020 C C . GLN B 1 38 ? -2.767 -20.171 42.578 1.00 38.51 30 GLN B C 1
ATOM 3021 O O . GLN B 1 38 ? -2.182 -21.117 42.049 1.00 38.68 30 GLN B O 1
ATOM 3027 N N . LEU B 1 39 ? -2.893 -18.988 41.973 1.00 36.50 31 LEU B N 1
ATOM 3028 C CA . LEU B 1 39 ? -2.267 -18.773 40.670 1.00 40.54 31 LEU B CA 1
ATOM 3029 C C . LEU B 1 39 ? -0.754 -18.933 40.756 1.00 43.96 31 LEU B C 1
ATOM 3030 O O . LEU B 1 39 ? -0.133 -19.559 39.888 1.00 43.51 31 LEU B O 1
ATOM 3035 N N . GLN B 1 40 ? -0.150 -18.399 41.817 1.00 32.44 32 GLN B N 1
ATOM 3036 C CA . GLN B 1 40 ? 1.302 -18.415 41.951 1.00 38.30 32 GLN B CA 1
ATOM 3037 C C . GLN B 1 40 ? 1.850 -19.827 42.055 1.00 41.72 32 GLN B C 1
ATOM 3038 O O . GLN B 1 40 ? 2.961 -20.103 41.590 1.00 44.53 32 GLN B O 1
ATOM 3044 N N . ASN B 1 41 ? 1.100 -20.735 42.659 1.00 37.36 33 ASN B N 1
ATOM 3045 C CA . ASN B 1 41 ? 1.585 -22.095 42.813 1.00 43.25 33 ASN B CA 1
ATOM 3046 C C . ASN B 1 41 ? 1.054 -23.013 41.716 1.00 48.48 33 ASN B C 1
ATOM 3047 O O . ASN B 1 41 ? 1.207 -24.232 41.803 1.00 48.03 33 ASN B O 1
ATOM 3052 N N . ASP B 1 42 ? 0.482 -22.438 40.657 1.00 44.95 34 ASP B N 1
ATOM 3053 C CA . ASP B 1 42 ? 0.063 -23.170 39.466 1.00 43.47 34 ASP B CA 1
ATOM 3054 C C . ASP B 1 42 ? 1.057 -22.869 38.348 1.00 40.98 34 ASP B C 1
ATOM 3055 O O . ASP B 1 42 ? 1.196 -21.713 37.932 1.00 42.35 34 ASP B O 1
ATOM 3060 N N . SER B 1 43 ? 1.755 -23.909 37.872 1.00 46.39 35 SER B N 1
ATOM 3061 C CA . SER B 1 43 ? 2.755 -23.695 36.833 1.00 44.27 35 SER B CA 1
ATOM 3062 C C . SER B 1 43 ? 2.149 -23.450 35.464 1.00 46.21 35 SER B C 1
ATOM 3063 O O . SER B 1 43 ? 2.902 -23.307 34.496 1.00 48.85 35 SER B O 1
ATOM 3066 N N . ARG B 1 44 ? 0.825 -23.398 35.339 1.00 41.92 36 ARG B N 1
ATOM 3067 C CA . ARG B 1 44 ? 0.271 -22.926 34.083 1.00 44.46 36 ARG B CA 1
ATOM 3068 C C . ARG B 1 44 ? 0.429 -21.428 33.927 1.00 46.82 36 ARG B C 1
ATOM 3069 O O . ARG B 1 44 ? 0.296 -20.924 32.809 1.00 42.75 36 ARG B O 1
ATOM 3077 N N . TYR B 1 45 ? 0.738 -20.721 35.009 1.00 40.35 37 TYR B N 1
ATOM 3078 C CA . TYR B 1 45 ? 0.789 -19.271 35.017 1.00 36.99 37 TYR B CA 1
ATOM 3079 C C . TYR B 1 45 ? 2.174 -18.776 35.405 1.00 38.75 37 TYR B C 1
ATOM 3080 O O . TYR B 1 45 ? 2.949 -19.461 36.076 1.00 39.12 37 TYR B O 1
ATOM 3089 N N . ASP B 1 46 ? 2.452 -17.549 34.986 1.00 33.19 38 ASP B N 1
ATOM 3090 C CA . ASP B 1 46 ? 3.692 -16.831 35.265 1.00 35.18 38 ASP B CA 1
ATOM 3091 C C . ASP B 1 46 ? 3.239 -15.492 35.854 1.00 33.56 38 ASP B C 1
ATOM 3092 O O . ASP B 1 46 ? 2.789 -14.623 35.105 1.00 32.73 38 ASP B O 1
ATOM 3097 N N . CYS B 1 47 ? 3.321 -15.326 37.180 1.00 34.39 39 CYS B N 1
ATOM 3098 C CA . CYS B 1 47 ? 2.650 -14.216 37.860 1.00 32.38 39 CYS B CA 1
ATOM 3099 C C . CYS B 1 47 ? 3.545 -12.997 38.028 1.00 29.76 39 CYS B C 1
ATOM 3100 O O . CYS B 1 47 ? 4.675 -13.107 38.519 1.00 29.66 39 CYS B O 1
ATOM 3103 N N . PHE B 1 48 ? 3.005 -11.831 37.646 1.00 24.98 40 PHE B N 1
ATOM 3104 C CA . PHE B 1 48 ? 3.585 -10.520 37.914 1.00 28.39 40 PHE B CA 1
ATOM 3105 C C . PHE B 1 48 ? 2.634 -9.775 38.838 1.00 28.52 40 PHE B C 1
ATOM 3106 O O . PHE B 1 48 ? 1.436 -9.680 38.549 1.00 30.61 40 PHE B O 1
ATOM 3114 N N . PHE B 1 49 ? 3.149 -9.254 39.946 1.00 27.32 41 PHE B N 1
ATOM 3115 C CA . PHE B 1 49 ? 2.324 -8.536 40.918 1.00 25.90 41 PHE B CA 1
ATOM 3116 C C . PHE B 1 49 ? 2.774 -7.081 40.968 1.00 25.89 41 PHE B C 1
ATOM 3117 O O . PHE B 1 49 ? 3.857 -6.786 41.483 1.00 27.95 41 PHE B O 1
ATOM 3125 N N . ILE B 1 50 ? 1.924 -6.168 40.465 1.00 24.79 42 ILE B N 1
ATOM 3126 C CA . ILE B 1 50 ? 2.244 -4.739 40.418 1.00 24.67 42 ILE B CA 1
ATOM 3127 C C . ILE B 1 50 ? 1.854 -4.057 41.733 1.00 26.73 42 ILE B C 1
ATOM 3128 O O . ILE B 1 50 ? 0.741 -4.230 42.245 1.00 23.86 42 ILE B O 1
ATOM 3133 N N . ILE B 1 51 ? 2.777 -3.277 42.291 1.00 24.30 43 ILE B N 1
ATOM 3134 C CA . ILE B 1 51 ? 2.444 -2.286 43.308 1.00 22.35 43 ILE B CA 1
ATOM 3135 C C . ILE B 1 51 ? 2.285 -0.983 42.540 1.00 24.21 43 ILE B C 1
ATOM 3136 O O . ILE B 1 51 ? 3.268 -0.429 42.042 1.00 23.25 43 ILE B O 1
ATOM 3141 N N . ALA B 1 52 ? 1.041 -0.541 42.386 1.00 22.45 44 ALA B N 1
ATOM 3142 C CA . ALA B 1 52 ? 0.684 0.463 41.378 1.00 24.32 44 ALA B CA 1
ATOM 3143 C C . ALA B 1 52 ? 0.721 1.869 41.985 1.00 22.15 44 ALA B C 1
ATOM 3144 O O . ALA B 1 52 ? -0.300 2.553 42.136 1.00 23.11 44 ALA B O 1
ATOM 3146 N N . ASP B 1 53 ? 1.941 2.329 42.268 1.00 23.09 45 ASP B N 1
ATOM 3147 C CA . ASP B 1 53 ? 2.052 3.595 42.992 1.00 23.88 45 ASP B CA 1
ATOM 3148 C C . ASP B 1 53 ? 1.731 4.798 42.104 1.00 25.34 45 ASP B C 1
ATOM 3149 O O . ASP B 1 53 ? 1.260 5.817 42.616 1.00 22.71 45 ASP B O 1
ATOM 3154 N N . LEU B 1 54 ? 1.955 4.714 40.791 1.00 24.27 46 LEU B N 1
ATOM 3155 C CA . LEU B 1 54 ? 1.587 5.860 39.952 1.00 24.66 46 LEU B CA 1
ATOM 3156 C C . LEU B 1 54 ? 0.088 6.085 39.971 1.00 25.48 46 LEU B C 1
ATOM 3157 O O . LEU B 1 54 ? -0.384 7.230 39.862 1.00 25.28 46 LEU B O 1
ATOM 3162 N N . HIS B 1 55 ? -0.681 5.013 40.066 1.00 23.56 47 HIS B N 1
ATOM 3163 C CA . HIS B 1 55 ? -2.126 5.155 40.048 1.00 24.73 47 HIS B CA 1
ATOM 3164 C C . HIS B 1 55 ? -2.649 5.910 41.262 1.00 25.31 47 HIS B C 1
ATOM 3165 O O . HIS B 1 55 ? -3.768 6.429 41.213 1.00 29.36 47 HIS B O 1
ATOM 3172 N N . THR B 1 56 ? -1.878 5.984 42.347 1.00 28.27 48 THR B N 1
ATOM 3173 C CA . THR B 1 56 ? -2.352 6.734 43.505 1.00 26.51 48 THR B CA 1
ATOM 3174 C C . THR B 1 56 ? -2.469 8.219 43.204 1.00 23.51 48 THR B C 1
ATOM 3175 O O . THR B 1 56 ? -3.281 8.906 43.841 1.00 25.30 48 THR B O 1
ATOM 3179 N N . LEU B 1 57 ? -1.713 8.724 42.223 1.00 24.40 49 LEU B N 1
ATOM 3180 C CA . LEU B 1 57 ? -1.794 10.142 41.887 1.00 25.23 49 LEU B CA 1
ATOM 3181 C C . LEU B 1 57 ? -3.092 10.514 41.183 1.00 28.75 49 LEU B C 1
ATOM 3182 O O . LEU B 1 57 ? -3.366 11.711 41.026 1.00 29.47 49 LEU B O 1
ATOM 3187 N N . THR B 1 58 ? -3.890 9.536 40.732 1.00 22.68 50 THR B N 1
ATOM 3188 C CA . THR B 1 58 ? -5.131 9.894 40.070 1.00 25.30 50 THR B CA 1
ATOM 3189 C C . THR B 1 58 ? -6.110 10.532 41.043 1.00 28.64 50 THR B C 1
ATOM 3190 O O . THR B 1 58 ? -7.001 11.269 40.614 1.00 30.71 50 THR B O 1
ATOM 3194 N N . THR B 1 59 ? -5.956 10.276 42.348 1.00 28.90 51 THR B N 1
ATOM 3195 C CA . THR B 1 59 ? -6.847 10.840 43.354 1.00 30.11 51 THR B CA 1
ATOM 3196 C C . THR B 1 59 ? -6.138 11.472 44.533 1.00 34.77 51 THR B C 1
ATOM 3197 O O . THR B 1 59 ? -6.779 12.235 45.261 1.00 33.85 51 THR B O 1
ATOM 3201 N N . LYS B 1 60 ? -4.869 11.168 44.776 1.00 26.34 52 LYS B N 1
ATOM 3202 C CA . LYS B 1 60 ? -4.158 11.711 45.937 1.00 33.14 52 LYS B CA 1
ATOM 3203 C C . LYS B 1 60 ? -2.903 12.439 45.477 1.00 30.49 52 LYS B C 1
ATOM 3204 O O . LYS B 1 60 ? -1.883 11.806 45.198 1.00 30.49 52 LYS B O 1
ATOM 3210 N N . THR B 1 61 ? -2.962 13.773 45.422 1.00 26.79 53 THR B N 1
ATOM 3211 C CA . THR B 1 61 ? -1.819 14.545 44.975 1.00 27.24 53 THR B CA 1
ATOM 3212 C C . THR B 1 61 ? -1.258 15.488 46.029 1.00 25.45 53 THR B C 1
ATOM 3213 O O . THR B 1 61 ? -0.216 16.093 45.782 1.00 28.18 53 THR B O 1
ATOM 3217 N N . ARG B 1 62 ? -1.909 15.649 47.179 1.00 25.31 54 ARG B N 1
ATOM 3218 C CA . ARG B 1 62 ? -1.323 16.494 48.212 1.00 28.65 54 ARG B CA 1
ATOM 3219 C C . ARG B 1 62 ? -0.012 15.882 48.676 1.00 27.99 54 ARG B C 1
ATOM 3220 O O . ARG B 1 62 ? 0.104 14.662 48.799 1.00 28.10 54 ARG B O 1
ATOM 3228 N N . LYS B 1 63 ? 0.984 16.732 48.944 1.00 27.15 55 LYS B N 1
ATOM 3229 C CA . LYS B 1 63 ? 2.273 16.197 49.377 1.00 26.26 55 LYS B CA 1
ATOM 3230 C C . LYS B 1 63 ? 2.118 15.351 50.636 1.00 27.63 55 LYS B C 1
ATOM 3231 O O . LYS B 1 63 ? 2.775 14.311 50.775 1.00 26.45 55 LYS B O 1
ATOM 3237 N N . GLU B 1 64 ? 1.225 15.758 51.554 1.00 24.16 56 GLU B N 1
ATOM 3238 C CA . GLU B 1 64 ? 1.010 14.988 52.783 1.00 24.84 56 GLU B CA 1
ATOM 3239 C C . GLU B 1 64 ? 0.458 13.584 52.526 1.00 28.22 56 GLU B C 1
ATOM 3240 O O . GLU B 1 64 ? 0.611 12.700 53.387 1.00 30.46 56 GLU B O 1
ATOM 3246 N N . GLU B 1 65 ? -0.206 13.373 51.391 1.00 28.85 57 GLU B N 1
ATOM 3247 C CA . GLU B 1 65 ? -0.649 12.051 50.971 1.00 30.70 57 GLU B CA 1
ATOM 3248 C C . GLU B 1 65 ? 0.446 11.318 50.220 1.00 28.83 57 GLU B C 1
ATOM 3249 O O . GLU B 1 65 ? 0.676 10.130 50.451 1.00 26.39 57 GLU B O 1
ATOM 3255 N N . ILE B 1 66 ? 1.145 12.015 49.327 1.00 26.11 58 ILE B N 1
ATOM 3256 C CA . ILE B 1 66 ? 2.147 11.339 48.507 1.00 22.58 58 ILE B CA 1
ATOM 3257 C C . ILE B 1 66 ? 3.278 10.801 49.364 1.00 26.80 58 ILE B C 1
ATOM 3258 O O . ILE B 1 66 ? 3.811 9.712 49.100 1.00 26.74 58 ILE B O 1
ATOM 3263 N N . LEU B 1 67 ? 3.653 11.533 50.423 1.00 23.37 59 LEU B N 1
ATOM 3264 C CA . LEU B 1 67 ? 4.786 11.090 51.238 1.00 22.47 59 LEU B CA 1
ATOM 3265 C C . LEU B 1 67 ? 4.487 9.808 52.011 1.00 25.78 59 LEU B C 1
ATOM 3266 O O . LEU B 1 67 ? 5.413 9.179 52.529 1.00 27.34 59 LEU B O 1
ATOM 3271 N N . GLN B 1 68 ? 3.226 9.412 52.101 1.00 26.71 60 GLN B N 1
ATOM 3272 C CA . GLN B 1 68 ? 2.859 8.188 52.807 1.00 26.86 60 GLN B CA 1
ATOM 3273 C C . GLN B 1 68 ? 3.050 6.944 51.969 1.00 30.17 60 GLN B C 1
ATOM 3274 O O . GLN B 1 68 ? 2.990 5.836 52.516 1.00 30.32 60 GLN B O 1
ATOM 3280 N N . ILE B 1 69 ? 3.246 7.104 50.668 1.00 24.64 61 ILE B N 1
ATOM 3281 C CA . ILE B 1 69 ? 3.237 5.948 49.767 1.00 23.50 61 ILE B CA 1
ATOM 3282 C C . ILE B 1 69 ? 4.384 5.001 50.098 1.00 29.08 61 ILE B C 1
ATOM 3283 O O . ILE B 1 69 ? 4.219 3.775 50.068 1.00 30.83 61 ILE B O 1
ATOM 3288 N N . ASP B 1 70 ? 5.557 5.544 50.442 1.00 30.84 62 ASP B N 1
ATOM 3289 C CA . ASP B 1 70 ? 6.677 4.687 50.841 1.00 30.99 62 ASP B CA 1
ATOM 3290 C C . ASP B 1 70 ? 6.280 3.720 51.958 1.00 36.99 62 ASP B C 1
ATOM 3291 O O . ASP B 1 70 ? 6.626 2.533 51.914 1.00 33.73 62 ASP B O 1
ATOM 3296 N N . ASN B 1 71 ? 5.560 4.214 52.970 1.00 31.07 63 ASN B N 1
ATOM 3297 C CA . ASN B 1 71 ? 5.094 3.337 54.041 1.00 33.55 63 ASN B CA 1
ATOM 3298 C C . ASN B 1 71 ? 4.053 2.351 53.537 1.00 28.71 63 ASN B C 1
ATOM 3299 O O . ASN B 1 71 ? 4.038 1.191 53.969 1.00 29.73 63 ASN B O 1
ATOM 3304 N N . HIS B 1 72 ? 3.158 2.800 52.649 1.00 26.72 64 HIS B N 1
ATOM 3305 C CA . HIS B 1 72 ? 2.126 1.907 52.130 1.00 29.52 64 HIS B CA 1
ATOM 3306 C C . HIS B 1 72 ? 2.751 0.771 51.345 1.00 30.75 64 HIS B C 1
ATOM 3307 O O . HIS B 1 72 ? 2.280 -0.369 51.419 1.00 27.89 64 HIS B O 1
ATOM 3314 N N . ILE B 1 73 ? 3.797 1.070 50.569 1.00 26.57 65 ILE B N 1
ATOM 3315 C CA . ILE B 1 73 ? 4.511 0.020 49.838 1.00 31.77 65 ILE B CA 1
ATOM 3316 C C . ILE B 1 73 ? 5.086 -1.003 50.813 1.00 31.05 65 ILE B C 1
ATOM 3317 O O . ILE B 1 73 ? 4.951 -2.219 50.626 1.00 29.52 65 ILE B O 1
ATOM 3322 N N . TYR B 1 74 ? 5.743 -0.520 51.869 1.00 27.31 66 TYR B N 1
ATOM 3323 C CA . TYR B 1 74 ? 6.276 -1.405 52.898 1.00 29.91 66 TYR B CA 1
ATOM 3324 C C . TYR B 1 74 ? 5.185 -2.304 53.459 1.00 29.78 66 TYR B C 1
ATOM 3325 O O . TYR B 1 74 ? 5.378 -3.516 53.612 1.00 29.97 66 TYR B O 1
ATOM 3334 N N . ASP B 1 75 ? 4.029 -1.716 53.791 1.00 29.21 67 ASP B N 1
ATOM 3335 C CA . ASP B 1 75 ? 2.945 -2.504 54.377 1.00 31.45 67 ASP B CA 1
ATOM 3336 C C . ASP B 1 75 ? 2.397 -3.533 53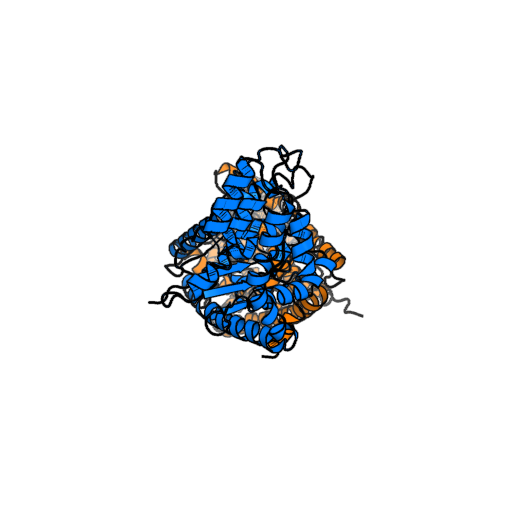.391 1.00 27.12 67 ASP B C 1
ATOM 3337 O O . ASP B 1 75 ? 2.135 -4.680 53.773 1.00 30.90 67 ASP B O 1
ATOM 3342 N N . VAL B 1 76 ? 2.185 -3.142 52.131 1.00 25.56 68 VAL B N 1
ATOM 3343 C CA . VAL B 1 76 ? 1.685 -4.112 51.150 1.00 27.88 68 VAL B CA 1
ATOM 3344 C C . VAL B 1 76 ? 2.679 -5.250 50.988 1.00 33.41 68 VAL B C 1
ATOM 3345 O O . VAL B 1 76 ? 2.303 -6.430 50.970 1.00 30.67 68 VAL B O 1
ATOM 3349 N N . LEU B 1 77 ? 3.963 -4.909 50.855 1.00 30.18 69 LEU B N 1
ATOM 3350 C CA . LEU B 1 77 ? 4.993 -5.934 50.694 1.00 34.79 69 LEU B CA 1
ATOM 3351 C C . LEU B 1 77 ? 5.034 -6.858 51.896 1.00 39.92 69 LEU B C 1
ATOM 3352 O O . LEU B 1 77 ? 5.087 -8.090 51.754 1.00 37.39 69 LEU B O 1
ATOM 3357 N N . ALA B 1 78 ? 5.048 -6.279 53.097 1.00 30.66 70 ALA B N 1
ATOM 3358 C CA . ALA B 1 78 ? 5.119 -7.111 54.290 1.00 34.86 70 ALA B CA 1
ATOM 3359 C C . ALA B 1 78 ? 3.929 -8.056 54.371 1.00 29.17 70 ALA B C 1
ATOM 3360 O O . ALA B 1 78 ? 4.082 -9.224 54.751 1.00 33.59 70 ALA B O 1
ATOM 3362 N N . ASP B 1 79 ? 2.729 -7.568 54.041 1.00 29.74 71 ASP B N 1
ATOM 3363 C CA . ASP B 1 79 ? 1.560 -8.435 54.167 1.00 29.46 71 ASP B CA 1
ATOM 3364 C C . ASP B 1 79 ? 1.537 -9.495 53.066 1.00 26.89 71 ASP B C 1
ATOM 3365 O O . ASP B 1 79 ? 1.246 -10.669 53.337 1.00 28.82 71 ASP B O 1
ATOM 3370 N N . TRP B 1 80 ? 1.847 -9.108 51.821 1.00 27.37 72 TRP B N 1
ATOM 3371 C CA . TRP B 1 80 ? 1.899 -10.082 50.733 1.00 25.14 72 TRP B CA 1
ATOM 3372 C C . TRP B 1 80 ? 2.888 -11.192 51.058 1.00 31.39 72 TRP B C 1
ATOM 3373 O O . TRP B 1 80 ? 2.567 -12.375 50.948 1.00 28.72 72 TRP B O 1
ATOM 3384 N N . LEU B 1 81 ? 4.103 -10.824 51.464 1.00 29.15 73 LEU B N 1
ATOM 3385 C CA . LEU B 1 81 ? 5.103 -11.842 51.763 1.00 29.77 73 LEU B CA 1
ATOM 3386 C C . LEU B 1 81 ? 4.685 -12.691 52.960 1.00 31.73 73 LEU B C 1
ATOM 3387 O O . LEU B 1 81 ? 4.950 -13.895 52.986 1.00 32.62 73 LEU B O 1
ATOM 3392 N N . SER B 1 82 ? 4.022 -12.082 53.959 1.00 28.61 74 SER B N 1
ATOM 3393 C CA . SER B 1 82 ? 3.667 -12.835 55.165 1.00 28.29 74 SER B CA 1
ATOM 3394 C C . SER B 1 82 ? 2.645 -13.925 54.888 1.00 28.76 74 SER B C 1
ATOM 3395 O O . SER B 1 82 ? 2.581 -14.907 55.645 1.00 31.13 74 SER B O 1
ATOM 3398 N N . VAL B 1 83 ? 1.836 -13.777 53.827 1.00 31.30 75 VAL B N 1
ATOM 3399 C CA . VAL B 1 83 ? 0.841 -14.796 53.491 1.00 35.58 75 VAL B CA 1
ATOM 3400 C C . VAL B 1 83 ? 1.348 -15.772 52.446 1.00 37.64 75 VAL B C 1
ATOM 3401 O O . VAL B 1 83 ? 0.628 -16.714 52.081 1.00 35.33 75 VAL B O 1
ATOM 3405 N N . GLY B 1 84 ? 2.566 -15.585 51.957 1.00 29.44 76 GLY B N 1
ATOM 3406 C CA . GLY B 1 84 ? 3.189 -16.557 51.089 1.00 36.59 76 GLY B CA 1
ATOM 3407 C C . GLY B 1 84 ? 3.319 -16.171 49.641 1.00 34.88 76 GLY B C 1
ATOM 3408 O O . GLY B 1 84 ? 3.674 -17.033 48.829 1.00 34.89 76 GLY B O 1
ATOM 3409 N N . ILE B 1 85 ? 3.009 -14.926 49.275 1.00 34.31 77 ILE B N 1
ATOM 3410 C CA . ILE B 1 85 ? 3.447 -14.417 47.981 1.00 34.81 77 ILE B CA 1
ATOM 3411 C C . ILE B 1 85 ? 4.963 -14.530 47.946 1.00 40.43 77 ILE B C 1
ATOM 3412 O O . ILE B 1 85 ? 5.659 -13.999 48.821 1.00 34.85 77 ILE B O 1
ATOM 3417 N N . ASP B 1 86 ? 5.479 -15.257 46.958 1.00 31.71 78 ASP B N 1
ATOM 3418 C CA . ASP B 1 86 ? 6.853 -15.736 46.963 1.00 37.24 78 ASP B CA 1
ATOM 3419 C C . ASP B 1 86 ? 7.620 -15.106 45.810 1.00 37.70 78 ASP B C 1
ATOM 3420 O O . ASP B 1 86 ? 7.234 -15.295 44.647 1.00 43.05 78 ASP B O 1
ATOM 3425 N N . PRO B 1 87 ? 8.709 -14.375 46.065 1.00 38.26 79 PRO B N 1
ATOM 3426 C CA . PRO B 1 87 ? 9.557 -13.910 44.952 1.00 42.76 79 PRO B CA 1
ATOM 3427 C C . PRO B 1 87 ? 10.244 -15.040 44.195 1.00 41.85 79 PRO B C 1
ATOM 3428 O O . PRO B 1 87 ? 10.740 -14.806 43.086 1.00 53.52 79 PRO B O 1
ATOM 3432 N N . GLU B 1 88 ? 10.300 -16.247 44.747 1.00 49.02 80 GLU B N 1
ATOM 3433 C CA . GLU B 1 88 ? 10.851 -17.361 43.987 1.00 50.79 80 GLU B CA 1
ATOM 3434 C C . GLU B 1 88 ? 9.880 -17.877 42.932 1.00 57.46 80 GLU B C 1
ATOM 3435 O O . GLU B 1 88 ? 10.270 -18.715 42.110 1.00 49.45 80 GLU B O 1
ATOM 3437 N N . LYS B 1 89 ? 8.636 -17.385 42.930 1.00 39.79 81 LYS B N 1
ATOM 3438 C CA . LYS B 1 89 ? 7.602 -17.878 42.037 1.00 39.23 81 LYS B CA 1
ATOM 3439 C C . LYS B 1 89 ? 6.868 -16.759 41.326 1.00 37.57 81 LYS B C 1
ATOM 3440 O O . LYS B 1 89 ? 6.140 -17.027 40.364 1.00 44.36 81 LYS B O 1
ATOM 3446 N N . SER B 1 90 ? 7.034 -15.526 41.765 1.00 32.09 82 SER B N 1
ATOM 3447 C CA A SER B 1 90 ? 6.314 -14.398 41.201 0.50 28.97 82 SER B CA 1
ATOM 3448 C CA B SER B 1 90 ? 6.332 -14.414 41.153 0.50 28.65 82 SER B CA 1
ATOM 3449 C C . SER B 1 90 ? 7.253 -13.205 41.129 1.00 34.51 82 SER B C 1
ATOM 3450 O O . SER B 1 90 ? 8.290 -13.169 41.795 1.00 41.70 82 SER B O 1
ATOM 3455 N N . ALA B 1 91 ? 6.871 -12.215 40.324 1.00 33.76 83 ALA B N 1
ATOM 3456 C CA . ALA B 1 91 ? 7.655 -10.996 40.163 1.00 29.88 83 ALA B CA 1
ATOM 3457 C C . ALA B 1 91 ? 6.852 -9.852 40.772 1.00 33.38 83 ALA B C 1
ATOM 3458 O O . ALA B 1 91 ? 5.870 -9.399 40.182 1.00 34.59 83 ALA B O 1
ATOM 3460 N N . ILE B 1 92 ? 7.264 -9.402 41.955 1.00 26.70 84 ILE B N 1
ATOM 3461 C CA . ILE B 1 92 ? 6.644 -8.261 42.630 1.00 26.08 84 ILE B CA 1
ATOM 3462 C C . ILE B 1 92 ? 7.443 -7.023 42.252 1.00 27.24 84 ILE B C 1
ATOM 3463 O O . ILE B 1 92 ? 8.643 -6.963 42.527 1.00 28.29 84 ILE B O 1
ATOM 3468 N N . TYR B 1 93 ? 6.788 -6.019 41.662 1.00 26.88 85 TYR B N 1
ATOM 3469 C CA . TYR B 1 93 ? 7.549 -4.872 41.193 1.00 25.90 85 TYR B CA 1
ATOM 3470 C C . TYR B 1 93 ? 6.821 -3.577 41.513 1.00 28.06 85 TYR B C 1
ATOM 3471 O O . TYR B 1 93 ? 5.602 -3.545 41.689 1.00 25.35 85 TYR B O 1
ATOM 3480 N N . LEU B 1 94 ? 7.596 -2.498 41.581 1.00 24.53 86 LEU B N 1
ATOM 3481 C CA . LEU B 1 94 ? 7.057 -1.164 41.823 1.00 23.67 86 LEU B CA 1
ATOM 3482 C C . LEU B 1 94 ? 6.876 -0.448 40.490 1.00 23.50 86 LEU B C 1
ATOM 3483 O O . LEU B 1 94 ? 7.839 -0.258 39.748 1.00 25.36 86 LEU B O 1
ATOM 3488 N N . GLN B 1 95 ? 5.649 -0.007 40.223 1.00 21.55 87 GLN B N 1
ATOM 3489 C CA . GLN B 1 95 ? 5.298 0.514 38.907 1.00 22.10 87 GLN B CA 1
ATOM 3490 C C . GLN B 1 95 ? 6.157 1.719 38.524 1.00 25.53 87 GLN B C 1
ATOM 3491 O O . GLN B 1 95 ? 6.689 1.787 37.410 1.00 23.57 87 GLN B O 1
ATOM 3497 N N . SER B 1 96 ? 6.315 2.675 39.439 1.00 23.79 88 SER B N 1
ATOM 3498 C CA . SER B 1 96 ? 7.011 3.914 39.085 1.00 26.48 88 SER B CA 1
ATOM 3499 C C . SER B 1 96 ? 8.484 3.688 38.788 1.00 31.84 88 SER B C 1
ATOM 3500 O O . SER B 1 96 ? 9.128 4.567 38.201 1.00 28.34 88 SER B O 1
ATOM 3503 N N . ALA B 1 97 ? 9.024 2.530 39.174 1.00 24.67 89 ALA B N 1
ATOM 3504 C CA . ALA B 1 97 ? 10.424 2.193 38.976 1.00 28.57 89 ALA B CA 1
ATOM 3505 C C . ALA B 1 97 ? 10.682 1.506 37.639 1.00 26.23 89 ALA B C 1
ATOM 3506 O O . ALA B 1 97 ? 11.822 1.121 37.368 1.00 27.31 89 ALA B O 1
ATOM 3508 N N . ILE B 1 98 ? 9.667 1.390 36.783 1.00 28.91 90 ILE B N 1
ATOM 3509 C CA . ILE B 1 98 ? 9.832 0.807 35.450 1.00 25.46 90 ILE B CA 1
ATOM 3510 C C . ILE B 1 98 ? 9.884 1.954 34.450 1.00 28.51 90 ILE B C 1
ATOM 3511 O O . ILE B 1 98 ? 8.827 2.466 34.077 1.00 25.85 90 ILE B O 1
ATOM 3516 N N . PRO B 1 99 ? 11.056 2.376 33.977 1.00 26.53 91 PRO B N 1
ATOM 3517 C CA . PRO B 1 99 ? 11.120 3.623 33.183 1.00 26.73 91 PRO B CA 1
ATOM 3518 C C . PRO B 1 99 ? 10.256 3.603 31.941 1.00 28.12 91 PRO B C 1
ATOM 3519 O O . PRO B 1 99 ? 9.726 4.650 31.534 1.00 29.04 91 PRO B O 1
ATOM 3523 N N . GLU B 1 100 ? 10.078 2.433 31.333 1.00 27.96 92 GLU B N 1
ATOM 3524 C CA . GLU B 1 100 ? 9.321 2.381 30.096 1.00 25.74 92 GLU B CA 1
ATOM 3525 C C . GLU B 1 100 ? 7.820 2.561 30.286 1.00 25.80 92 GLU B C 1
ATOM 3526 O O . GLU B 1 100 ? 7.130 2.755 29.284 1.00 25.92 92 GLU B O 1
ATOM 3532 N N . ILE B 1 10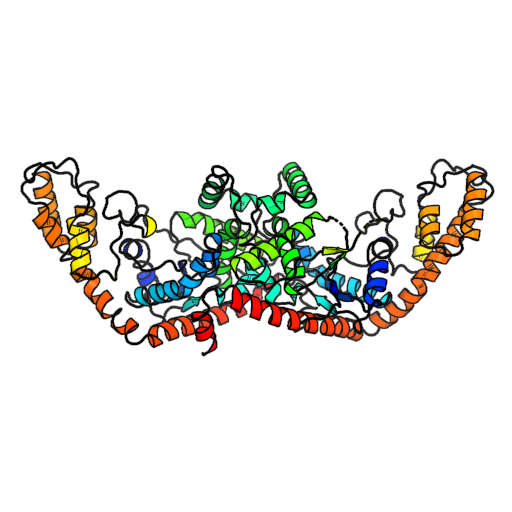1 ? 7.290 2.451 31.515 1.00 22.10 93 ILE B N 1
ATOM 3533 C CA . ILE B 1 101 ? 5.842 2.559 31.678 1.00 23.32 93 ILE B CA 1
ATOM 3534 C C . ILE B 1 101 ? 5.354 3.950 31.257 1.00 24.65 93 ILE B C 1
ATOM 3535 O O . ILE B 1 101 ? 4.276 4.093 30.674 1.00 23.95 93 ILE B O 1
ATOM 3540 N N . TYR B 1 102 ? 6.148 4.993 31.521 1.00 22.51 94 TYR B N 1
ATOM 3541 C CA . TYR B 1 102 ? 5.723 6.347 31.162 1.00 25.48 94 TYR B CA 1
ATOM 3542 C C . TYR B 1 102 ? 5.648 6.520 29.650 1.00 23.16 94 TYR B C 1
ATOM 3543 O O . TYR B 1 102 ? 4.785 7.253 29.131 1.00 22.84 94 TYR B O 1
ATOM 3552 N N . GLU B 1 103 ? 6.577 5.896 28.938 1.00 25.28 95 GLU B N 1
ATOM 3553 C CA . GLU B 1 103 ? 6.597 6.022 27.494 1.00 22.17 95 GLU B CA 1
ATOM 3554 C C . GLU B 1 103 ? 5.468 5.220 26.866 1.00 23.58 95 GLU B C 1
ATOM 3555 O O . GLU B 1 103 ? 4.770 5.715 25.969 1.00 23.01 95 GLU B O 1
ATOM 3561 N N . LEU B 1 104 ? 5.260 3.980 27.320 1.00 22.58 96 LEU B N 1
ATOM 3562 C CA . LEU B 1 104 ? 4.169 3.226 26.718 1.00 25.03 96 LEU B CA 1
ATOM 3563 C C . LEU B 1 104 ? 2.828 3.859 27.056 1.00 22.50 96 LEU B C 1
ATOM 3564 O O . LEU B 1 104 ? 1.907 3.810 26.240 1.00 23.89 96 LEU B O 1
ATOM 3569 N N . ASN B 1 105 ? 2.701 4.448 28.250 1.00 21.76 97 ASN B N 1
ATOM 3570 C CA . ASN B 1 105 ? 1.493 5.200 28.584 1.00 22.63 97 ASN B CA 1
ATOM 3571 C C . ASN B 1 105 ? 1.215 6.277 27.544 1.00 22.42 97 ASN B C 1
ATOM 3572 O O . ASN B 1 105 ? 0.084 6.419 27.058 1.00 23.85 97 ASN B O 1
ATOM 3577 N N . LEU B 1 106 ? 2.242 7.053 27.182 1.00 21.43 98 LEU B N 1
ATOM 3578 C CA . LEU B 1 106 ? 2.009 8.121 26.211 1.00 22.05 98 LEU B CA 1
ATOM 3579 C C . LEU B 1 106 ? 1.638 7.546 24.848 1.00 23.99 98 LEU B C 1
ATOM 3580 O O . LEU B 1 106 ? 0.737 8.049 24.174 1.00 23.10 98 LEU B O 1
ATOM 3585 N N . ILE B 1 107 ? 2.325 6.494 24.412 1.00 23.34 99 ILE B N 1
ATOM 3586 C CA . ILE B 1 107 ? 1.998 5.919 23.109 1.00 22.21 99 ILE B CA 1
ATOM 3587 C C . ILE B 1 107 ? 0.542 5.454 23.089 1.00 20.97 99 ILE B C 1
ATOM 3588 O O . ILE B 1 107 ? -0.206 5.735 22.143 1.00 24.10 99 ILE B O 1
ATOM 3593 N N . PHE B 1 108 ? 0.116 4.742 24.133 1.00 23.47 100 PHE B N 1
ATOM 3594 C CA . PHE B 1 108 ? -1.257 4.242 24.180 1.00 22.93 100 PHE B CA 1
ATOM 3595 C C . PHE B 1 108 ? -2.275 5.375 24.294 1.00 22.77 100 PHE B C 1
ATOM 3596 O O . PHE B 1 108 ? -3.393 5.269 23.769 1.00 25.18 100 PHE B O 1
ATOM 3604 N N . SER B 1 109 ? -1.918 6.446 25.000 1.00 21.53 101 SER B N 1
ATOM 3605 C CA A SER B 1 109 ? -2.756 7.641 25.060 0.66 21.91 101 SER B CA 1
ATOM 3606 C CA B SER B 1 109 ? -2.802 7.604 25.053 0.34 21.72 101 SER B CA 1
ATOM 3607 C C . SER B 1 109 ? -3.066 8.162 23.660 1.00 22.99 101 SER B C 1
ATOM 3608 O O . SER B 1 109 ? -4.192 8.593 23.366 1.00 24.36 101 SER B O 1
ATOM 3613 N N . MET B 1 110 ? -2.053 8.161 22.789 1.00 22.17 102 MET B N 1
ATOM 3614 C CA . MET B 1 110 ? -2.215 8.606 21.415 1.00 24.22 102 MET B CA 1
ATOM 3615 C C . MET B 1 110 ? -3.123 7.683 20.627 1.00 23.54 102 MET B C 1
ATOM 3616 O O . MET B 1 110 ? -3.638 8.081 19.580 1.00 26.38 102 MET B O 1
ATOM 3621 N N . LEU B 1 111 ? -3.299 6.451 21.089 1.00 24.90 103 LEU B N 1
ATOM 3622 C CA . LEU B 1 111 ? -4.046 5.463 20.340 1.00 25.49 103 LEU B CA 1
ATOM 3623 C C . LEU B 1 111 ? -5.451 5.249 20.879 1.00 28.59 103 LEU B C 1
ATOM 3624 O O . LEU B 1 111 ? -6.208 4.474 20.289 1.00 33.07 103 LEU B O 1
ATOM 3629 N N . THR B 1 112 ? -5.827 5.937 21.960 1.00 28.01 104 THR B N 1
ATOM 3630 C CA . THR B 1 112 ? -7.089 5.661 22.641 1.00 27.55 104 THR B CA 1
ATOM 3631 C C . THR B 1 112 ? -8.079 6.809 22.486 1.00 27.30 104 THR B C 1
ATOM 3632 O O . THR B 1 112 ? -7.885 7.879 23.086 1.00 26.90 104 THR B O 1
ATOM 3636 N N . PRO B 1 113 ? -9.168 6.623 21.745 1.00 30.63 105 PRO B N 1
ATOM 3637 C CA . PRO B 1 113 ? -10.209 7.657 21.690 1.00 32.32 105 PRO B CA 1
ATOM 3638 C C . PRO B 1 113 ? -10.823 7.891 23.061 1.00 30.85 105 PRO B C 1
ATOM 3639 O O . PRO B 1 113 ? -11.080 6.953 23.813 1.00 29.69 105 PRO B O 1
ATOM 3643 N N . LEU B 1 114 ? -11.109 9.156 23.367 1.00 30.01 106 LEU B N 1
ATOM 3644 C CA . LEU B 1 114 ? -11.688 9.462 24.671 1.00 29.45 106 LEU B CA 1
ATOM 3645 C C . LEU B 1 114 ? -12.998 8.708 24.900 1.00 31.63 106 LEU B C 1
ATOM 3646 O O . LEU B 1 114 ? -13.279 8.262 26.021 1.00 34.36 106 LEU B O 1
ATOM 3651 N N . ASN B 1 115 ? -13.814 8.533 23.855 1.00 32.70 107 ASN B N 1
ATOM 3652 C CA . ASN B 1 115 ? -15.095 7.870 24.074 1.00 33.59 107 ASN B CA 1
ATOM 3653 C C . ASN B 1 115 ? -14.938 6.397 24.429 1.00 38.50 107 ASN B C 1
ATOM 3654 O O . ASN B 1 115 ? -15.857 5.813 25.016 1.00 41.81 107 ASN B O 1
ATOM 3659 N N . HIS B 1 116 ? -13.811 5.783 24.081 1.00 35.19 108 HIS B N 1
ATOM 3660 C CA . HIS B 1 116 ? -13.550 4.417 24.529 1.00 36.48 108 HIS B CA 1
ATOM 3661 C C . HIS B 1 116 ? -13.319 4.364 26.034 1.00 39.36 108 HIS B C 1
ATOM 3662 O O . HIS B 1 116 ? -13.689 3.385 26.689 1.00 41.94 108 HIS B O 1
ATOM 3669 N N . ILE B 1 117 ? -12.696 5.400 26.595 1.00 35.87 109 ILE B N 1
ATOM 3670 C CA . ILE B 1 117 ? -12.490 5.450 28.039 1.00 33.02 109 ILE B CA 1
ATOM 3671 C C . ILE B 1 117 ? -13.796 5.775 28.754 1.00 35.59 109 ILE B C 1
ATOM 3672 O O . ILE B 1 117 ? -14.130 5.167 29.775 1.00 39.27 109 ILE B O 1
ATOM 3677 N N . MET B 1 118 ? -14.541 6.760 28.250 1.00 35.46 110 MET B N 1
ATOM 3678 C CA . MET B 1 118 ? -15.762 7.165 28.932 1.00 44.13 110 MET B CA 1
ATOM 3679 C C . MET B 1 118 ? -16.847 6.097 28.859 1.00 53.83 110 MET B C 1
ATOM 3680 O O . MET B 1 118 ? -17.842 6.197 29.585 1.00 52.14 110 MET B O 1
ATOM 3685 N N . GLY B 1 119 ? -16.680 5.078 28.014 1.00 55.61 111 GLY B N 1
ATOM 3686 C CA . GLY B 1 119 ? -17.612 3.965 28.019 1.00 61.68 111 GLY B CA 1
ATOM 3687 C C . GLY B 1 119 ? -17.448 3.034 29.203 1.00 66.08 111 GLY B C 1
ATOM 3688 O O . GLY B 1 119 ? -18.350 2.237 29.481 1.00 70.26 111 GLY B O 1
ATOM 3689 N N . ILE B 1 120 ? -16.325 3.114 29.904 1.00 58.20 112 ILE B N 1
ATOM 3690 C CA . ILE B 1 120 ? -16.107 2.241 31.064 1.00 50.23 112 ILE B CA 1
ATOM 3691 C C . ILE B 1 120 ? -17.031 2.676 32.198 1.00 52.45 112 ILE B C 1
ATOM 3692 O O . ILE B 1 120 ? -17.036 3.863 32.569 1.00 47.42 112 ILE B O 1
ATOM 3697 N N . PRO B 1 121 ? -17.832 1.769 32.768 1.00 57.04 113 PRO B N 1
ATOM 3698 C CA . PRO B 1 121 ? -18.775 2.186 33.822 1.00 56.29 113 PRO B CA 1
ATOM 3699 C C . PRO B 1 121 ? -18.123 2.889 35.003 1.00 56.04 113 PRO B C 1
ATOM 3700 O O . PRO B 1 121 ? -18.671 3.888 35.483 1.00 59.95 113 PRO B O 1
ATOM 3704 N N . SER B 1 122 ? -16.975 2.402 35.485 1.00 55.95 114 SER B N 1
ATOM 3705 C CA . SER B 1 122 ? -16.253 3.099 36.548 1.00 55.17 114 SER B CA 1
ATOM 3706 C C . SER B 1 122 ? -16.025 4.563 36.190 1.00 59.01 114 SER B C 1
ATOM 3707 O O . SER B 1 122 ? -16.278 5.464 36.998 1.00 62.09 114 SER B O 1
ATOM 3710 N N . ILE B 1 123 ? -15.555 4.811 34.966 1.00 51.79 115 ILE B N 1
ATOM 3711 C CA . ILE B 1 123 ? -15.216 6.165 34.534 1.00 45.32 115 ILE B CA 1
ATOM 3712 C C . ILE B 1 123 ? -16.464 7.038 34.466 1.00 49.81 115 ILE B C 1
ATOM 3713 O O . ILE B 1 123 ? -16.485 8.161 34.983 1.00 50.41 115 ILE B O 1
ATOM 3718 N N . LYS B 1 124 ? -17.517 6.541 33.813 1.00 53.15 116 LYS B N 1
ATOM 3719 C CA . LYS B 1 124 ? -18.750 7.316 33.713 1.00 59.40 116 LYS B CA 1
ATOM 3720 C C . LYS B 1 124 ? -19.309 7.648 35.092 1.00 62.30 116 LYS B C 1
ATOM 3721 O O . LYS B 1 124 ? -19.871 8.733 35.290 1.00 62.58 116 LYS B O 1
ATOM 3723 N N . GLU B 1 125 ? -19.135 6.744 36.063 1.00 64.90 117 GLU B N 1
ATOM 3724 C CA . GLU B 1 125 ? -19.593 7.014 37.424 1.00 69.60 117 GLU B CA 1
ATOM 3725 C C . GLU B 1 125 ? -18.733 8.076 38.096 1.00 64.14 117 GLU B C 1
ATOM 3726 O O . GLU B 1 125 ? -19.259 8.974 38.766 1.00 68.63 117 GLU B O 1
ATOM 3728 N N . MET B 1 126 ? -17.408 7.987 37.947 1.00 59.10 118 MET B N 1
ATOM 3729 C CA . MET B 1 126 ? -16.551 9.053 38.454 1.00 54.40 118 MET B CA 1
ATOM 3730 C C . MET B 1 126 ? -16.917 10.391 37.824 1.00 55.22 118 MET B C 1
ATOM 3731 O O . MET B 1 126 ? -17.017 11.407 38.522 1.00 64.68 118 MET B O 1
ATOM 3736 N N . ALA B 1 127 ? -17.150 10.403 36.507 1.00 52.60 119 ALA B N 1
ATOM 3737 C CA . ALA B 1 127 ? -17.402 11.659 35.806 1.00 53.44 119 ALA B CA 1
ATOM 3738 C C . ALA B 1 127 ? -18.718 12.295 36.243 1.00 65.69 119 ALA B C 1
ATOM 3739 O O . ALA B 1 127 ? -18.801 13.520 36.392 1.00 68.98 119 ALA B O 1
ATOM 3741 N N . ARG B 1 128 ? -19.758 11.484 36.452 1.00 70.38 120 ARG B N 1
ATOM 3742 C CA . ARG B 1 128 ? -21.026 12.028 36.931 1.00 64.48 120 ARG B CA 1
ATOM 3743 C C . ARG B 1 128 ? -20.901 12.540 38.362 1.00 66.45 120 ARG B C 1
ATOM 3744 O O . ARG B 1 128 ? -21.393 13.629 38.683 1.00 69.70 120 ARG B O 1
ATOM 3746 N N . ASN B 1 129 ? -20.236 11.775 39.233 1.00 66.52 121 ASN B N 1
ATOM 3747 C CA . ASN B 1 129 ? -20.069 12.201 40.620 1.00 77.98 121 ASN B CA 1
ATOM 3748 C C . ASN B 1 129 ? -19.242 13.478 40.720 1.00 87.33 121 ASN B C 1
ATOM 3749 O O . ASN B 1 129 ? -19.537 14.353 41.544 1.00 91.88 121 ASN B O 1
ATOM 3754 N N . ALA B 1 130 ? -18.198 13.604 39.895 1.00 85.18 122 ALA B N 1
ATOM 3755 C CA . ALA B 1 130 ? -17.380 14.812 39.931 1.00 77.93 122 ALA B CA 1
ATOM 3756 C C . ALA B 1 130 ? -18.155 16.020 39.423 1.00 71.85 122 ALA B C 1
ATOM 3757 O O . ALA B 1 130 ? -17.995 17.131 39.942 1.00 73.07 122 ALA B O 1
ATOM 3759 N N . SER B 1 131 ? -18.990 15.825 38.400 1.00 66.27 123 SER B N 1
ATOM 3760 C CA . SER B 1 131 ? -19.821 16.921 37.916 1.00 72.31 123 SER B CA 1
ATOM 3761 C C . SER B 1 131 ? -20.849 17.345 38.959 1.00 78.78 123 SER B C 1
ATOM 3762 O O . SER B 1 131 ? -21.203 18.529 39.035 1.00 70.95 123 SER B O 1
ATOM 3765 N N . LEU B 1 132 ? -21.329 16.402 39.776 1.00 80.63 124 LEU B N 1
ATOM 3766 C CA . LEU B 1 132 ? -22.232 16.763 40.863 1.00 84.65 124 LEU B CA 1
ATOM 3767 C C . LEU B 1 132 ? -21.544 17.682 41.865 1.00 92.18 124 LEU B C 1
ATOM 3768 O O . LEU B 1 132 ? -22.155 18.631 42.370 1.00 97.86 124 LEU B O 1
ATOM 3770 N N . ASN B 1 133 ? -20.271 17.423 42.157 1.00 91.56 125 ASN B N 1
ATOM 3771 C CA . ASN B 1 133 ? -19.482 18.253 43.061 1.00 96.26 125 ASN B CA 1
ATOM 3772 C C . ASN B 1 133 ? -18.960 19.524 42.401 1.00 91.46 125 ASN B C 1
ATOM 3773 O O . ASN B 1 133 ? -18.145 20.225 43.012 1.00 95.53 125 ASN B O 1
ATOM 3778 N N . GLU B 1 134 ? -19.399 19.828 41.178 1.00 85.14 126 GLU B N 1
ATOM 3779 C CA . GLU B 1 134 ? -18.876 20.949 40.393 1.00 81.96 126 GLU B CA 1
ATOM 3780 C C . GLU B 1 134 ? -17.354 20.875 40.241 1.00 78.85 126 GLU B C 1
ATOM 3781 O O . GLU B 1 134 ? -16.689 21.900 40.046 1.00 78.13 126 GLU B O 1
ATOM 3783 N N . GLU B 1 135 ? -16.795 19.669 40.322 1.00 76.99 127 GLU B N 1
ATOM 3784 C CA . GLU B 1 135 ? -15.368 19.427 40.176 1.00 72.23 127 GLU B CA 1
ATOM 3785 C C . GLU B 1 135 ? -15.061 18.857 38.794 1.00 65.51 127 GLU B C 1
ATOM 3786 O O . GLU B 1 135 ? -15.955 18.546 38.003 1.00 62.75 127 GLU B O 1
ATOM 3792 N N . SER B 1 136 ? -13.768 18.723 38.509 1.00 48.79 128 SER B N 1
ATOM 3793 C CA . SER B 1 136 ? -13.303 18.127 37.267 1.00 50.20 128 SER B CA 1
ATOM 3794 C C . SER B 1 136 ? -12.287 17.045 37.585 1.00 52.22 128 SER B C 1
ATOM 3795 O O . SER B 1 136 ? -11.374 17.259 38.390 1.00 58.93 128 SER B O 1
ATOM 3798 N N . LEU B 1 137 ? -12.451 15.887 36.955 1.00 48.31 129 LEU B N 1
ATOM 3799 C CA . LEU B 1 137 ? -11.438 14.852 37.017 1.00 40.53 129 LEU B CA 1
ATOM 3800 C C . LEU B 1 137 ? -10.172 15.334 36.323 1.00 32.68 129 LEU B C 1
ATOM 3801 O O . LEU B 1 137 ? -10.228 16.116 35.375 1.00 36.55 129 LEU B O 1
ATOM 3806 N N . SER B 1 138 ? -9.023 14.843 36.778 1.00 31.89 130 SER B N 1
ATOM 3807 C CA . SER B 1 138 ? -7.787 15.164 36.076 1.00 29.82 130 SER B CA 1
ATOM 3808 C C . SER B 1 138 ? -7.659 14.359 34.788 1.00 30.38 130 SER B C 1
ATOM 3809 O O . SER B 1 138 ? -8.266 13.304 34.617 1.00 27.57 130 SER B O 1
ATOM 3812 N N . HIS B 1 139 ? -6.852 14.892 33.869 1.00 27.50 131 HIS B N 1
ATOM 3813 C CA . HIS B 1 139 ? -6.489 14.160 32.660 1.00 23.94 131 HIS B CA 1
ATOM 3814 C C . HIS B 1 139 ? -5.866 12.826 33.005 1.00 25.39 131 HIS B C 1
ATOM 3815 O O . HIS B 1 139 ? -6.109 11.829 32.313 1.00 24.57 131 HIS B O 1
ATOM 3822 N N . GLY B 1 140 ? -5.132 12.772 34.118 1.00 25.24 132 GLY B N 1
ATOM 3823 C CA . GLY B 1 140 ? -4.496 11.535 34.509 1.00 24.44 132 GLY B CA 1
ATOM 3824 C C . GLY B 1 140 ? -5.484 10.527 35.066 1.00 23.01 132 GLY B C 1
ATOM 3825 O O . GLY B 1 140 ? -5.333 9.324 34.852 1.00 25.56 132 GLY B O 1
ATOM 3826 N N . LEU B 1 141 ? -6.485 11.001 35.806 1.00 27.46 133 LEU B N 1
ATOM 3827 C CA . LEU B 1 141 ? -7.509 10.083 36.301 1.00 26.32 133 LEU B CA 1
ATOM 3828 C C . LEU B 1 141 ? -8.314 9.499 35.146 1.00 29.65 133 LEU B C 1
ATOM 3829 O O . LEU B 1 141 ? -8.514 8.284 35.072 1.00 28.11 133 LEU B O 1
ATOM 3834 N N . ILE B 1 142 ? -8.794 10.356 34.236 1.00 27.86 134 ILE B N 1
ATOM 3835 C CA . ILE B 1 142 ? -9.486 9.857 33.047 1.00 27.29 134 ILE B CA 1
ATOM 3836 C C . ILE B 1 142 ? -8.605 8.891 32.281 1.00 28.94 134 ILE B C 1
ATOM 3837 O O . ILE B 1 142 ? -9.096 7.920 31.685 1.00 30.55 134 ILE B O 1
ATOM 3842 N N . GLY B 1 143 ? -7.300 9.115 32.305 1.00 25.14 135 GLY B N 1
ATOM 3843 C CA . GLY B 1 143 ? -6.341 8.276 31.631 1.00 26.76 135 GLY B CA 1
ATOM 3844 C C . GLY B 1 143 ? -5.947 7.010 32.354 1.00 30.63 135 GLY B C 1
ATOM 3845 O O . GLY B 1 143 ? -5.153 6.244 31.804 1.00 27.62 135 GLY B O 1
ATOM 3846 N N . TYR B 1 144 ? -6.441 6.763 33.566 1.00 25.80 136 TYR B N 1
ATOM 3847 C CA . TYR B 1 144 ? -5.923 5.618 34.314 1.00 27.52 136 TYR B CA 1
ATOM 3848 C C . TYR B 1 144 ? -6.191 4.292 33.611 1.00 24.76 136 TYR B C 1
ATOM 3849 O O . TYR B 1 144 ? -5.327 3.402 33.710 1.00 27.06 136 TYR B O 1
ATOM 3858 N N . PRO B 1 145 ? -7.281 4.093 32.865 1.00 24.01 137 PRO B N 1
ATOM 3859 C CA . PRO B 1 145 ? -7.409 2.805 32.156 1.00 25.34 137 PRO B CA 1
ATOM 3860 C C . PRO B 1 145 ? -6.403 2.652 31.036 1.00 28.99 137 PRO B C 1
ATOM 3861 O O . PRO B 1 145 ? -6.083 1.513 30.669 1.00 27.37 137 PRO B O 1
ATOM 3865 N N . VAL B 1 146 ? -5.892 3.760 30.483 1.00 25.29 138 VAL B N 1
ATOM 3866 C CA . VAL B 1 146 ? -4.796 3.691 29.519 1.00 26.79 138 VAL B CA 1
ATOM 3867 C C . VAL B 1 146 ? -3.506 3.280 30.211 1.00 23.33 138 VAL B C 1
ATOM 3868 O O . VAL B 1 146 ? -2.738 2.453 29.700 1.00 25.04 138 VAL B O 1
ATOM 3872 N N . LEU B 1 147 ? -3.230 3.881 31.370 1.00 23.38 139 LEU B N 1
ATOM 3873 C CA . LEU B 1 147 ? -2.052 3.509 32.139 1.00 21.82 139 LEU B CA 1
ATOM 3874 C C . LEU B 1 147 ? -2.121 2.055 32.582 1.00 24.38 139 LEU B C 1
ATOM 3875 O O . LEU B 1 147 ? -1.105 1.353 32.602 1.00 24.21 139 LEU B O 1
ATOM 3880 N N . GLN B 1 148 ? -3.304 1.599 32.981 1.00 23.35 140 GLN B N 1
ATOM 3881 C CA . GLN B 1 148 ? -3.439 0.198 33.365 1.00 25.09 140 GLN B CA 1
ATOM 3882 C C . GLN B 1 148 ? -3.214 -0.712 32.166 1.00 27.07 140 GLN B C 1
ATOM 3883 O O . GLN B 1 148 ? -2.627 -1.795 32.297 1.00 27.14 140 GLN B O 1
ATOM 3889 N N . SER B 1 149 ? -3.649 -0.275 30.982 1.00 25.31 141 SER B N 1
ATOM 3890 C CA . SER B 1 149 ? -3.383 -1.035 29.766 1.00 26.68 141 SER B CA 1
ATOM 3891 C C . SER B 1 149 ? -1.896 -1.091 29.478 1.00 28.35 141 SER B C 1
ATOM 3892 O O . SER B 1 149 ? -1.374 -2.130 29.039 1.00 25.99 141 SER B O 1
ATOM 3895 N N . ALA B 1 150 ? -1.198 0.029 29.706 1.00 23.96 142 ALA B N 1
ATOM 3896 C CA . ALA B 1 150 ? 0.255 0.031 29.603 1.00 26.35 142 ALA B CA 1
ATOM 3897 C C . ALA B 1 150 ? 0.890 -0.928 30.608 1.00 26.28 142 ALA B C 1
ATOM 3898 O O . ALA B 1 150 ? 1.820 -1.664 30.251 1.00 27.97 142 ALA B O 1
ATOM 3900 N N . ASP B 1 151 ? 0.412 -0.941 31.865 1.00 23.52 143 ASP B N 1
ATOM 3901 C CA . ASP B 1 151 ? 0.905 -1.937 32.824 1.00 24.58 143 ASP B CA 1
ATOM 3902 C C . ASP B 1 151 ? 0.824 -3.345 32.247 1.00 29.17 143 ASP B C 1
ATOM 3903 O O . ASP B 1 151 ? 1.807 -4.097 32.251 1.00 26.97 143 ASP B O 1
ATOM 3908 N N . ILE B 1 152 ? -0.358 -3.718 31.757 1.00 26.44 144 ILE B N 1
ATOM 3909 C CA . ILE B 1 152 ? -0.603 -5.088 31.310 1.00 28.36 144 ILE B CA 1
ATOM 3910 C C . ILE B 1 152 ? 0.217 -5.402 30.065 1.00 28.77 144 ILE B C 1
ATOM 3911 O O . ILE B 1 152 ? 0.859 -6.456 29.968 1.00 26.16 144 ILE B O 1
ATOM 3916 N N . LEU B 1 153 ? 0.212 -4.495 29.088 1.00 24.18 145 LEU B N 1
ATOM 3917 C CA . LEU B 1 153 ? 0.809 -4.828 27.804 1.00 26.38 145 LEU B CA 1
ATOM 3918 C C . LEU B 1 153 ? 2.324 -4.662 27.807 1.00 25.61 145 LEU B C 1
ATOM 3919 O O . LEU B 1 153 ? 3.011 -5.349 27.053 1.00 26.61 145 LEU B O 1
ATOM 3924 N N . LEU B 1 154 ? 2.873 -3.776 28.650 1.00 25.45 146 LEU B N 1
ATOM 3925 C CA . LEU B 1 154 ? 4.327 -3.669 28.732 1.00 24.26 146 LEU B CA 1
ATOM 3926 C C . LEU B 1 154 ? 4.923 -4.980 29.209 1.00 28.93 146 LEU B C 1
ATOM 3927 O O . LEU B 1 154 ? 6.032 -5.359 28.801 1.00 26.30 146 LEU B O 1
ATOM 3932 N N . ALA B 1 155 ? 4.179 -5.693 30.045 1.00 24.87 147 ALA B N 1
ATOM 3933 C CA . ALA B 1 155 ? 4.577 -7.011 30.529 1.00 25.54 147 ALA B CA 1
ATOM 3934 C C . ALA B 1 155 ? 4.240 -8.135 29.558 1.00 31.29 147 ALA B C 1
ATOM 3935 O O . ALA B 1 155 ? 4.624 -9.281 29.816 1.00 31.52 147 ALA B O 1
ATOM 3937 N N . LYS B 1 156 ? 3.556 -7.835 28.454 1.00 26.12 148 LYS B N 1
ATOM 3938 C CA . LYS B 1 156 ? 3.013 -8.850 27.554 1.00 26.56 148 LYS B CA 1
ATOM 3939 C C . LYS B 1 156 ? 2.195 -9.886 28.329 1.00 28.47 148 LYS B C 1
ATOM 3940 O O . LYS B 1 156 ? 2.314 -11.089 28.102 1.00 30.32 148 LYS B O 1
ATOM 3946 N N . ALA B 1 157 ? 1.363 -9.419 29.259 1.00 32.29 149 ALA B N 1
ATOM 3947 C CA . ALA B 1 157 ? 0.527 -10.323 30.039 1.00 33.73 149 ALA B CA 1
ATOM 3948 C C . ALA B 1 157 ? -0.638 -10.836 29.200 1.00 40.82 149 ALA B C 1
ATOM 3949 O O . ALA B 1 157 ? -1.195 -10.116 28.363 1.00 35.25 149 ALA B O 1
ATOM 3951 N N . HIS B 1 158 ? -0.991 -12.100 29.426 1.00 34.82 150 HIS B N 1
ATOM 3952 C CA . HIS B 1 158 ? -2.077 -12.773 28.733 1.00 35.84 150 HIS B CA 1
ATOM 3953 C C . HIS B 1 158 ? -3.378 -12.789 29.520 1.00 34.30 150 HIS B C 1
ATOM 3954 O O . HIS B 1 158 ? -4.443 -12.976 28.918 1.00 38.36 150 HIS B O 1
ATOM 3961 N N . LEU B 1 159 ? -3.317 -12.630 30.843 1.00 33.84 151 LEU B N 1
ATOM 3962 C CA . LEU B 1 159 ? -4.471 -12.841 31.707 1.00 30.52 151 LEU B CA 1
ATOM 3963 C C . LEU B 1 159 ? -4.454 -11.810 32.814 1.00 37.02 151 LEU B C 1
ATOM 3964 O O . LEU B 1 159 ? -3.389 -11.476 33.336 1.00 36.72 151 LEU B O 1
ATOM 3969 N N . VAL B 1 160 ? -5.641 -11.305 33.148 1.00 34.68 152 VAL B N 1
ATOM 3970 C CA . VAL B 1 160 ? -5.827 -10.346 34.230 1.00 29.62 152 VAL B CA 1
ATOM 3971 C C . VAL B 1 160 ? -7.026 -10.832 35.029 1.00 37.75 152 VAL B C 1
ATOM 3972 O O . VAL B 1 160 ? -8.092 -11.079 34.458 1.00 47.51 152 VAL B O 1
ATOM 3976 N N . PRO B 1 161 ? -6.897 -11.047 36.339 1.00 41.82 153 PRO B N 1
ATOM 3977 C CA . PRO B 1 161 ? -8.033 -11.569 37.110 1.00 45.99 153 PRO B CA 1
ATOM 3978 C C . PRO B 1 161 ? -9.204 -10.593 37.171 1.00 50.33 153 PRO B C 1
ATOM 3979 O O . PRO B 1 161 ? -9.033 -9.375 37.211 1.00 57.84 153 PRO B O 1
ATOM 3983 N N . VAL B 1 162 ? -10.415 -11.164 37.212 1.00 74.41 154 VAL B N 1
ATOM 3984 C CA . VAL B 1 162 ? -11.645 -10.376 37.151 1.00 82.30 154 VAL B CA 1
ATOM 3985 C C . VAL B 1 162 ? -11.788 -9.506 38.395 1.00 84.06 154 VAL B C 1
ATOM 3986 O O . VAL B 1 162 ? -11.295 -9.839 39.480 1.00 87.48 154 VAL B O 1
ATOM 3988 N N . GLY B 1 163 ? -12.487 -8.386 38.239 1.00 80.35 155 GLY B N 1
ATOM 3989 C CA . GLY B 1 163 ? -12.674 -7.440 39.325 1.00 77.98 155 GLY B CA 1
ATOM 3990 C C . GLY B 1 163 ? -13.687 -6.355 39.017 1.00 80.23 155 GLY B C 1
ATOM 3991 O O . GLY B 1 163 ? -14.864 -6.638 38.786 1.00 85.18 155 GLY B O 1
ATOM 3992 N N . ASN B 1 166 ? -13.867 -3.720 36.963 1.00 75.90 158 ASN B N 1
ATOM 3993 C CA . ASN B 1 166 ? -14.732 -4.602 36.187 1.00 76.16 158 ASN B CA 1
ATOM 3994 C C . ASN B 1 166 ? -14.067 -5.029 34.875 1.00 73.50 158 ASN B C 1
ATOM 3995 O O . ASN B 1 166 ? -12.895 -4.731 34.639 1.00 73.64 158 ASN B O 1
ATOM 3997 N N . GLU B 1 167 ? -14.833 -5.724 34.024 1.00 64.47 159 GLU B N 1
ATOM 3998 C CA . GLU B 1 167 ? -14.296 -6.357 32.820 1.00 52.59 159 GLU B CA 1
ATOM 3999 C C . GLU B 1 167 ? -14.089 -5.388 31.656 1.00 57.25 159 GLU B C 1
ATOM 4000 O O . GLU B 1 167 ? -13.346 -5.712 30.720 1.00 44.99 159 GLU B O 1
ATOM 4002 N N . ALA B 1 168 ? -14.734 -4.217 31.673 1.00 51.23 160 ALA B N 1
ATOM 4003 C CA . ALA B 1 168 ? -14.573 -3.278 30.568 1.00 47.38 160 ALA B CA 1
ATOM 4004 C C . ALA B 1 168 ? -13.165 -2.698 30.512 1.00 41.33 160 ALA B C 1
ATOM 4005 O O . ALA B 1 168 ? -12.734 -2.248 29.444 1.00 39.90 160 ALA B O 1
ATOM 4007 N N . HIS B 1 169 ? -12.451 -2.701 31.638 1.00 35.59 161 HIS B N 1
ATOM 4008 C CA . HIS B 1 169 ? -11.066 -2.240 31.663 1.00 37.56 161 HIS B CA 1
ATOM 4009 C C . HIS B 1 169 ? -10.184 -3.097 30.764 1.00 42.10 161 HIS B C 1
ATOM 4010 O O . HIS B 1 169 ? -9.400 -2.577 29.966 1.00 37.55 161 HIS B O 1
ATOM 4017 N N . VAL B 1 170 ? -10.299 -4.421 30.885 1.00 40.07 162 VAL B N 1
ATOM 4018 C CA . VAL B 1 170 ? -9.469 -5.305 30.074 1.00 37.19 162 VAL B CA 1
ATOM 4019 C C . VAL B 1 170 ? -9.908 -5.279 28.615 1.00 37.34 162 VAL B C 1
ATOM 4020 O O . VAL B 1 170 ? -9.080 -5.437 27.710 1.00 40.69 162 VAL B O 1
ATOM 4024 N N . GLU B 1 171 ? -11.198 -5.050 28.346 1.00 35.30 163 GLU B N 1
ATOM 4025 C CA . GLU B 1 171 ? -11.630 -4.926 26.963 1.00 37.09 163 GLU B CA 1
ATOM 4026 C C . GLU B 1 171 ? -10.981 -3.721 26.293 1.00 34.56 163 GLU B C 1
ATOM 4027 O O . GLU B 1 171 ? -10.647 -3.769 25.106 1.00 35.71 163 GLU B O 1
ATOM 4033 N N . LEU B 1 172 ? -10.821 -2.623 27.025 1.00 32.43 164 LEU B N 1
ATOM 4034 C CA . LEU B 1 172 ? -10.078 -1.490 26.477 1.00 31.09 164 LEU B CA 1
ATOM 4035 C C . LEU B 1 172 ? -8.627 -1.875 26.207 1.00 27.55 164 LEU B C 1
ATOM 4036 O O . LEU B 1 172 ? -8.070 -1.546 25.153 1.00 31.30 164 LEU B O 1
ATOM 4041 N N . THR B 1 173 ? -8.014 -2.600 27.138 1.00 28.51 165 THR B N 1
ATOM 4042 C CA . THR B 1 173 ? -6.650 -3.072 26.935 1.00 28.64 165 THR B CA 1
ATOM 4043 C C . THR B 1 173 ? -6.560 -3.919 25.675 1.00 28.76 165 THR B C 1
ATOM 4044 O O . THR B 1 173 ? -5.623 -3.767 24.886 1.00 31.12 165 THR B O 1
ATOM 4048 N N . ARG B 1 174 ? -7.535 -4.809 25.467 1.00 27.62 166 ARG B N 1
ATOM 4049 C CA A ARG B 1 174 ? -7.541 -5.624 24.254 0.48 30.47 166 ARG B CA 1
ATOM 4050 C CA B ARG B 1 174 ? -7.541 -5.626 24.258 0.52 30.35 166 ARG B CA 1
ATOM 4051 C C . ARG B 1 174 ? -7.623 -4.752 23.014 1.00 38.59 166 ARG B C 1
ATOM 4052 O O . ARG B 1 174 ? -6.933 -5.004 22.017 1.00 37.83 166 ARG B O 1
ATOM 4067 N N . ASP B 1 175 ? -8.473 -3.729 23.056 1.00 34.78 167 ASP B N 1
ATOM 4068 C CA . ASP B 1 175 ? -8.661 -2.883 21.890 1.00 33.00 167 ASP B CA 1
ATOM 4069 C C . ASP B 1 175 ? -7.408 -2.074 21.595 1.00 31.40 167 ASP B C 1
ATOM 4070 O O . ASP B 1 175 ? -7.088 -1.846 20.424 1.00 33.39 167 ASP B O 1
ATOM 4075 N N . ILE B 1 176 ? -6.675 -1.666 22.634 1.00 28.62 168 ILE B N 1
ATOM 4076 C CA . ILE B 1 176 ? -5.422 -0.948 22.419 1.00 30.08 168 ILE B CA 1
ATOM 4077 C C . ILE B 1 176 ? -4.391 -1.870 21.778 1.00 34.68 168 ILE B C 1
ATOM 4078 O O . ILE B 1 176 ? -3.689 -1.485 20.835 1.00 30.42 168 ILE B O 1
ATOM 4083 N N . ALA B 1 177 ? -4.264 -3.093 22.300 1.00 31.87 169 ALA B N 1
ATOM 4084 C CA . ALA B 1 177 ? -3.380 -4.067 21.666 1.00 32.54 169 ALA B CA 1
ATOM 4085 C C . ALA B 1 177 ? -3.755 -4.261 20.201 1.00 30.40 169 ALA B C 1
ATOM 4086 O O . ALA B 1 177 ? -2.887 -4.246 19.318 1.00 31.41 169 ALA B O 1
ATOM 4088 N N . LYS B 1 178 ? -5.053 -4.415 19.917 1.00 28.58 170 LYS B N 1
ATOM 4089 C CA . LYS B 1 178 ? -5.483 -4.645 18.543 1.00 36.82 170 LYS B CA 1
ATOM 4090 C C . LYS B 1 178 ? -5.164 -3.443 17.666 1.00 40.65 170 LYS B C 1
ATOM 4091 O O . LYS B 1 178 ? -4.748 -3.596 16.513 1.00 35.61 170 LYS B O 1
ATOM 4097 N N . THR B 1 179 ? -5.341 -2.237 18.203 1.00 35.82 171 THR B N 1
ATOM 4098 C CA . THR B 1 179 ? -5.047 -1.037 17.432 1.00 30.56 171 THR B CA 1
ATOM 4099 C C . THR B 1 179 ? -3.556 -0.931 17.132 1.00 35.48 171 THR B C 1
ATOM 4100 O O . THR B 1 179 ? -3.159 -0.723 15.976 1.00 32.48 171 THR B O 1
ATOM 4104 N N . PHE B 1 180 ? -2.716 -1.089 18.157 1.00 28.86 172 PHE B N 1
ATOM 4105 C CA . PHE B 1 180 ? -1.275 -1.071 17.928 1.00 29.72 172 PHE B CA 1
ATOM 4106 C C . PHE B 1 180 ? -0.882 -2.127 16.899 1.00 27.78 172 PHE B C 1
ATOM 4107 O O . PHE B 1 180 ? -0.196 -1.822 15.918 1.00 29.62 172 PHE B O 1
ATOM 4115 N N . ASN B 1 181 ? -1.326 -3.368 17.108 1.00 28.95 173 ASN B N 1
ATOM 4116 C CA . ASN B 1 181 ? -0.938 -4.469 16.226 1.00 28.06 173 ASN B CA 1
ATOM 4117 C C . ASN B 1 181 ? -1.378 -4.202 14.790 1.00 36.26 173 ASN B C 1
ATOM 4118 O O . ASN B 1 181 ? -0.659 -4.525 13.831 1.00 33.97 173 ASN B O 1
ATOM 4123 N N . ARG B 1 182 ? -2.567 -3.617 14.617 1.00 36.29 174 ARG B N 1
ATOM 4124 C CA . ARG B 1 182 ? -3.065 -3.361 13.270 1.00 36.98 174 ARG B CA 1
ATOM 4125 C C . ARG B 1 182 ? -2.229 -2.289 12.592 1.00 36.83 174 ARG B C 1
ATOM 4126 O O . ARG B 1 182 ? -1.810 -2.452 11.437 1.00 35.20 174 ARG B O 1
ATOM 4134 N N . LEU B 1 183 ? -1.944 -1.200 13.318 1.00 30.91 175 LEU B N 1
ATOM 4135 C CA . LEU B 1 183 ? -1.225 -0.076 12.735 1.00 33.05 175 LEU B CA 1
ATOM 4136 C C . LEU B 1 183 ? 0.225 -0.435 12.414 1.00 34.79 175 LEU B C 1
ATOM 4137 O O . LEU B 1 183 ? 0.750 -0.040 11.368 1.00 33.98 175 LEU B O 1
ATOM 4142 N N . TYR B 1 184 ? 0.892 -1.179 13.296 1.00 30.09 176 TYR B N 1
ATOM 4143 C CA . TYR B 1 184 ? 2.346 -1.244 13.254 1.00 29.14 176 TYR B CA 1
ATOM 4144 C C . TYR B 1 184 ? 2.895 -2.650 13.157 1.00 29.71 176 TYR B C 1
ATOM 4145 O O . TYR B 1 184 ? 4.120 -2.806 13.120 1.00 33.15 176 TYR B O 1
ATOM 4154 N N . GLY B 1 185 ? 2.046 -3.667 13.140 1.00 31.02 177 GLY B N 1
ATOM 4155 C CA . GLY B 1 185 ? 2.544 -5.026 13.175 1.00 35.90 177 GLY B CA 1
ATOM 4156 C C . GLY B 1 185 ? 2.363 -5.625 14.553 1.00 35.76 177 GLY B C 1
ATOM 4157 O O . GLY B 1 185 ? 2.373 -4.925 15.573 1.00 36.59 177 GLY B O 1
ATOM 4158 N N . GLU B 1 186 ? 2.207 -6.943 14.594 1.00 38.10 178 GLU B N 1
ATOM 4159 C CA A GLU B 1 186 ? 1.845 -7.625 15.830 0.52 37.92 178 GLU B CA 1
ATOM 4160 C CA B GLU B 1 186 ? 1.840 -7.611 15.835 0.48 37.95 178 GLU B CA 1
ATOM 4161 C C . GLU B 1 186 ? 2.985 -7.543 16.840 1.00 41.34 178 GLU B C 1
ATOM 4162 O O . GLU B 1 186 ? 4.109 -7.971 16.554 1.00 37.28 178 GLU B O 1
ATOM 4173 N N . VAL B 1 187 ? 2.695 -6.990 18.019 1.00 35.23 179 VAL B N 1
ATOM 4174 C CA . VAL B 1 187 ? 3.656 -6.916 19.117 1.00 35.47 179 VAL B CA 1
ATOM 4175 C C . VAL B 1 187 ? 3.009 -7.480 20.377 1.00 38.87 179 VAL B C 1
ATOM 4176 O O . VAL B 1 187 ? 3.641 -8.224 21.142 1.00 38.54 179 VAL B O 1
ATOM 4180 N N . PHE B 1 188 ? 1.731 -7.137 20.597 1.00 31.66 180 PHE B N 1
ATOM 4181 C CA . PHE B 1 188 ? 1.107 -7.406 21.889 1.00 30.22 180 PHE B CA 1
ATOM 4182 C C . PHE B 1 188 ? 0.116 -8.559 21.830 1.00 38.66 180 PHE B C 1
ATOM 4183 O O . PHE B 1 188 ? -0.690 -8.638 20.898 1.00 38.72 180 PHE B O 1
ATOM 4191 N N . PRO B 1 189 ? 0.122 -9.435 22.831 1.00 36.71 181 PRO B N 1
ATOM 4192 C CA . PRO B 1 189 ? -0.990 -10.370 22.985 1.00 39.60 181 PRO B CA 1
ATOM 4193 C C . PRO B 1 189 ? -2.252 -9.626 23.380 1.00 35.30 181 PRO B C 1
ATOM 4194 O O . PRO B 1 189 ? -2.211 -8.552 23.988 1.00 42.22 181 PRO B O 1
ATOM 4198 N N . GLU B 1 190 ? -3.389 -10.211 23.010 1.00 38.18 182 GLU B N 1
ATOM 4199 C CA . GLU B 1 190 ? -4.682 -9.676 23.409 1.00 40.10 182 GLU B CA 1
ATOM 4200 C C . GLU B 1 190 ? -5.065 -10.318 24.735 1.00 37.68 182 GLU B C 1
ATOM 4201 O O . GLU B 1 190 ? -5.370 -11.520 24.763 1.00 41.22 182 GLU B O 1
ATOM 4207 N N . PRO B 1 191 ? -5.022 -9.595 25.857 1.00 35.32 183 PRO B N 1
ATOM 4208 C CA . PRO B 1 191 ? -5.236 -10.248 27.156 1.00 36.82 183 PRO B CA 1
ATOM 4209 C C . PRO B 1 191 ? -6.685 -10.646 27.363 1.00 39.46 183 PRO B C 1
ATOM 4210 O O . PRO B 1 191 ? -7.604 -10.056 26.796 1.00 45.81 183 PRO B O 1
ATOM 4214 N N . ASP B 1 192 ? -6.883 -11.658 28.201 1.00 42.06 184 ASP B N 1
ATOM 4215 C CA . ASP B 1 192 ? -8.212 -12.118 28.567 1.00 41.05 184 ASP B CA 1
ATOM 4216 C C . ASP B 1 192 ? -8.418 -11.946 30.065 1.00 40.05 184 ASP B C 1
ATOM 4217 O O . ASP B 1 192 ? -7.462 -11.843 30.838 1.00 39.79 184 ASP B O 1
ATOM 4222 N N . ILE B 1 193 ? -9.683 -11.924 30.465 1.00 47.76 185 ILE B N 1
ATOM 4223 C CA . ILE B 1 193 ? -10.039 -11.899 31.878 1.00 50.33 185 ILE B CA 1
ATOM 4224 C C . ILE B 1 193 ? -9.992 -13.317 32.428 1.00 54.62 185 ILE B C 1
ATOM 4225 O O . ILE B 1 193 ? -10.446 -14.265 31.779 1.00 50.24 185 ILE B O 1
ATOM 4230 N N . LEU B 1 194 ? -9.427 -13.465 33.623 1.00 59.36 186 LEU B N 1
ATOM 4231 C CA . LEU B 1 194 ? -9.558 -14.691 34.402 1.00 69.53 186 LEU B CA 1
ATOM 4232 C C . LEU B 1 194 ? -10.877 -14.635 35.167 1.00 76.14 186 LEU B C 1
ATOM 4233 O O . LEU B 1 194 ? -11.027 -13.840 36.101 1.00 76.05 186 LEU B O 1
ATOM 4238 N N . GLN B 1 195 ? -11.830 -15.472 34.766 1.00 80.32 187 GLN B N 1
ATOM 4239 C CA . GLN B 1 195 ? -13.173 -15.455 35.342 1.00 81.70 187 GLN B CA 1
ATOM 4240 C C . GLN B 1 195 ? -13.172 -15.900 36.801 1.00 79.80 187 GLN B C 1
ATOM 4241 O O . GLN B 1 195 ? -12.731 -17.003 37.120 1.00 77.30 187 GLN B O 1
ATOM 4243 N N . ALA B 1 200 ? -17.014 -10.704 47.736 1.00 50.13 192 ALA B N 1
ATOM 4244 C CA . ALA B 1 200 ? -16.598 -9.555 48.532 1.00 59.36 192 ALA B CA 1
ATOM 4245 C C . ALA B 1 200 ? -17.009 -9.762 49.988 1.00 63.75 192 ALA B C 1
ATOM 4246 O O . ALA B 1 200 ? -17.990 -10.452 50.271 1.00 66.89 192 ALA B O 1
ATOM 4248 N N . LEU B 1 201 ? -16.253 -9.173 50.912 1.00 55.67 193 LEU B N 1
ATOM 4249 C CA . LEU B 1 201 ? -16.423 -9.416 52.340 1.00 49.07 193 LEU B CA 1
ATOM 4250 C C . LEU B 1 201 ? -17.058 -8.204 53.007 1.00 45.71 193 LEU B C 1
ATOM 4251 O O . LEU B 1 201 ? -16.520 -7.095 52.932 1.00 49.25 193 LEU B O 1
ATOM 4256 N N . VAL B 1 202 ? -18.193 -8.423 53.670 1.00 48.66 194 VAL B N 1
ATOM 4257 C CA . VAL B 1 202 ? -18.830 -7.356 54.430 1.00 53.26 194 VAL B CA 1
ATOM 4258 C C . VAL B 1 202 ? -17.951 -6.976 55.623 1.00 54.41 194 VAL B C 1
ATOM 4259 O O . VAL B 1 202 ? -17.263 -7.818 56.218 1.00 48.59 194 VAL B O 1
ATOM 4263 N N . GLY B 1 203 ? -17.959 -5.684 55.960 1.00 54.60 195 GLY B N 1
ATOM 4264 C CA . GLY B 1 203 ? -17.202 -5.178 57.090 1.00 44.70 195 GLY B CA 1
ATOM 4265 C C . GLY B 1 203 ? -17.834 -5.529 58.424 1.00 46.70 195 GLY B C 1
ATOM 4266 O O . GLY B 1 203 ? -18.978 -5.972 58.518 1.00 45.44 195 GLY B O 1
ATOM 4267 N N . THR B 1 204 ? -17.048 -5.330 59.489 1.00 39.91 196 THR B N 1
ATOM 4268 C CA . THR B 1 204 ? -17.459 -5.783 60.815 1.00 47.29 196 THR B CA 1
ATOM 4269 C C . THR B 1 204 ? -18.708 -5.074 61.323 1.00 51.09 196 THR B C 1
ATOM 4270 O O . THR B 1 204 ? -19.379 -5.597 62.219 1.00 47.38 196 THR B O 1
ATOM 4274 N N . ASN B 1 205 ? -19.035 -3.902 60.793 1.00 49.46 197 ASN B N 1
ATOM 4275 C CA . ASN B 1 205 ? -20.253 -3.222 61.208 1.00 61.01 197 ASN B CA 1
ATOM 4276 C C . ASN B 1 205 ? -21.464 -3.647 60.390 1.00 66.09 197 ASN B C 1
ATOM 4277 O O . ASN B 1 205 ? -22.567 -3.151 60.640 1.00 67.46 197 ASN B O 1
ATOM 4282 N N . GLY B 1 206 ? -21.284 -4.560 59.437 1.00 58.23 198 GLY B N 1
ATOM 4283 C CA . GLY B 1 206 ? -22.367 -5.022 58.600 1.00 59.96 198 GLY B CA 1
ATOM 4284 C C . GLY B 1 206 ? -22.805 -4.050 57.532 1.00 61.38 198 GLY B C 1
ATOM 4285 O O . GLY B 1 206 ? -23.863 -4.260 56.928 1.00 76.98 198 GLY B O 1
ATOM 4286 N N . GLN B 1 207 ? -22.029 -3.001 57.269 1.00 63.60 199 GLN B N 1
ATOM 4287 C CA . GLN B 1 207 ? -22.427 -1.918 56.367 1.00 68.39 199 GLN B CA 1
ATOM 4288 C C . GLN B 1 207 ? -21.395 -1.785 55.250 1.00 68.16 199 GLN B C 1
ATOM 4289 O O . GLN B 1 207 ? -20.395 -1.075 55.389 1.00 70.57 199 GLN B O 1
ATOM 4295 N N . GLY B 1 208 ? -21.646 -2.463 54.137 1.00 61.72 200 GLY B N 1
ATOM 4296 C CA . GLY B 1 208 ? -20.802 -2.328 52.971 1.00 63.42 200 GLY B CA 1
ATOM 4297 C C . GLY B 1 208 ? -19.541 -3.165 53.055 1.00 63.69 200 GLY B C 1
ATOM 4298 O O . GLY B 1 208 ? -19.286 -3.895 54.016 1.00 65.65 200 GLY B O 1
ATOM 4299 N N . LYS B 1 209 ? -18.738 -3.047 52.002 1.00 65.56 201 LYS B N 1
ATOM 4300 C CA . LYS B 1 209 ? -17.475 -3.764 51.928 1.00 58.12 201 LYS B CA 1
ATOM 4301 C C . LYS B 1 209 ? -16.578 -3.385 53.098 1.00 56.28 201 LYS B C 1
ATOM 4302 O O . LYS B 1 209 ? -16.617 -2.262 53.609 1.00 57.08 201 LYS B O 1
ATOM 4304 N N . MET B 1 210 ? -15.783 -4.351 53.543 1.00 50.44 202 MET B N 1
ATOM 4305 C CA . MET B 1 210 ? -14.735 -4.049 54.502 1.00 42.64 202 MET B CA 1
ATOM 4306 C C . MET B 1 210 ? -13.724 -3.111 53.859 1.00 40.11 202 MET B C 1
ATOM 4307 O O . MET B 1 210 ? -13.289 -3.339 52.730 1.00 42.89 202 MET B O 1
ATOM 4312 N N . SER B 1 211 ? -13.362 -2.039 54.561 1.00 44.07 203 SER B N 1
ATOM 4313 C CA . SER B 1 211 ? -12.364 -1.138 53.999 1.00 44.35 203 SER B CA 1
ATOM 4314 C C . SER B 1 211 ? -11.718 -0.330 55.112 1.00 46.33 203 SER B C 1
ATOM 4315 O O . SER B 1 211 ? -12.279 -0.168 56.199 1.00 46.39 203 SER B O 1
ATOM 4318 N N . LYS B 1 212 ? -10.523 0.182 54.811 1.00 46.63 204 LYS B N 1
ATOM 4319 C CA . LYS B 1 212 ? -9.814 1.015 55.772 1.00 50.55 204 LYS B CA 1
ATOM 4320 C C . LYS B 1 212 ? -10.578 2.306 56.043 1.00 57.36 204 LYS B C 1
ATOM 4321 O O . LYS B 1 212 ? -10.656 2.759 57.193 1.00 55.86 204 LYS B O 1
ATOM 4323 N N . SER B 1 213 ? -11.173 2.900 55.002 1.00 58.31 205 SER B N 1
ATOM 4324 C CA . SER B 1 213 ? -11.875 4.169 55.182 1.00 60.90 205 SER B CA 1
ATOM 4325 C C . SER B 1 213 ? -13.215 3.985 55.885 1.00 61.97 205 SER B C 1
ATOM 4326 O O . SER B 1 213 ? -13.671 4.895 56.588 1.00 64.95 205 SER B O 1
ATOM 4329 N N . ALA B 1 214 ? -13.858 2.827 55.723 1.00 52.91 206 ALA B N 1
ATOM 4330 C CA . ALA B 1 214 ? -15.094 2.570 56.450 1.00 56.60 206 ALA B CA 1
ATOM 4331 C C . ALA B 1 214 ? -14.857 2.192 57.906 1.00 59.45 206 ALA B C 1
ATOM 4332 O O . ALA B 1 214 ? -15.827 2.071 58.662 1.00 61.80 206 ALA B O 1
ATOM 4334 N N . ASN B 1 215 ? -13.602 1.996 58.310 1.00 55.23 207 ASN B N 1
ATOM 4335 C CA . ASN B 1 215 ? -13.260 1.695 59.701 1.00 54.50 207 ASN B CA 1
ATOM 4336 C C . ASN B 1 215 ? -14.008 0.461 60.203 1.00 52.52 207 ASN B C 1
ATOM 4337 O O . ASN B 1 215 ? -14.456 0.393 61.346 1.00 56.24 207 ASN B O 1
ATOM 4342 N N . ASN B 1 216 ? -14.143 -0.534 59.337 1.00 46.27 208 ASN B N 1
ATOM 4343 C CA . ASN B 1 216 ? -14.824 -1.771 59.691 1.00 42.53 208 ASN B CA 1
ATOM 4344 C C . ASN B 1 216 ? -13.986 -2.970 59.277 1.00 41.35 208 ASN B C 1
ATOM 4345 O O . ASN B 1 216 ? -14.512 -4.018 58.873 1.00 39.03 208 ASN B O 1
ATOM 4350 N N . ALA B 1 217 ? -12.666 -2.834 59.369 1.00 33.60 209 ALA B N 1
ATOM 4351 C CA . ALA B 1 217 ? -11.749 -3.846 58.874 1.00 32.00 209 ALA B CA 1
ATOM 4352 C C . ALA B 1 217 ? -11.159 -4.669 60.011 1.00 32.26 209 ALA B C 1
ATOM 4353 O O . ALA B 1 217 ? -11.008 -4.190 61.138 1.00 34.92 209 ALA B O 1
ATOM 4355 N N . ILE B 1 218 ? -10.838 -5.920 59.697 1.00 27.35 210 ILE B N 1
ATOM 4356 C CA . ILE B 1 218 ? -9.918 -6.731 60.487 1.00 27.07 210 ILE B CA 1
ATOM 4357 C C . ILE B 1 218 ? -8.663 -6.911 59.646 1.00 30.50 210 ILE B C 1
ATOM 4358 O O . ILE B 1 218 ? -8.707 -7.541 58.582 1.00 30.14 210 ILE B O 1
ATOM 4363 N N . TYR B 1 219 ? -7.552 -6.340 60.102 1.00 28.39 211 TYR B N 1
ATOM 4364 C CA . TYR B 1 219 ? -6.312 -6.379 59.341 1.00 27.34 211 TYR B CA 1
ATOM 4365 C C . TYR B 1 219 ? -5.595 -7.703 59.554 1.00 29.41 211 TYR B C 1
ATOM 4366 O O . TYR B 1 219 ? -5.677 -8.319 60.621 1.00 27.81 211 TYR B O 1
ATOM 4375 N N . LEU B 1 220 ? -4.914 -8.163 58.503 1.00 26.02 212 LEU B N 1
ATOM 4376 C CA . LEU B 1 220 ? -4.121 -9.387 58.636 1.00 26.03 212 LEU B CA 1
ATOM 4377 C C . LEU B 1 220 ? -3.095 -9.262 59.754 1.00 27.40 212 LEU B C 1
ATOM 4378 O O . LEU B 1 220 ? -2.712 -10.266 60.372 1.00 28.06 212 LEU B O 1
ATOM 4383 N N . SER B 1 221 ? -2.639 -8.042 60.021 1.00 27.52 213 SER B N 1
ATOM 4384 C CA . SER B 1 221 ? -1.630 -7.764 61.029 1.00 25.70 213 SER B CA 1
ATOM 4385 C C . SER B 1 221 ? -2.234 -7.372 62.378 1.00 30.71 213 SER B C 1
ATOM 4386 O O . SER B 1 221 ? -1.488 -7.011 63.291 1.00 29.55 213 SER B O 1
ATOM 4389 N N . ASP B 1 222 ? -3.557 -7.442 62.532 1.00 24.62 214 ASP B N 1
ATOM 4390 C CA . ASP B 1 222 ? -4.144 -7.165 63.838 1.00 27.53 214 ASP B CA 1
ATOM 4391 C C . ASP B 1 222 ? -3.714 -8.250 64.812 1.00 27.48 214 ASP B C 1
ATOM 4392 O O . ASP B 1 222 ? -3.679 -9.429 64.455 1.00 27.14 214 ASP B O 1
ATOM 4397 N N . ASP B 1 223 ? -3.368 -7.853 66.039 1.00 26.73 215 ASP B N 1
ATOM 4398 C CA . ASP B 1 223 ? -2.967 -8.879 66.999 1.00 29.92 215 ASP B CA 1
ATOM 4399 C C . ASP B 1 223 ? -4.188 -9.662 67.494 1.00 27.79 215 ASP B C 1
ATOM 4400 O O . ASP B 1 223 ? -5.337 -9.354 67.180 1.00 26.14 215 ASP B O 1
ATOM 4405 N N . ALA B 1 224 ? -3.930 -10.718 68.268 1.00 27.55 216 ALA B N 1
ATOM 4406 C CA . ALA B 1 224 ? -5.029 -11.600 68.653 1.00 30.52 216 ALA B CA 1
ATOM 4407 C C . ALA B 1 224 ? -6.084 -10.873 69.486 1.00 31.58 216 ALA B C 1
ATOM 4408 O O . ALA B 1 224 ? -7.288 -11.101 69.303 1.00 31.67 216 ALA B O 1
ATOM 4410 N N . LYS B 1 225 ? -5.664 -10.005 70.413 1.00 31.38 217 LYS B N 1
ATOM 4411 C CA . LYS B 1 225 ? -6.664 -9.342 71.244 1.00 31.18 217 LYS B CA 1
ATOM 4412 C C . LYS B 1 225 ? -7.492 -8.374 70.412 1.00 31.35 217 LYS B C 1
ATOM 4413 O O . LYS B 1 225 ? -8.690 -8.194 70.673 1.00 33.46 217 LYS B O 1
ATOM 4419 N N . THR B 1 226 ? -6.879 -7.755 69.403 1.00 27.97 218 THR B N 1
ATOM 4420 C CA . THR B 1 226 ? -7.623 -6.825 68.560 1.00 30.73 218 THR B CA 1
ATOM 4421 C C . THR B 1 226 ? -8.624 -7.568 67.695 1.00 31.66 218 THR B C 1
ATOM 4422 O O . THR B 1 226 ? -9.775 -7.139 67.568 1.00 30.41 218 THR B O 1
ATOM 4426 N N . VAL B 1 227 ? -8.212 -8.694 67.103 1.00 29.17 219 VAL B N 1
ATOM 4427 C CA . VAL B 1 227 ? -9.160 -9.512 66.354 1.00 30.16 219 VAL B CA 1
ATOM 4428 C C . VAL B 1 227 ? -10.315 -9.922 67.253 1.00 27.17 219 VAL B C 1
ATOM 4429 O O . VAL B 1 227 ? -11.486 -9.798 66.877 1.00 33.53 219 VAL B O 1
ATOM 4433 N N . GLN B 1 228 ? -10.003 -10.390 68.466 1.00 26.62 220 GLN B N 1
ATOM 4434 C CA . GLN B 1 228 ? -11.064 -10.881 69.338 1.00 35.65 220 GLN B CA 1
ATOM 4435 C C . GLN B 1 228 ? -12.054 -9.777 69.683 1.00 36.01 220 GLN B C 1
ATOM 4436 O O . GLN B 1 228 ? -13.270 -10.000 69.681 1.00 31.95 220 GLN B O 1
ATOM 4442 N N . GLU B 1 229 ? -11.556 -8.577 69.976 1.00 32.81 221 GLU B N 1
ATOM 4443 C CA . GLU B 1 229 ? -12.455 -7.476 70.308 1.00 37.70 221 GLU B CA 1
ATOM 4444 C C . GLU B 1 229 ? -13.274 -7.044 69.093 1.00 34.69 221 GLU B C 1
ATOM 4445 O O . GLU B 1 229 ? -14.456 -6.703 69.229 1.00 35.48 221 GLU B O 1
ATOM 4451 N N . LYS B 1 230 ? -12.672 -7.059 67.892 1.00 29.46 222 LYS B N 1
ATOM 4452 C CA . LYS B 1 230 ? -13.446 -6.711 66.706 1.00 32.59 222 LYS B CA 1
ATOM 4453 C C . LYS B 1 230 ? -14.541 -7.735 66.453 1.00 34.52 222 LYS B C 1
ATOM 4454 O O . LYS B 1 230 ? -15.642 -7.367 66.039 1.00 33.85 222 LYS B O 1
ATOM 4460 N N . ILE B 1 231 ? -14.280 -9.017 66.739 1.00 31.91 223 ILE B N 1
ATOM 4461 C CA . ILE B 1 231 ? -15.335 -10.018 66.613 1.00 33.87 223 ILE B CA 1
ATOM 4462 C C . ILE B 1 231 ? -16.371 -9.859 67.723 1.00 34.79 223 ILE B C 1
ATOM 4463 O O . ILE B 1 231 ? -17.562 -10.106 67.503 1.00 38.60 223 ILE B O 1
ATOM 4468 N N . ARG B 1 232 ? -15.961 -9.431 68.922 1.00 36.55 224 ARG B N 1
ATOM 4469 C CA . ARG B 1 232 ? -16.949 -9.200 69.975 1.00 40.18 224 ARG B CA 1
ATOM 4470 C C . ARG B 1 232 ? -17.989 -8.180 69.533 1.00 43.54 224 ARG B C 1
ATOM 4471 O O . ARG B 1 232 ? -19.187 -8.348 69.792 1.00 42.75 224 ARG B O 1
ATOM 4479 N N . LYS B 1 233 ? -17.552 -7.123 68.855 1.00 39.70 225 LYS B N 1
ATOM 4480 C CA . LYS B 1 233 ? -18.446 -6.058 68.423 1.00 39.78 225 LYS B CA 1
ATOM 4481 C C . LYS B 1 233 ? -19.004 -6.287 67.025 1.00 36.67 225 LYS B C 1
ATOM 4482 O O . LYS B 1 233 ? -19.656 -5.390 66.475 1.00 39.51 225 LYS B O 1
ATOM 4488 N N . LEU B 1 234 ? -18.764 -7.463 66.446 1.00 39.47 226 LEU B N 1
ATOM 4489 C CA . LEU B 1 234 ? -19.232 -7.759 65.102 1.00 43.47 226 LEU B CA 1
ATOM 4490 C C . LEU B 1 234 ? -20.747 -7.609 65.024 1.00 50.40 226 LEU B C 1
ATOM 4491 O O . LEU B 1 234 ? -21.476 -8.125 65.875 1.00 48.92 226 LEU B O 1
ATOM 4496 N N . TYR B 1 235 ? -21.212 -6.875 64.016 1.00 43.02 227 TYR B N 1
ATOM 4497 C CA . TYR B 1 235 ? -22.640 -6.793 63.743 1.00 46.52 227 TYR B CA 1
ATOM 4498 C C . TYR B 1 235 ? -23.199 -8.184 63.466 1.00 48.50 227 TYR B C 1
ATOM 4499 O O . TYR B 1 235 ? -22.625 -8.960 62.698 1.00 49.36 227 TYR B O 1
ATOM 4508 N N . THR B 1 236 ? -24.326 -8.506 64.096 1.00 49.33 228 THR B N 1
ATOM 4509 C CA . THR B 1 236 ? -24.941 -9.815 63.895 1.00 55.05 228 THR B CA 1
ATOM 4510 C C . THR B 1 236 ? -26.381 -9.680 63.422 1.00 62.00 228 THR B C 1
ATOM 4511 O O . THR B 1 236 ? -26.643 -9.457 62.235 1.00 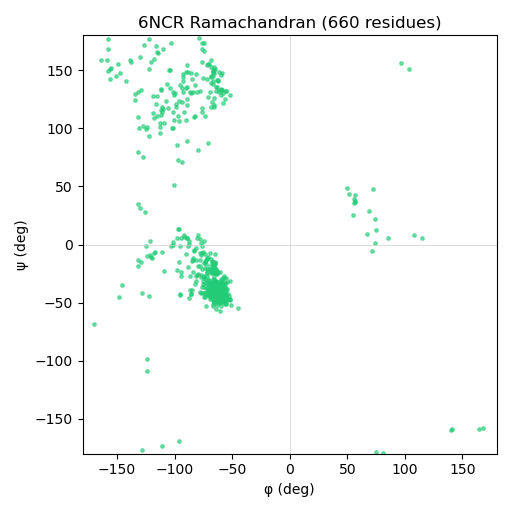61.20 228 THR B O 1
ATOM 4515 N N . ASP B 1 237 ? -27.311 -9.809 64.359 1.00 65.70 229 ASP B N 1
ATOM 4516 C CA . ASP B 1 237 ? -28.742 -9.681 64.093 1.00 72.41 229 ASP B CA 1
ATOM 4517 C C . ASP B 1 237 ? -29.336 -8.756 65.147 1.00 71.37 229 ASP B C 1
ATOM 4518 O O . ASP B 1 237 ? -29.419 -9.149 66.329 1.00 71.37 229 ASP B O 1
ATOM 4523 N N . PRO B 1 238 ? -29.740 -7.535 64.785 1.00 73.28 230 PRO B N 1
ATOM 4524 C CA . PRO B 1 238 ? -30.309 -6.620 65.788 1.00 75.67 230 PRO B CA 1
ATOM 4525 C C . PRO B 1 238 ? -31.557 -7.149 66.459 1.00 80.38 230 PRO B C 1
ATOM 4526 O O . PRO B 1 238 ? -31.879 -6.706 67.568 1.00 83.51 230 PRO B O 1
ATOM 4530 N N . ASN B 1 239 ? -32.280 -8.072 65.821 1.00 80.22 231 ASN B N 1
ATOM 4531 C CA . ASN B 1 239 ? -33.499 -8.592 66.425 1.00 84.82 231 ASN B CA 1
ATOM 4532 C C . ASN B 1 239 ? -33.198 -9.552 67.566 1.00 83.71 231 ASN B C 1
ATOM 4533 O O . ASN B 1 239 ? -34.013 -9.693 68.484 1.00 84.14 231 ASN B O 1
ATOM 4538 N N . ARG B 1 240 ? -32.040 -10.212 67.533 1.00 79.95 232 ARG B N 1
ATOM 4539 C CA . ARG B 1 240 ? -31.683 -11.141 68.596 1.00 80.10 232 ARG B CA 1
ATOM 4540 C C . ARG B 1 240 ? -31.369 -10.364 69.867 1.00 82.19 232 ARG B C 1
ATOM 4541 O O . ARG B 1 240 ? -30.213 -10.004 70.119 1.00 76.23 232 ARG B O 1
ATOM 4549 N N . ILE B 1 241 ? -32.407 -10.086 70.661 1.00 92.88 233 ILE B N 1
ATOM 4550 C CA . ILE B 1 241 ? -32.233 -9.318 71.892 1.00 92.38 233 ILE B CA 1
ATOM 4551 C C . ILE B 1 241 ? -31.352 -10.085 72.869 1.00 98.07 233 ILE B C 1
ATOM 4552 O O . ILE B 1 241 ? -30.313 -9.591 73.322 1.00 93.93 233 ILE B O 1
ATOM 4554 N N . HIS B 1 242 ? -31.748 -11.314 73.193 1.00 104.07 234 HIS B N 1
ATOM 4555 C CA . HIS B 1 242 ? -31.024 -12.153 74.135 1.00 100.88 234 HIS B CA 1
ATOM 4556 C C . HIS B 1 242 ? -30.728 -13.503 73.493 1.00 95.66 234 HIS B C 1
ATOM 4557 O O . HIS B 1 242 ? -31.211 -13.817 72.402 1.00 95.47 234 HIS B O 1
ATOM 4564 N N . ALA B 1 243 ? -29.916 -14.306 74.185 1.00 89.29 235 ALA B N 1
ATOM 4565 C CA . ALA B 1 243 ? -29.528 -15.610 73.655 1.00 85.60 235 ALA B CA 1
ATOM 4566 C C . ALA B 1 243 ? -30.715 -16.552 73.501 1.00 88.85 235 ALA B C 1
ATOM 4567 O O . ALA B 1 243 ? -30.657 -17.470 72.675 1.00 88.84 235 ALA B O 1
ATOM 4569 N N . THR B 1 244 ? -31.785 -16.350 74.272 1.00 87.25 236 THR B N 1
ATOM 4570 C CA . THR B 1 244 ? -32.991 -17.164 74.171 1.00 85.92 236 THR B CA 1
ATOM 4571 C C . THR B 1 244 ? -33.895 -16.742 73.019 1.00 91.77 236 THR B C 1
ATOM 4572 O O . THR B 1 244 ? -35.002 -17.280 72.892 1.00 94.96 236 THR B O 1
ATOM 4574 N N . THR B 1 245 ? -33.447 -15.788 72.179 1.00 91.54 237 THR B N 1
ATOM 4575 C CA . THR B 1 245 ? -34.188 -15.275 71.031 1.00 95.64 237 THR B CA 1
ATOM 4576 C C . THR B 1 245 ? -33.659 -15.892 69.747 1.00 95.13 237 THR B C 1
ATOM 4577 O O . THR B 1 245 ? -32.435 -15.917 69.540 1.00 91.77 237 THR B O 1
ATOM 4581 N N . PRO B 1 246 ? -34.527 -16.409 68.876 1.00 94.06 238 PRO B N 1
ATOM 4582 C CA . PRO B 1 246 ? -34.063 -16.878 67.566 1.00 90.78 238 PRO B CA 1
ATOM 4583 C C . PRO B 1 246 ? -33.443 -15.745 66.761 1.00 86.78 238 PRO B C 1
ATOM 4584 O O . PRO B 1 246 ? -33.834 -14.581 66.880 1.00 89.25 238 PRO B O 1
ATOM 4588 N N . GLY B 1 247 ? -32.460 -16.099 65.932 1.00 80.45 239 GLY B N 1
ATOM 4589 C CA . GLY B 1 247 ? -31.759 -15.123 65.130 1.00 78.03 239 GLY B CA 1
ATOM 4590 C C . GLY B 1 247 ? -31.694 -15.547 63.676 1.00 78.15 239 GLY B C 1
ATOM 4591 O O . GLY B 1 247 ? -31.883 -16.715 63.331 1.00 75.67 239 GLY B O 1
ATOM 4592 N N . ARG B 1 248 ? -31.420 -14.563 62.820 1.00 79.94 240 ARG B N 1
ATOM 4593 C CA . ARG B 1 248 ? -31.325 -14.781 61.382 1.00 83.64 240 ARG B CA 1
ATOM 4594 C C . ARG B 1 248 ? -29.888 -15.120 61.003 1.00 80.14 240 ARG B C 1
ATOM 4595 O O . ARG B 1 248 ? -28.948 -14.466 61.464 1.00 74.98 240 ARG B O 1
ATOM 4597 N N . VAL B 1 249 ? -29.726 -16.144 60.170 1.00 82.68 241 VAL B N 1
ATOM 4598 C CA . VAL B 1 249 ? -28.415 -16.602 59.725 1.00 80.47 241 VAL B CA 1
ATOM 4599 C C . VAL B 1 249 ? -28.033 -15.995 58.381 1.00 81.78 241 VAL B C 1
ATOM 4600 O O . VAL B 1 249 ? -26.888 -15.579 58.192 1.00 74.65 241 VAL B O 1
ATOM 4604 N N . GLU B 1 250 ? -28.980 -15.947 57.441 1.00 82.42 242 GLU B N 1
ATOM 4605 C CA . GLU B 1 250 ? -28.713 -15.382 56.124 1.00 77.95 242 GLU B CA 1
ATOM 4606 C C . GLU B 1 250 ? -28.317 -13.919 56.236 1.00 74.39 242 GLU B C 1
ATOM 4607 O O . GLU B 1 250 ? -28.964 -13.138 56.941 1.00 72.54 242 GLU B O 1
ATOM 4613 N N . GLY B 1 251 ? -27.241 -13.551 55.537 1.00 73.71 243 GLY B N 1
ATOM 4614 C CA . GLY B 1 251 ? -26.739 -12.196 55.544 1.00 71.55 243 GLY B CA 1
ATOM 4615 C C . GLY B 1 251 ? -26.074 -11.756 56.825 1.00 68.63 243 GLY B C 1
ATOM 4616 O O . GLY B 1 251 ? -25.526 -10.649 56.865 1.00 69.81 243 GLY B O 1
ATOM 4617 N N . ASN B 1 252 ? -26.091 -12.582 57.866 1.00 76.39 244 ASN B N 1
ATOM 4618 C CA . ASN B 1 252 ? -25.509 -12.233 59.162 1.00 67.84 244 ASN B CA 1
ATOM 4619 C C . ASN B 1 252 ? -23.988 -12.332 59.100 1.00 59.43 244 ASN B C 1
ATOM 4620 O O . ASN B 1 252 ? -23.457 -13.430 58.878 1.00 57.42 244 ASN B O 1
ATOM 4625 N N . PRO B 1 253 ? -23.252 -11.232 59.290 1.00 47.75 245 PRO B N 1
ATOM 4626 C CA . PRO B 1 253 ? -21.783 -11.304 59.197 1.00 45.32 245 PRO B CA 1
ATOM 4627 C C . PRO B 1 253 ? -21.165 -12.396 60.051 1.00 43.83 245 PRO B C 1
ATOM 4628 O O . PRO B 1 253 ? -20.122 -12.948 59.674 1.00 43.79 245 PRO B O 1
ATOM 4632 N N . LEU B 1 254 ? -21.779 -12.725 61.192 1.00 50.00 246 LEU B N 1
ATOM 4633 C CA . LEU B 1 254 ? -21.237 -13.764 62.061 1.00 50.88 246 LEU B CA 1
ATOM 4634 C C . LEU B 1 254 ? -21.117 -15.088 61.319 1.00 45.48 246 LEU B C 1
ATOM 4635 O O . LEU B 1 254 ? -20.077 -15.752 61.383 1.00 46.95 246 LEU B O 1
ATOM 4640 N N . PHE B 1 255 ? -22.151 -15.471 60.581 1.00 51.32 247 PHE B N 1
ATOM 4641 C CA . PHE B 1 255 ? -22.110 -16.743 59.878 1.00 49.42 247 PHE B CA 1
ATOM 4642 C C . PHE B 1 255 ? -21.498 -16.632 58.489 1.00 54.29 247 PHE B C 1
ATOM 4643 O O . PHE B 1 255 ? -21.034 -17.645 57.952 1.00 57.86 247 PHE B O 1
ATOM 4651 N N . ILE B 1 256 ? -21.442 -15.428 57.916 1.00 50.60 248 ILE B N 1
ATOM 4652 C CA . ILE B 1 256 ? -20.631 -15.217 56.720 1.00 50.71 248 ILE B CA 1
ATOM 4653 C C . ILE B 1 256 ? -19.161 -15.437 57.046 1.00 49.71 248 ILE B C 1
ATOM 4654 O O . ILE B 1 256 ? -18.443 -16.145 56.328 1.00 49.99 248 ILE B O 1
ATOM 4659 N N . TYR B 1 257 ? -18.693 -14.830 58.140 1.00 44.24 249 TYR B N 1
ATOM 4660 C CA . TYR B 1 257 ? -17.304 -15.003 58.551 1.00 41.27 249 TYR B CA 1
ATOM 4661 C C . TYR B 1 257 ? -17.025 -16.445 58.933 1.00 42.22 249 TYR B C 1
ATOM 4662 O O . TYR B 1 257 ? -15.972 -16.992 58.588 1.00 44.97 249 TYR B O 1
ATOM 4671 N N . HIS B 1 258 ? -17.956 -17.072 59.656 1.00 40.16 250 HIS B N 1
ATOM 4672 C CA . HIS B 1 258 ? -17.817 -18.482 59.995 1.00 45.03 250 HIS B CA 1
ATOM 4673 C C . HIS B 1 258 ? -17.710 -19.332 58.735 1.00 47.13 250 HIS B C 1
ATOM 4674 O O . HIS B 1 258 ? -16.848 -20.213 58.640 1.00 45.34 250 HIS B O 1
ATOM 4681 N N . ASP B 1 259 ? -18.571 -19.068 57.748 1.00 50.37 251 ASP B N 1
ATOM 4682 C CA . ASP B 1 259 ? -18.509 -19.799 56.486 1.00 49.91 251 ASP B CA 1
ATOM 4683 C C . ASP B 1 259 ? -17.149 -19.650 55.820 1.00 51.77 251 ASP B C 1
ATOM 4684 O O . ASP B 1 259 ? -16.632 -20.606 55.229 1.00 53.60 251 ASP B O 1
ATOM 4689 N N . LEU B 1 260 ? -16.560 -18.455 55.891 1.00 48.25 252 LEU B N 1
ATOM 4690 C CA . LEU B 1 260 ? -15.327 -18.176 55.167 1.00 47.56 252 LEU B CA 1
ATOM 4691 C C . LEU B 1 260 ? -14.069 -18.560 55.932 1.00 49.06 252 LEU B C 1
ATOM 4692 O O . LEU B 1 260 ? -13.046 -18.842 55.300 1.00 46.92 252 LEU B O 1
ATOM 4697 N N . PHE B 1 261 ? -14.101 -18.563 57.270 1.00 46.87 253 PHE B N 1
ATOM 4698 C CA . PHE B 1 261 ? -12.878 -18.673 58.057 1.00 37.46 253 PHE B CA 1
ATOM 4699 C C . PHE B 1 261 ? -12.862 -19.827 59.046 1.00 45.35 253 PHE B C 1
ATOM 4700 O O . PHE B 1 261 ? -11.800 -20.104 59.614 1.00 47.20 253 PHE B O 1
ATOM 4708 N N . ASN B 1 262 ? -13.989 -20.505 59.267 1.00 43.31 254 ASN B N 1
ATOM 4709 C CA . ASN B 1 262 ? -14.027 -21.637 60.179 1.00 47.62 254 ASN B CA 1
ATOM 4710 C C . ASN B 1 262 ? -14.003 -22.922 59.369 1.00 52.35 254 ASN B C 1
ATOM 4711 O O . ASN B 1 262 ? -14.976 -23.209 58.656 1.00 53.30 254 ASN B O 1
ATOM 4716 N N . PRO B 1 263 ? -12.945 -23.731 59.459 1.00 52.08 255 PRO B N 1
ATOM 4717 C CA . PRO B 1 263 ? -12.882 -24.970 58.676 1.00 58.15 255 PRO B CA 1
ATOM 4718 C C . PRO B 1 263 ? -13.739 -26.102 59.220 1.00 61.80 255 PRO B C 1
ATOM 4719 O O . PRO B 1 263 ? -13.764 -27.175 58.612 1.00 63.79 255 PRO B O 1
ATOM 4723 N N . HIS B 1 264 ? -14.432 -25.905 60.342 1.00 61.53 256 HIS B N 1
ATOM 4724 C CA . HIS B 1 264 ? -15.187 -26.972 61.005 1.00 60.15 256 HIS B CA 1
ATOM 4725 C C . HIS B 1 264 ? -16.652 -26.851 60.594 1.00 61.92 256 HIS B C 1
ATOM 4726 O O . HIS B 1 264 ? -17.468 -26.248 61.293 1.00 60.35 256 HIS B O 1
ATOM 4733 N N . LYS B 1 265 ? -16.986 -27.455 59.450 1.00 60.33 257 LYS B N 1
ATOM 4734 C CA . LYS B 1 265 ? -18.315 -27.272 58.874 1.00 61.39 257 LYS B CA 1
ATOM 4735 C C . LYS B 1 265 ? -19.401 -27.854 59.770 1.00 64.02 257 LYS B C 1
ATOM 4736 O O . LYS B 1 265 ? -20.469 -27.251 59.927 1.00 69.94 257 LYS B O 1
ATOM 4742 N N . GLU B 1 266 ? -19.151 -29.025 60.364 1.00 73.28 258 GLU B N 1
ATOM 4743 C CA . GLU B 1 266 ? -20.133 -29.613 61.269 1.00 70.61 258 GLU B CA 1
ATOM 4744 C C . GLU B 1 266 ? -20.321 -28.757 62.515 1.00 71.03 258 GLU B C 1
ATOM 4745 O O . GLU B 1 266 ? -21.430 -28.687 63.055 1.00 73.69 258 GLU B O 1
ATOM 4747 N N . GLU B 1 267 ? -19.257 -28.097 62.982 1.00 63.16 259 GLU B N 1
ATOM 4748 C CA . GLU B 1 267 ? -19.396 -27.147 64.081 1.00 66.98 259 GLU B CA 1
ATOM 4749 C C . GLU B 1 267 ? -20.250 -25.955 63.668 1.00 66.98 259 GLU B C 1
ATOM 4750 O O . GLU B 1 267 ? -21.151 -25.541 64.407 1.00 68.52 259 GLU B O 1
ATOM 4756 N N . VAL B 1 268 ? -19.983 -25.394 62.485 1.00 65.39 260 VAL B N 1
ATOM 4757 C CA . VAL B 1 268 ? -20.724 -24.219 62.031 1.00 62.89 260 VAL B CA 1
ATOM 4758 C C . VAL B 1 268 ? -22.203 -24.544 61.873 1.00 62.27 260 VAL B C 1
ATOM 4759 O O . VAL B 1 268 ? -23.069 -23.736 62.228 1.00 63.15 260 VAL B O 1
ATOM 4763 N N . GLU B 1 269 ? -22.520 -25.726 61.335 1.00 64.85 261 GLU B N 1
ATOM 4764 C CA . GLU B 1 269 ? -23.923 -26.100 61.175 1.00 72.24 261 GLU B CA 1
ATOM 4765 C C . GLU B 1 269 ? -24.642 -26.151 62.518 1.00 67.79 261 GLU B C 1
ATOM 4766 O O . GLU B 1 269 ? -25.772 -25.662 62.646 1.00 67.17 261 GLU B O 1
ATOM 4772 N N . GLU B 1 270 ? -24.003 -26.737 63.535 1.00 61.82 262 GLU B N 1
ATOM 4773 C CA . GLU B 1 270 ? -24.636 -26.796 64.848 1.00 74.35 262 GLU B CA 1
ATOM 4774 C C . GLU B 1 270 ? -24.804 -25.402 65.439 1.00 67.98 262 GLU B C 1
ATOM 4775 O O . GLU B 1 270 ? -25.763 -25.156 66.179 1.00 67.05 262 GLU B O 1
ATOM 4777 N N . PHE B 1 271 ? -23.899 -24.474 65.107 1.00 59.19 263 PHE B N 1
ATOM 4778 C CA . PHE B 1 271 ? -24.080 -23.092 65.537 1.00 56.85 263 PHE B CA 1
ATOM 4779 C C . PHE B 1 271 ? -25.259 -22.442 64.821 1.00 65.71 263 PHE B C 1
ATOM 4780 O O . PHE B 1 271 ? -26.081 -21.771 65.457 1.00 69.43 263 PHE B O 1
ATOM 4788 N N . LYS B 1 272 ? -25.369 -22.640 63.503 1.00 67.19 264 LYS B N 1
ATOM 4789 C CA . LYS B 1 272 ? -26.491 -22.066 62.766 1.00 71.09 264 LYS B CA 1
ATOM 4790 C C . LYS B 1 272 ? -27.818 -22.582 63.306 1.00 74.33 264 LYS B C 1
ATOM 4791 O O . LYS B 1 272 ? -28.760 -21.808 63.510 1.00 73.66 264 LYS B O 1
ATOM 4797 N N . THR B 1 273 ? -27.903 -23.890 63.554 1.00 69.54 265 THR B N 1
ATOM 4798 C CA . THR B 1 273 ? -29.155 -24.482 64.013 1.00 74.96 265 THR B CA 1
ATOM 4799 C C . THR B 1 273 ? -29.513 -24.003 65.416 1.00 74.69 265 THR B C 1
ATOM 4800 O O . THR B 1 273 ? -30.657 -23.617 65.674 1.00 73.25 265 THR B O 1
ATOM 4804 N N . ARG B 1 274 ? -28.543 -24.007 66.339 1.00 67.57 266 ARG B N 1
ATOM 4805 C CA . ARG B 1 274 ? -28.823 -23.508 67.682 1.00 72.30 266 ARG B CA 1
ATOM 4806 C C . ARG B 1 274 ? -29.134 -22.014 67.662 1.00 77.85 266 ARG B C 1
ATOM 4807 O O . ARG B 1 274 ? -29.915 -21.534 68.494 1.00 76.57 266 ARG B O 1
ATOM 4815 N N . TYR B 1 275 ? -28.544 -21.278 66.714 1.00 76.36 267 TYR B N 1
ATOM 4816 C CA . TYR B 1 275 ? -28.828 -19.853 66.553 1.00 74.84 267 TYR B CA 1
ATOM 4817 C C . TYR B 1 275 ? -30.274 -19.626 66.123 1.00 78.14 267 TYR B C 1
ATOM 4818 O O . TYR B 1 275 ? -30.972 -18.772 66.681 1.00 82.64 267 TYR B O 1
ATOM 4827 N N . ARG B 1 276 ? -30.741 -20.385 65.128 1.00 78.52 268 ARG B N 1
ATOM 4828 C CA . ARG B 1 276 ? -32.116 -20.245 64.660 1.00 79.58 268 ARG B CA 1
ATOM 4829 C C . ARG B 1 276 ? -33.136 -20.583 65.741 1.00 87.21 268 ARG B C 1
ATOM 4830 O O . ARG B 1 276 ? -34.282 -20.128 65.661 1.00 88.41 268 ARG B O 1
ATOM 4838 N N . GLN B 1 277 ? -32.754 -21.384 66.736 1.00 87.70 269 GLN B N 1
ATOM 4839 C CA . GLN B 1 277 ? -33.653 -21.777 67.811 1.00 87.54 269 GLN B CA 1
ATOM 4840 C C . GLN B 1 277 ? -33.520 -20.907 69.048 1.00 84.97 269 GLN B C 1
ATOM 4841 O O . GLN B 1 277 ? -34.408 -20.944 69.910 1.00 86.83 269 GLN B O 1
ATOM 4847 N N . GLY B 1 278 ? -32.446 -20.132 69.158 1.00 76.39 270 GLY B N 1
ATOM 4848 C CA . GLY B 1 278 ? -32.180 -19.410 70.384 1.00 79.49 270 GLY B CA 1
ATOM 4849 C C . GLY B 1 278 ? -31.731 -20.363 71.469 1.00 80.02 270 GLY B C 1
ATOM 4850 O O . GLY B 1 278 ? -32.243 -20.329 72.593 1.00 78.47 270 GLY B O 1
ATOM 4851 N N . CYS B 1 279 ? -30.776 -21.232 71.130 1.00 75.46 271 CYS B N 1
ATOM 4852 C CA . CYS B 1 279 ? -30.262 -22.247 72.040 1.00 80.72 271 CYS B CA 1
ATOM 4853 C C . CYS B 1 279 ? -28.745 -22.166 72.156 1.00 76.27 271 CYS B C 1
ATOM 4854 O O . CYS B 1 279 ? -28.079 -23.169 72.427 1.00 75.03 271 CYS B O 1
ATOM 4857 N N . ILE B 1 280 ? -28.192 -20.970 71.952 1.00 68.73 272 ILE B N 1
ATOM 4858 C CA . ILE B 1 280 ? -26.756 -20.752 72.042 1.00 65.77 272 ILE B CA 1
ATOM 4859 C C . ILE B 1 280 ? -26.523 -19.273 72.309 1.00 65.99 272 ILE B C 1
ATOM 4860 O O . ILE B 1 280 ? -27.319 -18.420 71.904 1.00 67.69 272 ILE B O 1
ATOM 4865 N N . ARG B 1 281 ? -25.438 -18.972 73.013 1.00 60.27 273 ARG B N 1
ATOM 4866 C CA . ARG B 1 281 ? -25.074 -17.598 73.322 1.00 64.46 273 ARG B CA 1
ATOM 4867 C C . ARG B 1 281 ? -24.124 -17.059 72.261 1.00 63.47 273 ARG B C 1
ATOM 4868 O O . ARG B 1 281 ? -23.309 -17.798 71.698 1.00 63.50 273 ARG B O 1
ATOM 4870 N N . ASP B 1 282 ? -24.245 -15.755 71.985 1.00 49.07 274 ASP B N 1
ATOM 4871 C CA . ASP B 1 282 ? -23.373 -15.128 71.000 1.00 52.21 274 ASP B CA 1
ATOM 4872 C C . ASP B 1 282 ? -21.915 -15.232 71.407 1.00 51.59 274 ASP B C 1
ATOM 4873 O O . ASP B 1 282 ? -21.045 -15.397 70.545 1.00 49.21 274 ASP B O 1
ATOM 4878 N N . VAL B 1 283 ? -21.632 -15.145 72.709 1.00 55.95 275 VAL B N 1
ATOM 4879 C CA . VAL B 1 283 ? -20.251 -15.223 73.171 1.00 54.13 275 VAL B CA 1
ATOM 4880 C C . VAL B 1 283 ? -19.618 -16.540 72.734 1.00 54.53 275 VAL B C 1
ATOM 4881 O O . VAL B 1 283 ? -18.449 -16.573 72.330 1.00 49.14 275 VAL B O 1
ATOM 4885 N N . GLU B 1 284 ? -20.385 -17.637 72.762 1.00 52.60 276 GLU B N 1
ATOM 4886 C CA . GLU B 1 284 ? -19.839 -18.909 72.297 1.00 52.94 276 GLU B CA 1
ATOM 4887 C C . GLU B 1 284 ? -19.571 -18.866 70.794 1.00 53.25 276 GLU B C 1
ATOM 4888 O O . GLU B 1 284 ? -18.459 -19.166 70.342 1.00 50.23 276 GLU B O 1
ATOM 4894 N N . VAL B 1 285 ? -20.570 -18.457 70.007 1.00 45.67 277 VAL B N 1
ATOM 4895 C CA . VAL B 1 285 ? -20.404 -18.434 68.555 1.00 44.36 277 VAL B CA 1
ATOM 4896 C C . VAL B 1 285 ? -19.294 -17.468 68.158 1.00 46.86 277 VAL B C 1
ATOM 4897 O O . VAL B 1 285 ? -18.513 -17.740 67.237 1.00 43.39 277 VAL B O 1
ATOM 4901 N N . LYS B 1 286 ? -19.188 -16.337 68.860 1.00 50.48 278 LYS B N 1
ATOM 4902 C CA . LYS B 1 286 ? -18.153 -15.367 68.526 1.00 45.87 278 LYS B CA 1
ATOM 4903 C C . LYS B 1 286 ? -16.783 -15.810 69.013 1.00 45.02 278 LYS B C 1
ATOM 4904 O O . LYS B 1 286 ? -15.780 -15.566 68.337 1.00 37.30 278 LYS B O 1
ATOM 4910 N N . ALA B 1 287 ? -16.714 -16.456 70.181 1.00 45.25 279 ALA B N 1
ATOM 4911 C CA . ALA B 1 287 ? -15.426 -16.959 70.649 1.00 44.44 279 ALA B CA 1
ATOM 4912 C C . ALA B 1 287 ? -14.826 -17.928 69.642 1.00 39.47 279 ALA B C 1
ATOM 4913 O O . ALA B 1 287 ? -13.632 -17.848 69.333 1.00 41.66 279 ALA B O 1
ATOM 4915 N N . ARG B 1 288 ? -15.644 -18.846 69.113 1.00 39.14 280 ARG B N 1
ATOM 4916 C CA . ARG B 1 288 ? -15.144 -19.809 68.134 1.00 39.13 280 ARG B CA 1
ATOM 4917 C C . ARG B 1 288 ? -14.656 -19.104 66.878 1.00 39.84 280 ARG B C 1
ATOM 4918 O O . ARG B 1 288 ? -13.594 -19.441 66.342 1.00 41.08 280 ARG B O 1
ATOM 4926 N N . LEU B 1 289 ? -15.416 -18.118 66.399 1.00 36.06 281 LEU B N 1
ATOM 4927 C CA . LEU B 1 289 ? -15.012 -17.385 65.201 1.00 39.46 281 LEU B CA 1
ATOM 4928 C C . LEU B 1 289 ? -13.710 -16.631 65.428 1.00 40.50 281 LEU B C 1
ATOM 4929 O O . LEU B 1 289 ? -12.795 -16.687 64.596 1.00 34.55 281 LEU B O 1
ATOM 4934 N N . ALA B 1 290 ? -13.610 -15.909 66.550 1.00 35.64 282 ALA B N 1
ATOM 4935 C CA . ALA B 1 290 ? -12.376 -15.189 66.832 1.00 33.09 282 ALA B CA 1
ATOM 4936 C C . ALA B 1 290 ? -11.208 -16.152 66.927 1.00 29.80 282 ALA B C 1
ATOM 4937 O O . ALA B 1 290 ? -10.116 -15.858 66.431 1.00 31.28 282 ALA B O 1
ATOM 4939 N N . GLU B 1 291 ? -11.421 -17.310 67.569 1.00 33.69 283 GLU B N 1
ATOM 4940 C CA . GLU B 1 291 ? -10.371 -18.319 67.642 1.00 33.91 283 GLU B CA 1
ATOM 4941 C C . GLU B 1 291 ? -9.925 -18.745 66.250 1.00 32.06 283 GLU B C 1
ATOM 4942 O O . GLU B 1 291 ? -8.725 -18.789 65.958 1.00 33.00 283 GLU B O 1
ATOM 4948 N N . GLU B 1 292 ? -10.880 -19.053 65.368 1.00 36.13 284 GLU B N 1
ATOM 4949 C CA . GLU B 1 292 ? -10.519 -19.553 64.042 1.00 34.53 284 GLU B CA 1
ATOM 4950 C C . GLU B 1 292 ? -9.830 -18.484 63.198 1.00 35.67 284 GLU B C 1
ATOM 4951 O O . GLU B 1 292 ? -8.847 -18.781 62.510 1.00 31.40 284 GLU B O 1
ATOM 4957 N N . ILE B 1 293 ? -10.331 -17.244 63.225 1.00 32.35 285 ILE B N 1
ATOM 4958 C CA . ILE B 1 293 ? -9.634 -16.154 62.533 1.00 32.33 285 ILE B CA 1
ATOM 4959 C C . ILE B 1 293 ? -8.234 -15.956 63.113 1.00 27.25 285 ILE B C 1
ATOM 4960 O O . ILE B 1 293 ? -7.260 -15.796 62.370 1.00 31.86 285 ILE B O 1
ATOM 4965 N N . ASN B 1 294 ? -8.101 -16.004 64.444 1.00 27.09 286 ASN B N 1
ATOM 4966 C CA . ASN B 1 294 ? -6.781 -15.829 65.060 1.00 26.08 286 ASN B CA 1
ATOM 4967 C C . ASN B 1 294 ? -5.827 -16.968 64.703 1.00 30.52 286 ASN B C 1
ATOM 4968 O O . ASN B 1 294 ? -4.636 -16.733 64.466 1.00 31.73 286 ASN B O 1
ATOM 4973 N N . LEU B 1 295 ? -6.325 -18.209 64.658 1.00 30.26 287 LEU B N 1
ATOM 4974 C CA . LEU B 1 295 ? -5.479 -19.319 64.230 1.00 29.49 287 LEU B CA 1
ATOM 4975 C C . LEU B 1 295 ? -5.085 -19.181 62.761 1.00 29.10 287 LEU B C 1
ATOM 4976 O O . LEU B 1 295 ? -3.962 -19.528 62.375 1.00 32.65 287 LEU B O 1
ATOM 4981 N N . PHE B 1 296 ? -6.004 -18.689 61.931 1.00 30.93 288 PHE B N 1
ATOM 4982 C CA . PHE B 1 296 ? -5.717 -18.444 60.519 1.00 33.27 288 PHE B CA 1
ATOM 4983 C C . PHE B 1 296 ? -4.643 -17.372 60.350 1.00 32.75 288 PHE B C 1
ATOM 4984 O O . PHE B 1 296 ? -3.740 -17.506 59.515 1.00 28.95 288 PHE B O 1
ATOM 4992 N N . LEU B 1 297 ? -4.716 -16.310 61.142 1.00 28.39 289 LEU B N 1
ATOM 4993 C CA . LEU B 1 297 ? -3.763 -15.219 60.987 1.00 29.06 289 LEU B CA 1
ATOM 4994 C C . LEU B 1 297 ? -2.418 -15.506 61.640 1.00 27.04 289 LEU B C 1
ATOM 4995 O O . LEU B 1 297 ? -1.411 -14.898 61.266 1.00 31.91 289 LEU B O 1
ATOM 5000 N N . ASN B 1 298 ? -2.378 -16.369 62.649 1.00 28.23 290 ASN B N 1
ATOM 5001 C CA . ASN B 1 298 ? -1.142 -16.561 63.404 1.00 27.71 290 ASN B CA 1
ATOM 5002 C C . ASN B 1 298 ? 0.069 -16.880 62.538 1.00 33.70 290 ASN B C 1
ATOM 5003 O O . ASN B 1 298 ? 1.133 -16.289 62.778 1.00 31.29 290 ASN B O 1
ATOM 5008 N N . PRO B 1 299 ? 0.005 -17.805 61.565 1.00 33.64 291 PRO B N 1
ATOM 5009 C CA . PRO B 1 299 ? 1.191 -18.030 60.722 1.00 35.19 291 PRO B CA 1
ATOM 5010 C C . PRO B 1 299 ? 1.637 -16.777 59.999 1.00 32.80 291 PRO B C 1
ATOM 5011 O O . PRO B 1 299 ? 2.842 -16.570 59.812 1.00 34.09 291 PRO B O 1
ATOM 5015 N N . PHE B 1 300 ? 0.684 -15.938 59.573 1.00 28.90 292 PHE B N 1
ATOM 5016 C CA . PHE B 1 300 ? 1.043 -14.679 58.925 1.00 30.10 292 PHE B CA 1
ATOM 5017 C C . PHE B 1 300 ? 1.731 -13.746 59.907 1.00 29.47 292 PHE B C 1
ATOM 5018 O O . PHE B 1 300 ? 2.659 -13.011 59.534 1.00 30.38 292 PHE B O 1
ATOM 5026 N N . ARG B 1 301 ? 1.276 -13.738 61.167 1.00 28.35 293 ARG B N 1
ATOM 5027 C CA . ARG B 1 301 ? 1.906 -12.889 62.179 1.00 32.56 293 ARG B CA 1
ATOM 5028 C C . ARG B 1 301 ? 3.366 -13.268 62.376 1.00 33.59 293 ARG B C 1
ATOM 5029 O O . ARG B 1 301 ? 4.240 -12.395 62.487 1.00 34.60 293 ARG B O 1
ATOM 5037 N N . GLU B 1 302 ? 3.643 -14.574 62.451 1.00 31.91 294 GLU B N 1
ATOM 5038 C CA . GLU B 1 302 ? 5.002 -15.052 62.672 1.00 32.40 294 GLU B CA 1
ATOM 5039 C C . GLU B 1 302 ? 5.913 -14.663 61.513 1.00 37.80 294 GLU B C 1
ATOM 5040 O O . GLU B 1 302 ? 7.034 -14.181 61.716 1.00 37.96 294 GLU B O 1
ATOM 5046 N N . LYS B 1 303 ? 5.439 -14.860 60.284 1.00 33.07 295 LYS B N 1
ATOM 5047 C CA . LYS B 1 303 ? 6.238 -14.491 59.127 1.00 35.88 295 LYS B CA 1
ATOM 5048 C C . LYS B 1 303 ? 6.398 -12.976 59.043 1.00 34.33 295 LYS B C 1
ATOM 5049 O O . LYS B 1 303 ? 7.493 -12.470 58.767 1.00 34.27 295 LYS B O 1
ATOM 5055 N N . ARG B 1 304 ? 5.326 -12.231 59.304 1.00 31.08 296 ARG B N 1
ATOM 5056 C CA . ARG B 1 304 ? 5.432 -10.776 59.247 1.00 30.48 296 ARG B CA 1
ATOM 5057 C C . ARG B 1 304 ? 6.457 -10.263 60.252 1.00 30.58 296 ARG B C 1
ATOM 5058 O O . ARG B 1 304 ? 7.223 -9.336 59.953 1.00 34.86 296 ARG B O 1
ATOM 5066 N N . SER B 1 305 ? 6.519 -10.882 61.434 1.00 31.65 297 SER B N 1
ATOM 5067 C CA . SER B 1 305 ? 7.505 -10.483 62.430 1.00 31.85 297 SER B CA 1
ATOM 5068 C C . SER B 1 305 ? 8.929 -10.695 61.918 1.00 41.05 297 SER B C 1
ATOM 5069 O O . SER B 1 305 ? 9.813 -9.862 62.150 1.00 37.70 297 SER B O 1
ATOM 5072 N N . GLU B 1 306 ? 9.173 -11.806 61.221 1.00 33.66 298 GLU B N 1
ATOM 5073 C CA . GLU B 1 306 ? 10.506 -12.041 60.669 1.00 42.67 298 GLU B CA 1
ATOM 5074 C C . GLU B 1 306 ? 10.856 -10.990 59.623 1.00 42.98 298 GLU B C 1
ATOM 5075 O O . GLU B 1 306 ? 11.990 -10.493 59.577 1.00 39.30 298 GLU B O 1
ATOM 5081 N N . LEU B 1 307 ? 9.884 -10.637 58.777 1.00 37.87 299 LEU B N 1
ATOM 5082 C CA . LEU B 1 307 ? 10.114 -9.664 57.714 1.00 36.11 299 LEU B CA 1
ATOM 5083 C C . LEU B 1 307 ? 10.371 -8.274 58.280 1.00 39.35 299 LEU B C 1
ATOM 5084 O O . LEU B 1 307 ? 11.254 -7.554 57.801 1.00 43.33 299 LEU B O 1
ATOM 5089 N N . VAL B 1 308 ? 9.603 -7.871 59.288 1.00 36.57 300 VAL B N 1
ATOM 5090 C CA . VAL B 1 308 ? 9.829 -6.565 59.899 1.00 41.79 300 VAL B CA 1
ATOM 5091 C C . VAL B 1 308 ? 11.185 -6.533 60.594 1.00 42.12 300 VAL B C 1
ATOM 5092 O O . VAL B 1 308 ? 11.873 -5.505 60.602 1.00 45.04 300 VAL B O 1
ATOM 5096 N N . ALA B 1 309 ? 11.596 -7.661 61.176 1.00 40.06 301 ALA B N 1
ATOM 5097 C CA . ALA B 1 309 ? 12.882 -7.713 61.854 1.00 45.52 301 ALA B CA 1
ATOM 5098 C C . ALA B 1 309 ? 14.052 -7.685 60.882 1.00 49.42 301 ALA B C 1
ATOM 5099 O O . ALA B 1 309 ? 15.148 -7.266 61.269 1.00 47.63 301 ALA B O 1
ATOM 5101 N N . GLN B 1 310 ? 13.853 -8.115 59.636 1.00 41.11 302 GLN B N 1
ATOM 5102 C CA . GLN B 1 310 ? 14.912 -8.125 58.630 1.00 40.52 302 GLN B CA 1
ATOM 5103 C C . GLN B 1 310 ? 14.377 -7.507 57.345 1.00 39.78 302 GLN B C 1
ATOM 5104 O O . GLN B 1 310 ? 14.041 -8.222 56.393 1.00 43.40 302 GLN B O 1
ATOM 5110 N N . PRO B 1 311 ? 14.313 -6.173 57.275 1.00 42.87 303 PRO B N 1
ATOM 5111 C CA . PRO B 1 311 ? 13.691 -5.524 56.107 1.00 45.27 303 PRO B CA 1
ATOM 5112 C C . PRO B 1 311 ? 14.442 -5.755 54.812 1.00 44.64 303 PRO B C 1
ATOM 5113 O O . PRO B 1 311 ? 13.877 -5.505 53.740 1.00 43.72 303 PRO B O 1
ATOM 5117 N N . LYS B 1 312 ? 15.692 -6.216 54.862 1.00 47.66 304 LYS B N 1
ATOM 5118 C CA . LYS B 1 312 ? 16.376 -6.562 53.621 1.00 49.17 304 LYS B CA 1
ATOM 5119 C C . LYS B 1 312 ? 15.607 -7.623 52.840 1.00 48.23 304 LYS B C 1
ATOM 5120 O O . LYS B 1 312 ? 15.684 -7.653 51.608 1.00 48.27 304 LYS B O 1
ATOM 5122 N N . PHE B 1 313 ? 14.854 -8.489 53.531 1.00 41.77 305 PHE B N 1
ATOM 5123 C CA . PHE B 1 313 ? 13.964 -9.419 52.834 1.00 41.84 305 PHE B CA 1
ATOM 5124 C C . PHE B 1 313 ? 12.968 -8.677 51.955 1.00 38.55 305 PHE B C 1
ATOM 5125 O O . PHE B 1 313 ? 12.728 -9.059 50.803 1.00 40.07 305 PHE B O 1
ATOM 5133 N N . LEU B 1 314 ? 12.337 -7.639 52.500 1.00 35.66 306 LEU B N 1
ATOM 5134 C CA . LEU B 1 314 ? 11.372 -6.886 51.714 1.00 32.36 306 LEU B CA 1
ATOM 5135 C C . LEU B 1 314 ? 12.060 -6.190 50.551 1.00 35.93 306 LEU B C 1
ATOM 5136 O O . LEU B 1 314 ? 11.572 -6.217 49.413 1.00 32.80 306 LEU B O 1
ATOM 5141 N N . GLU B 1 315 ? 13.200 -5.550 50.825 1.00 37.46 307 GLU B N 1
ATOM 5142 C CA . GLU B 1 315 ? 13.934 -4.869 49.768 1.00 33.66 307 GLU B CA 1
ATOM 5143 C C . GLU B 1 315 ? 14.346 -5.850 48.682 1.00 33.60 307 GLU B C 1
ATOM 5144 O O . GLU B 1 315 ? 14.161 -5.586 47.493 1.00 33.64 307 GLU B O 1
ATOM 5150 N N . GLU B 1 316 ? 14.894 -7.002 49.078 1.00 35.94 308 GLU B N 1
ATOM 5151 C CA . GLU B 1 316 ? 15.360 -7.963 48.081 1.00 38.60 308 GLU B CA 1
ATOM 5152 C C . GLU B 1 316 ? 14.205 -8.508 47.246 1.00 39.13 308 GLU B C 1
ATOM 5153 O O . GLU B 1 316 ? 14.355 -8.735 46.041 1.00 40.04 308 GLU B O 1
ATOM 5159 N N . ALA B 1 317 ? 13.042 -8.714 47.863 1.00 35.83 309 ALA B N 1
ATOM 5160 C CA . ALA B 1 317 ? 11.887 -9.208 47.118 1.00 32.99 309 ALA B CA 1
ATOM 5161 C C . ALA B 1 317 ? 11.454 -8.211 46.053 1.00 32.78 309 ALA B C 1
ATOM 5162 O O . ALA B 1 317 ? 11.220 -8.579 44.895 1.00 33.48 309 ALA B O 1
ATOM 5164 N N . LEU B 1 318 ? 11.344 -6.941 46.428 1.00 29.07 310 LEU B N 1
ATOM 5165 C CA . LEU B 1 318 ? 10.948 -5.927 45.452 1.00 28.20 310 LEU B CA 1
ATOM 5166 C C . LEU B 1 318 ? 12.046 -5.686 44.421 1.00 32.36 310 LEU B C 1
ATOM 5167 O O . LEU B 1 318 ? 11.752 -5.433 43.244 1.00 29.86 310 LEU B O 1
ATOM 5172 N N . GLN B 1 319 ? 13.316 -5.748 44.839 1.00 33.59 311 GLN B N 1
ATOM 5173 C CA . GLN B 1 319 ? 14.406 -5.603 43.874 1.00 37.05 311 GLN B CA 1
ATOM 5174 C C . GLN B 1 319 ? 14.368 -6.709 42.830 1.00 35.42 311 GLN B C 1
ATOM 5175 O O . GLN B 1 319 ? 14.530 -6.453 41.630 1.00 32.71 311 GLN B O 1
ATOM 5181 N N . GLN B 1 320 ? 14.157 -7.947 43.275 1.00 34.30 312 GLN B N 1
ATOM 5182 C CA . GLN B 1 320 ? 14.177 -9.093 42.370 1.00 34.79 312 GLN B CA 1
ATOM 5183 C C . GLN B 1 320 ? 13.060 -8.998 41.339 1.00 34.73 312 GLN B C 1
ATOM 5184 O O . GLN B 1 320 ? 13.285 -9.191 40.135 1.00 35.17 312 GLN B O 1
ATOM 5190 N N . GLY B 1 321 ? 11.849 -8.670 41.794 1.00 33.35 313 GLY B N 1
ATOM 5191 C CA . GLY B 1 321 ? 10.723 -8.566 40.880 1.00 30.55 313 GLY B CA 1
ATOM 5192 C C . GLY B 1 321 ? 10.802 -7.344 39.984 1.00 31.51 313 GLY B C 1
ATOM 5193 O O . GLY B 1 321 ? 10.462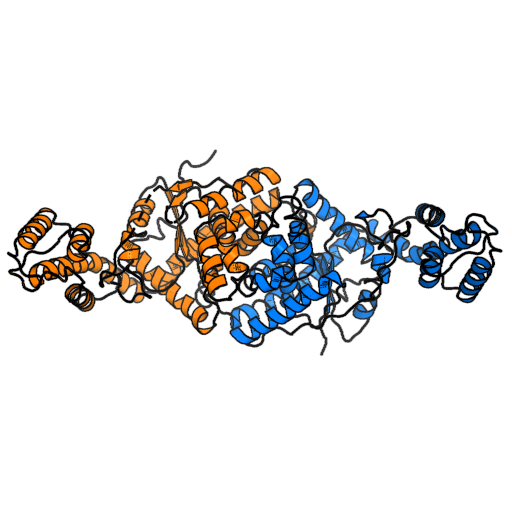 -7.408 38.797 1.00 30.08 313 GLY B O 1
ATOM 5194 N N . THR B 1 322 ? 11.281 -6.225 40.523 1.00 28.78 314 THR B N 1
ATOM 5195 C CA . THR B 1 322 ? 11.426 -5.030 39.694 1.00 27.85 314 THR B CA 1
ATOM 5196 C C . THR B 1 322 ? 12.474 -5.249 38.607 1.00 29.03 314 THR B C 1
ATOM 5197 O O . THR B 1 322 ? 12.306 -4.787 37.472 1.00 29.80 314 THR B O 1
ATOM 5201 N N . GLU B 1 323 ? 13.537 -5.991 38.912 1.00 31.31 315 GLU B N 1
ATOM 5202 C CA . GLU B 1 323 ? 14.542 -6.262 37.892 1.00 35.13 315 GLU B CA 1
ATOM 5203 C C . GLU B 1 323 ? 13.980 -7.145 36.789 1.00 36.84 315 GLU B C 1
ATOM 5204 O O . GLU B 1 323 ? 14.276 -6.927 35.610 1.00 33.13 315 GLU B O 1
ATOM 5210 N N . LYS B 1 324 ? 13.152 -8.134 37.150 1.00 31.83 316 LYS B N 1
ATOM 5211 C CA . LYS B 1 324 ? 12.520 -8.969 36.132 1.00 32.23 316 LYS B CA 1
ATOM 5212 C C . LYS B 1 324 ? 11.596 -8.143 35.249 1.00 30.93 316 LYS B C 1
ATOM 5213 O O . LYS B 1 324 ? 11.644 -8.243 34.018 1.00 31.57 316 LYS B O 1
ATOM 5215 N N . MET B 1 325 ? 10.747 -7.309 35.864 1.00 27.53 317 MET B N 1
ATOM 5216 C CA . MET B 1 325 ? 9.863 -6.459 35.068 1.00 26.88 317 MET B CA 1
ATOM 5217 C C . MET B 1 325 ? 10.666 -5.489 34.211 1.00 30.40 317 MET B C 1
ATOM 5218 O O . MET B 1 325 ? 10.280 -5.188 33.075 1.00 29.55 317 MET B O 1
ATOM 5223 N N . ARG B 1 326 ? 11.768 -4.959 34.748 1.00 31.23 318 ARG B N 1
ATOM 5224 C CA . ARG B 1 326 ? 12.592 -4.043 33.965 1.00 32.11 318 ARG B CA 1
ATOM 5225 C C . ARG B 1 326 ? 13.155 -4.735 32.737 1.00 31.05 318 ARG B C 1
ATOM 5226 O O . ARG B 1 326 ? 13.215 -4.140 31.656 1.00 30.93 318 ARG B O 1
ATOM 5234 N N . THR B 1 327 ? 13.565 -5.995 32.881 1.00 31.99 319 THR B N 1
ATOM 5235 C CA . THR B 1 327 ? 14.074 -6.733 31.728 1.00 33.23 319 THR B CA 1
ATOM 5236 C C . THR B 1 327 ? 12.984 -6.916 30.680 1.00 34.26 319 THR B C 1
ATOM 5237 O O . THR B 1 327 ? 13.199 -6.657 29.487 1.00 33.75 319 THR B O 1
ATOM 5241 N N . VAL B 1 328 ? 11.800 -7.349 31.116 1.00 29.95 320 VAL B N 1
ATOM 5242 C CA . VAL B 1 328 ? 10.671 -7.513 30.204 1.00 32.57 320 VAL B CA 1
ATOM 5243 C C . VAL B 1 328 ? 10.346 -6.190 29.520 1.00 31.37 320 VAL B C 1
ATOM 5244 O O . VAL B 1 328 ? 10.126 -6.132 28.304 1.00 31.29 320 VAL B O 1
ATOM 5248 N N . ALA B 1 329 ? 10.303 -5.110 30.302 1.00 25.81 321 ALA B N 1
ATOM 5249 C CA . ALA B 1 329 ? 9.922 -3.809 29.759 1.00 26.10 321 ALA B CA 1
ATOM 5250 C C . ALA B 1 329 ? 10.895 -3.349 28.690 1.00 28.65 321 ALA B C 1
ATOM 5251 O O . ALA B 1 329 ? 10.478 -2.791 27.666 1.00 27.74 321 ALA B O 1
ATOM 5253 N N . ARG B 1 330 ? 12.195 -3.567 28.902 1.00 27.07 322 ARG B N 1
ATOM 5254 C CA . ARG B 1 330 ? 13.167 -3.193 27.885 1.00 29.32 322 ARG B CA 1
ATOM 5255 C C . ARG B 1 330 ? 12.961 -3.998 26.604 1.00 28.92 322 ARG B C 1
ATOM 5256 O O . ARG B 1 330 ? 13.025 -3.445 25.500 1.00 34.03 322 ARG B O 1
ATOM 5264 N N . GLU B 1 331 ? 12.722 -5.309 26.734 1.00 30.39 323 GLU B N 1
ATOM 5265 C CA . GLU B 1 331 ? 12.511 -6.146 25.554 1.00 33.56 323 GLU B CA 1
ATOM 5266 C C . GLU B 1 331 ? 11.234 -5.745 24.822 1.00 35.99 323 GLU B C 1
ATOM 5267 O O . GLU B 1 331 ? 11.212 -5.666 23.587 1.00 34.46 323 GLU B O 1
ATOM 5273 N N . THR B 1 332 ? 10.165 -5.475 25.570 1.00 30.38 324 THR B N 1
ATOM 5274 C CA . THR B 1 332 ? 8.921 -5.028 24.955 1.00 29.92 324 THR B CA 1
ATOM 5275 C C . THR B 1 332 ? 9.120 -3.724 24.195 1.00 26.79 324 THR B C 1
ATOM 5276 O O . THR B 1 332 ? 8.659 -3.579 23.059 1.00 28.96 324 THR B O 1
ATOM 5280 N N . MET B 1 333 ? 9.791 -2.751 24.810 1.00 29.17 325 MET B N 1
ATOM 5281 C CA . MET B 1 333 ? 9.913 -1.455 24.145 1.00 27.34 325 MET B CA 1
ATOM 5282 C C . MET B 1 333 ? 10.855 -1.522 22.954 1.00 29.19 325 MET B C 1
ATOM 5283 O O . MET B 1 333 ? 10.704 -0.746 22.005 1.00 28.76 325 MET B O 1
ATOM 5288 N N . GLU B 1 334 ? 11.820 -2.442 22.966 1.00 29.47 326 GLU B N 1
ATOM 5289 C CA . GLU B 1 334 ? 12.626 -2.629 21.768 1.00 32.42 326 GLU B CA 1
ATOM 5290 C C . GLU B 1 334 ? 11.742 -3.033 20.596 1.00 32.82 326 GLU B C 1
ATOM 5291 O O . GLU B 1 334 ? 11.918 -2.543 19.473 1.00 32.94 326 GLU B O 1
ATOM 5297 N N . GLU B 1 335 ? 10.765 -3.908 20.850 1.00 32.04 327 GLU B N 1
ATOM 5298 C CA . GLU B 1 335 ? 9.838 -4.325 19.802 1.00 31.30 327 GLU B CA 1
ATOM 5299 C C . GLU B 1 335 ? 8.944 -3.171 19.385 1.00 29.21 327 GLU B C 1
ATOM 5300 O O . GLU B 1 335 ? 8.692 -2.968 18.192 1.00 29.81 327 GLU B O 1
ATOM 5306 N N . VAL B 1 336 ? 8.416 -2.437 20.365 1.00 28.91 328 VAL B N 1
ATOM 5307 C CA . VAL B 1 336 ? 7.554 -1.295 20.066 1.00 25.93 328 VAL B CA 1
ATOM 5308 C C . VAL B 1 336 ? 8.282 -0.295 19.178 1.00 28.72 328 VAL B C 1
ATOM 5309 O O . VAL B 1 336 ? 7.738 0.199 18.181 1.00 29.06 328 VAL B O 1
ATOM 5313 N N . HIS B 1 337 ? 9.513 0.047 19.547 1.00 28.13 329 HIS B N 1
ATOM 5314 C CA . HIS B 1 337 ? 10.264 1.009 18.752 1.00 30.20 329 HIS B CA 1
ATOM 5315 C C . HIS B 1 337 ? 10.508 0.481 17.345 1.00 31.28 329 HIS B C 1
ATOM 5316 O O . HIS B 1 337 ? 10.409 1.230 16.372 1.00 31.65 329 HIS B O 1
ATOM 5323 N N . ASP B 1 338 ? 10.821 -0.810 17.223 1.00 30.16 330 ASP B N 1
ATOM 5324 C CA . ASP B 1 338 ? 11.060 -1.400 15.911 1.00 31.72 330 ASP B CA 1
ATOM 5325 C C . ASP B 1 338 ? 9.801 -1.377 15.047 1.00 37.26 330 ASP B C 1
ATOM 5326 O O . ASP B 1 338 ? 9.890 -1.241 13.821 1.00 38.78 330 ASP B O 1
ATOM 5331 N N . HIS B 1 339 ? 8.625 -1.509 15.659 1.00 30.69 331 HIS B N 1
ATOM 5332 C CA . HIS B 1 339 ? 7.386 -1.506 14.889 1.00 31.55 331 HIS B CA 1
ATOM 5333 C C . HIS B 1 339 ? 6.821 -0.103 14.670 1.00 28.56 331 HIS B C 1
ATOM 5334 O O . HIS B 1 339 ? 6.399 0.220 13.557 1.00 29.86 331 HIS B O 1
ATOM 5341 N N . LEU B 1 340 ? 6.777 0.725 15.720 1.00 26.99 332 LEU B N 1
ATOM 5342 C CA . LEU B 1 340 ? 6.304 2.100 15.569 1.00 29.14 332 LEU B CA 1
ATOM 5343 C C . LEU B 1 340 ? 7.256 2.911 14.699 1.00 28.09 332 LEU B C 1
ATOM 5344 O O . LEU B 1 340 ? 6.840 3.520 13.707 1.00 29.20 332 LEU B O 1
ATOM 5349 N N . GLY B 1 341 ? 8.543 2.917 15.049 1.00 27.09 333 GLY B N 1
ATOM 5350 C CA . GLY B 1 341 ? 9.554 3.516 14.196 1.00 29.02 333 GLY B CA 1
ATOM 5351 C C . GLY B 1 341 ? 9.573 5.029 14.179 1.00 30.54 333 GLY B C 1
ATOM 5352 O O . GLY B 1 341 ? 10.078 5.616 13.217 1.00 29.84 333 GLY B O 1
ATOM 5353 N N . LEU B 1 342 ? 9.038 5.683 15.210 1.00 26.92 334 LEU B N 1
ATOM 5354 C CA . LEU B 1 342 ? 9.007 7.143 15.218 1.00 24.91 334 LEU B CA 1
ATOM 5355 C C . LEU B 1 342 ? 10.430 7.677 15.289 1.00 30.18 334 LEU B C 1
ATOM 5356 O O . LEU B 1 342 ? 11.164 7.383 16.243 1.00 29.50 334 LEU B O 1
ATOM 5361 N N . SER B 1 343 ? 10.819 8.453 14.277 1.00 31.25 335 SER B N 1
ATOM 5362 C CA . SER B 1 343 ? 12.145 9.078 14.223 1.00 28.12 335 SER B CA 1
ATOM 5363 C C . SER B 1 343 ? 13.267 8.052 14.338 1.00 29.91 335 SER B C 1
ATOM 5364 O O . SER B 1 343 ? 14.328 8.337 14.902 1.00 30.78 335 SER B O 1
ATOM 5367 N N . ARG B 1 344 ? 13.051 6.858 13.756 1.00 25.08 336 ARG B N 1
ATOM 5368 C CA A ARG B 1 344 ? 13.982 5.763 13.998 0.52 27.43 336 ARG B CA 1
ATOM 5369 C CA B ARG B 1 344 ? 13.973 5.739 13.944 0.48 27.69 336 ARG B CA 1
ATOM 5370 C C . ARG B 1 344 ? 15.379 6.090 13.487 1.00 29.34 336 ARG B C 1
ATOM 5371 O O . ARG B 1 344 ? 16.369 5.735 14.137 1.00 33.33 336 ARG B O 1
ATOM 5386 N N . LYS B 1 345 ? 15.490 6.768 12.345 1.00 29.53 337 LYS B N 1
ATOM 5387 C CA . LYS B 1 345 ? 16.823 7.066 11.832 1.00 34.78 337 LYS B CA 1
ATOM 5388 C C . LYS B 1 345 ? 17.544 8.069 12.728 1.00 35.44 337 LYS B C 1
ATOM 5389 O O . LYS B 1 345 ? 18.738 7.909 13.020 1.00 34.41 337 LYS B O 1
ATOM 5395 N N . TRP B 1 346 ? 16.836 9.107 13.178 1.00 30.16 338 TRP B N 1
ATOM 5396 C CA . TRP B 1 346 ? 17.474 10.106 14.033 1.00 34.54 338 TRP B CA 1
ATOM 5397 C C . TRP B 1 346 ? 17.731 9.552 15.425 1.00 32.35 338 TRP B C 1
ATOM 5398 O O . TRP B 1 346 ? 18.709 9.938 16.071 1.00 40.40 338 TRP B O 1
ATOM 5409 N N . ARG B 1 347 ? 16.903 8.619 15.897 1.00 32.17 339 ARG B N 1
ATOM 5410 C CA . ARG B 1 347 ? 17.208 7.996 17.182 1.00 35.61 339 ARG B CA 1
ATOM 5411 C C . ARG B 1 347 ? 18.495 7.174 17.121 1.00 38.05 339 ARG B C 1
ATOM 5412 O O . ARG B 1 347 ? 19.240 7.115 18.105 1.00 39.23 339 ARG B O 1
ATOM 5420 N N . THR B 1 348 ? 18.794 6.551 15.980 1.00 36.41 340 THR B N 1
ATOM 5421 C CA . THR B 1 348 ? 20.064 5.840 15.873 1.00 40.09 340 THR B CA 1
ATOM 5422 C C . THR B 1 348 ? 21.236 6.815 15.938 1.00 40.94 340 THR B C 1
ATOM 5423 O O . THR B 1 348 ? 22.247 6.553 16.605 1.00 39.71 340 THR B O 1
ATOM 5427 N N . ILE B 1 349 ? 21.095 7.953 15.263 1.00 36.93 341 ILE B N 1
ATOM 5428 C CA . ILE B 1 349 ? 22.127 8.983 15.244 1.00 34.99 341 ILE B CA 1
ATOM 5429 C C . ILE B 1 349 ? 22.368 9.530 16.645 1.00 32.13 341 ILE B C 1
ATOM 5430 O O . ILE B 1 349 ? 23.514 9.773 17.044 1.00 42.37 341 ILE B O 1
ATOM 5435 N N . LEU B 1 350 ? 21.294 9.743 17.412 1.00 30.29 342 LEU B N 1
ATOM 5436 C CA . LEU B 1 350 ? 21.390 10.293 18.759 1.00 36.34 342 LEU B CA 1
ATOM 5437 C C . LEU B 1 350 ? 21.855 9.266 19.779 1.00 54.73 342 LEU B C 1
ATOM 5438 O O . LEU B 1 350 ? 21.919 9.584 20.973 1.00 54.56 342 LEU B O 1
ATOM 5443 N N . ALA B 1 351 ? 22.134 8.040 19.337 1.00 56.19 343 ALA B N 1
ATOM 5444 C CA . ALA B 1 351 ? 22.814 7.041 20.145 1.00 65.82 343 ALA B CA 1
ATOM 5445 C C . ALA B 1 351 ? 24.231 6.757 19.667 1.00 74.72 343 ALA B C 1
ATOM 5446 O O . ALA B 1 351 ? 25.050 6.289 20.463 1.00 81.97 343 ALA B O 1
ATOM 5448 N N . SER B 1 352 ? 24.538 7.035 18.396 1.00 74.93 344 SER B N 1
ATOM 5449 C CA . SER B 1 352 ? 25.886 6.855 17.869 1.00 81.31 344 SER B CA 1
ATOM 5450 C C . SER B 1 352 ? 26.859 7.918 18.363 1.00 96.06 344 SER B C 1
ATOM 5451 O O . SER B 1 352 ? 28.062 7.797 18.101 1.00 105.09 344 SER B O 1
ATOM 5453 N N . SER B 1 353 ? 26.370 8.946 19.055 1.00 98.36 345 SER B N 1
ATOM 5454 C CA . SER B 1 353 ? 27.211 9.977 19.658 1.00 100.30 345 SER B CA 1
ATOM 5455 C C . SER B 1 353 ? 26.377 10.886 20.556 1.00 99.73 345 SER B C 1
ATOM 5456 O O . SER B 1 353 ? 25.455 11.559 20.091 1.00 94.84 345 SER B O 1
#

InterPro domains:
  IPR002305 Aminoacyl-tRNA synthetase, class Ic [PF00579] (3-289)
  IPR002306 Tryptophan-tRNA ligase [PR01039] (16-32)
  IPR002306 Tryptophan-tRNA ligase [PR01039] (71-90)
  IPR002306 Tryptophan-tRNA ligase [PR01039] (150-171)
  IPR002306 Tryptophan-tRNA ligase [PR01039] (201-211)
  IPR002306 Tryptophan-tRNA ligase [TIGR00233] (2-334)
  IPR002306 Tryptophan-tRNA ligase [cd00806] (5-288)
  IPR014729 Rossmann-like alpha/beta/alpha sandwich fold [G3DSA:3.40.50.620] (6-329)
  IPR024109 Tryptophan-tRNA ligase, bacterial-type [MF_00140_B] (3-335)
  IPR050203 Tryptophan--tRNA ligase [PTHR43766] (3-335)

Foldseek 3Di:
DAAEEEEEDAQDAFAFPLCVQWPLVVVVVQLPDPNYAYEYEHEPVLVCQPDDDPVRNVCSVVSLLNVLLLSVLVPVDLVSYFYAYLVLQVLLVVQLVVLVVVADLVLLCPLVVNVVVQVVQVVVVHHGDPVNSSSLSSVLSVCFLLLGAEYEDEPSCPSSLVSSLVSQVSLCVQFNHQHHRHDYDYTDPDRQAFQALDHHADPVVVRGHGLQDALVRLLVSLVSGFAFPVQPDLQRAGDPVSGNLLVLCVVQPPPVVVSVVVRVCNRRSNGGSCVSSVSSSVRVNVVSVSSNVSSVVCVVPVVVSVVSHVSSNVVSNVSSVVSVVVSCVRVVDVVVVVVVVD/DDDQQFEEEEEDAQDAFAFVWCVVPPLVVVQVQLPDRSYAYEYEHEPVLVCQPDDDPVVNVCSVVSLLNVLLLSVLVPVDLVRYFYAYVVLQVCLVVQLVVLVVVDDLVLLCPDPVNVVVQVVCVVVVHDGDPVNSSVLSSVLSVCFLLLGAEYECDPQSSLVSSQVSQVRLCVVFNHQHHRHDYDYAAAFQALPDGHDPVVVRGHGLQDALVRLLVSLVSGAAAVVCPFLQDAGDQPSGNLLVLCVVQPPPVVVSVVVNVSNRRSNDGSCVSSVNSSVRSNVVSVSSNVSSVVCVVPVVVSVVSHVSSNVVSNVSSVVSVVVSCVRVVVCVVVVVVVVVD

Nearest PDB structures (fol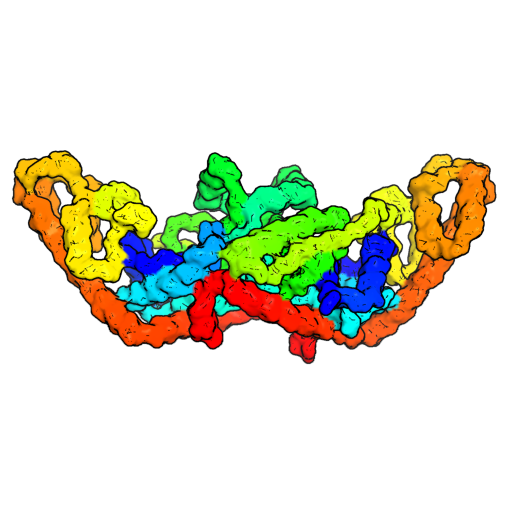dseek):
  6ncr-assembly3_B  TM=1.003E+00  e=8.677E-61  Chlamydia trachomatis D/UW-3/CX
  6ncr-assembly3_A  TM=9.927E-01  e=2.637E-54  Chlamydia trachomatis D/UW-3/CX
  2g36-assembly1_A-2  TM=9.387E-01  e=3.647E-28  Thermotoga maritima
  2a4m-assembly2_B  TM=9.248E-01  e=1.323E-27  Deinococcus radiodurans
  3m5w-assembly1_B  TM=8.598E-01  e=6.317E-26  Campylobacter jejuni subsp. jejuni NCTC 11168 = ATCC 700819

B-factor: mean 41.81, std 16.21, range [17.47, 116.04]

Solvent-accessible surface area: 29703 Å² total

Organism: Chlamydia trachomatis serovar D (strain ATCC VR-885 / DSM 19411 / UW-3/Cx) (NCBI:txid272561)

Secondary structure (DSSP, 8-state):
-PEEEEEEE---S--BHHHIIIIIHHHHHHHT-TTEEEEEEE-TGGGGGT--SHHHHHTHHHHHHHHHHHHHHHT--TTTSEEEEGGG-THHHHHHHHHHHHSBHHHHHTSHHHHHHHHHHHHTT---BHHHHTHHHHHHHHHHHTT-SEEEE-HHHHHHHHHHHHHHHHHHHHH-S-S--PEEEE--SSPPBPTTSSSB--TTTT---BTT--HHHHHHHHHT----TT--STTS----TT-HHHHHHHHH---HHHHHHHHHHHHHT-S-HHHHHHHHHHHHHHHHHHHHHHHHHHHH-THHHHHHHHHHHHHHHHHHHHHHHHHHHHH-TTHHHHHHT-/---SPEEEEEEE---SS-BHHHIIIIIHHHHHHHT-TTEEEEEEE-TGGGGGT--SHHHHTTHHHHHHHHHHHHHHTT--TTTEEEEEGGG-THHHHHHHHHHHH-BHHHHHTSHHHHHHHHHHHHTT---BHHHHTHHHHHHHHHHHTT--EEE---THHHHHHHHHHHHHHHHH---S---EEE---B-TTSSSB--TTTT---BTT--HHHHHHHHHT----TT--STTS----TT-HHHHHHHHH---HHHHHHHHHHHHHT-S-HHHHHHHHHHHHHHHHHHHHHHHHHHHH-THHHHHHHHHHHHHHHHHHHHHHHHHHHHH-TTHHHHHHHHH-

Sequence (683 aa):
KKKRVLTGDRPTGKLHLGHWIGSIMMNRLQLQNDSRYDDCFFIIADLHTLTTKTRRKEEILQIDNHIYDVLADWLLSVGIDPEKSAIYLQSAIPEIYELNLLIFSSMLTPLNHIMGIPSIKEMARNNASLNEESLSHGLIGYPVLQSADILLAKAHLLVPVGKDNEAHVELTRDIAKTFNRLYGEVFPEPDILQGELTALVGTNGQGKMSKSANNAIYLSDDAKTVQEKIRKLYTDPNRIHATTPGRVEGNPLFIYHDLFNPHKEEVEEFKTRYRQGCIRDVEVKARLAEEEINLFLNPFREKRRSELVAQPKFLEEALQQGTEKMRTVARETMMEEVHDHLGLSRRRKWRRTILAHHMKKKRVLLTGDRPTGKLHLGHWIGSIMNRLQLQNDSRYDCFFIIADLHTLTTKTRKEEILQIDNHIYDVLADWLSVGIDPEKSSAIYLQSAIPEIYELNLIFSSMLTPLNHIMGIPSIKEMARNASLNEESLSHGLIGYPVLQSADILLAKAHLVPVGNEAHVELTRRDIAKTFNRLYGEEVFPEPDILQALVGTNGQGKMSKSANNAIYLSDDAKTVQEKIRKLYTDPNRIHATTPGRVEGNPLFIYHDLFNPHKEEVEEFKTRYRQGCIRDVEVKARLAEEINLFLNPFREKRSELVAQPKFLEEALQQGTEKMRTVARETMEEVHDHLGLSRRKWRTILASS

CATH classification: 3.40.50.620 (+1 more: 1.10.240.10)